Protein 9B3E (pdb70)

Foldseek 3Di:
DDDLQWAWAWDFAADPCVVPDVDARTDDIHIGTHRDDAAWDFDDPPDTQWIKHRPARFKIWIWGWDDDPSDIATDTDMGGDPVQWDPDDCQQPFFKDKDWKWKDWPVGRHDIAIWIWMWGQHGLWIWIFTAHHPDRDTQWIWGDDPSDPFKIKIFGPDQADPPGPHGFDGDDPTPQIWMGKIQGAHPVGRGSAKIKDWDDDNTMTIIIIGIDD/DPDDLQFQWAWDFDADPDDVPAGTDDTDIGTHRDDAAWDFDDPPQTQWIKHRPARFKIWTWGWDDDPSDIATDTDMGGHPVQWDPDDCQQPWFKDKWWKWKDFLVGRSDTAIWIWIWTAHNLFIWIFTAHHPDGDTFWTWGDDPSHSQKIDIFGPAQADPPGPHGWDGDDPTQFWMGKTFGAHPVGRGSAKIKDWIGDNGMTIIIIGTD

Sequence (422 aa):
SYNKDAVFTYELIANPDADYSDQKLILKKEISYIKLNLGINQDNKNAPSYIFNLLDDNVYYGFYRDTQDNRIENKYTYAFKKEAENFDNLQKFNATYEGQFWFSSIDTPNVPTVARAFLTYNNGRVDGEILAKHWNEKLFQITGFDNNPRKVEIFPTVEYLPNSGTRLTKGATSPHRFQDLHFINSTNGEKNKYLVGQGSTEQYWGVLGAAAQDSYNKDAVFTYELIANPDADQKLILKKEISYIKLNLGINQDNKNAPSYIFNLLDDNVYYGFYRDTQDNRIENKYTYAFKKEAENFDNLQKFNATYEGQFWFSSIDTPNVPTVARAFLTYNNGRVDGEILAKHWNEKLFQITGFDNNPRKVEIFPTVEYLPNSGTRLTKGATSPHFQDLHFINSTNGEKNKYLVGQGSTEQYWGVLGAAA

Structure (mmCIF, N/CA/C/O backbone):
data_9B3E
#
_entry.id   9B3E
#
_cell.length_a   58.910
_cell.length_b   81.500
_cell.length_c   109.880
_cell.angle_alpha   90.000
_cell.angle_beta   90.000
_cell.angle_gamma   90.000
#
_symmetry.space_group_name_H-M   'P 21 21 21'
#
loop_
_entity.id
_entity.type
_entity.pdbx_description
1 polymer 'surface lipoprotein, PmSLP-1'
2 non-polymer 'SELENIUM ATOM'
3 water water
#
loop_
_atom_site.group_PDB
_atom_site.id
_atom_site.type_symbol
_atom_site.label_atom_id
_atom_site.label_alt_id
_atom_site.label_comp_id
_atom_site.label_asym_id
_atom_site.label_entity_id
_atom_site.label_seq_id
_atom_site.pdbx_PDB_ins_code
_atom_site.Cartn_x
_atom_site.Cartn_y
_atom_site.Cartn_z
_atom_site.occupancy
_atom_site.B_iso_or_equiv
_atom_site.auth_seq_id
_atom_site.auth_comp_id
_atom_site.auth_asym_id
_atom_site.auth_atom_id
_atom_site.pdbx_PDB_model_num
ATOM 1 N N . SER A 1 10 ? 17.66040 69.30442 77.05936 1.000 56.39974 103 SER A N 1
ATOM 2 C CA . SER A 1 10 ? 17.61452 68.26399 78.08587 1.000 60.79792 103 SER A CA 1
ATOM 3 C C . SER A 1 10 ? 18.27732 66.94957 77.62582 1.000 56.94254 103 SER A C 1
ATOM 4 O O . SER A 1 10 ? 18.14628 65.91679 78.28537 1.000 52.36135 103 SER A O 1
ATOM 7 N N . TYR A 1 11 ? 18.97295 66.99629 76.49187 1.000 53.22893 104 TYR A N 1
ATOM 8 C CA . TYR A 1 11 ? 19.86562 65.91801 76.09766 1.000 44.87585 104 TYR A CA 1
ATOM 9 C C . TYR A 1 11 ? 21.15732 65.99253 76.89733 1.000 44.86289 104 TYR A C 1
ATOM 10 O O . TYR A 1 11 ? 21.74524 67.06481 77.05867 1.000 45.82455 104 TYR A O 1
ATOM 19 N N . ASN A 1 12 ? 21.61942 64.84430 77.37860 1.000 45.03693 105 ASN A N 1
ATOM 20 C CA . ASN A 1 12 ? 22.86188 64.81149 78.14881 1.000 41.16328 105 ASN A CA 1
ATOM 21 C C . ASN A 1 12 ? 23.40565 63.38421 78.12366 1.000 46.02839 105 ASN A C 1
ATOM 22 O O . ASN A 1 12 ? 22.96843 62.54336 78.91607 1.000 46.17862 105 ASN A O 1
ATOM 27 N N . LYS A 1 13 ? 24.35972 63.12371 77.23002 1.000 44.22106 106 LYS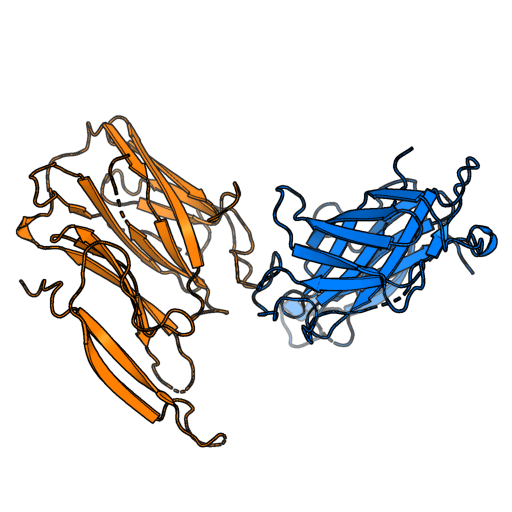 A N 1
ATOM 28 C CA . LYS A 1 13 ? 24.98876 61.80680 77.25086 1.000 45.38676 106 LYS A CA 1
ATOM 29 C C . LYS A 1 13 ? 25.97624 61.66021 78.40516 1.000 46.99893 106 LYS A C 1
ATOM 30 O O . LYS A 1 13 ? 26.60802 60.60393 78.54762 1.000 46.38899 106 LYS A O 1
ATOM 36 N N . ASP A 1 14 ? 26.13384 62.69903 79.21252 1.000 48.19569 107 ASP A N 1
ATOM 37 C CA . ASP A 1 14 ? 26.95008 62.63555 80.40964 1.000 49.43706 107 ASP A CA 1
ATOM 38 C C . ASP A 1 14 ? 26.14643 62.25784 81.64671 1.000 48.25223 107 ASP A C 1
ATOM 39 O O . ASP A 1 14 ? 26.73045 62.06561 82.71224 1.000 45.31672 107 ASP A O 1
ATOM 44 N N . ALA A 1 15 ? 24.82966 62.14590 81.53043 1.000 44.35616 108 ALA A N 1
ATOM 45 C CA . ALA A 1 15 ? 23.99511 61.79843 82.66874 1.000 46.79583 108 ALA A CA 1
ATOM 46 C C . ALA A 1 15 ? 22.73585 61.12695 82.15234 1.000 42.57891 108 ALA A C 1
ATOM 47 O O . ALA A 1 15 ? 21.66797 61.74552 82.13751 1.000 43.83106 108 ALA A O 1
ATOM 49 N N . VAL A 1 16 ? 22.86773 59.87252 81.70065 1.000 38.56165 109 VAL A N 1
ATOM 50 C CA . VAL A 1 16 ? 21.77962 59.13183 81.06501 1.000 39.58894 109 VAL A CA 1
ATOM 51 C C . VAL A 1 16 ? 20.97349 58.41839 82.14126 1.000 38.95660 109 VAL A C 1
ATOM 52 O O . VAL A 1 16 ? 21.54231 57.74431 83.00757 1.000 38.89176 109 VAL A O 1
ATOM 56 N N . PHE A 1 17 ? 19.65268 58.56609 82.09639 1.000 37.10981 110 PHE A N 1
ATOM 57 C CA . PHE A 1 17 ? 18.82436 57.98070 83.14452 1.000 40.46046 110 PHE A CA 1
ATOM 58 C C . PHE A 1 17 ? 18.81550 56.45363 83.07824 1.000 40.07752 110 PHE A C 1
ATOM 59 O O . PHE A 1 17 ? 18.63200 55.86345 82.00408 1.000 41.22716 110 PHE A O 1
ATOM 67 N N . THR A 1 18 ? 18.99133 55.80629 84.23489 1.000 35.14105 111 THR A N 1
ATOM 68 C CA . THR A 1 18 ? 18.72747 54.37439 84.36536 1.000 38.50729 111 THR A CA 1
ATOM 69 C C . THR A 1 18 ? 18.22670 54.10635 85.77260 1.000 42.08303 111 THR A C 1
ATOM 70 O O . THR A 1 18 ? 18.18849 54.99618 86.62791 1.000 36.70401 111 THR A O 1
ATOM 74 N N . TYR A 1 19 ? 17.83718 52.85682 85.98895 1.000 39.94921 112 TYR A N 1
ATOM 75 C CA . TYR A 1 19 ? 17.41129 52.34813 87.27898 1.000 36.41335 112 TYR A CA 1
ATOM 76 C C . TYR A 1 19 ? 18.43548 51.32438 87.73992 1.000 42.10745 112 TYR A C 1
ATOM 77 O O . TYR A 1 19 ? 18.85080 50.46252 86.96127 1.000 42.25587 112 TYR A O 1
ATOM 86 N N . GLU A 1 20 ? 18.83611 51.40130 88.99091 1.000 41.97945 113 GLU A N 1
ATOM 87 C CA . GLU A 1 20 ? 19.46055 50.26034 89.63571 1.000 39.35775 113 GLU A CA 1
ATOM 88 C C . GLU A 1 20 ? 18.33796 49.45326 90.28150 1.000 40.82163 113 GLU A C 1
ATOM 89 O O . GLU A 1 20 ? 17.54855 50.00514 91.04891 1.000 38.32168 113 GLU A O 1
ATOM 95 N N . LEU A 1 21 ? 18.22979 48.16919 89.94714 1.000 39.98998 114 LEU A N 1
ATOM 96 C CA . LEU A 1 21 ? 17.20143 47.30501 90.52760 1.000 41.12436 114 LEU A CA 1
ATOM 97 C C . LEU A 1 21 ? 17.86206 46.38537 91.54820 1.000 43.71080 114 LEU A C 1
ATOM 98 O O . LEU A 1 21 ? 18.60605 45.46983 91.17946 1.000 45.73439 114 LEU A O 1
ATOM 103 N N . ILE A 1 22 ? 17.58677 46.61985 92.82683 1.000 39.04116 115 ILE A N 1
ATOM 104 C CA . ILE A 1 22 ? 18.26872 45.91425 93.90608 1.000 42.47460 115 ILE A CA 1
ATOM 105 C C . ILE A 1 22 ? 17.42953 44.72147 94.32680 1.000 40.75436 115 ILE A C 1
ATOM 106 O O . ILE A 1 22 ? 16.30681 44.88341 94.83132 1.000 39.37051 115 ILE A O 1
ATOM 111 N N . ALA A 1 23 ? 17.98917 43.52635 94.13615 1.000 41.15703 116 ALA A N 1
ATOM 112 C CA . ALA A 1 23 ? 17.3218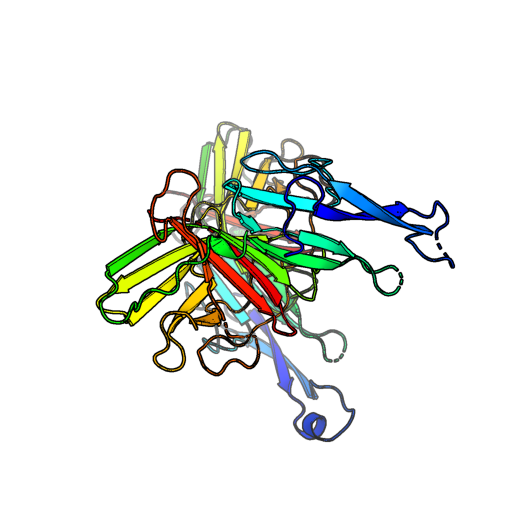5 42.29957 94.53574 1.000 39.59951 116 ALA A CA 1
ATOM 113 C C . ALA A 1 23 ? 17.06894 42.29516 96.03800 1.000 41.94121 116 ALA A C 1
ATOM 114 O O . ALA A 1 23 ? 17.90390 42.74753 96.83234 1.000 41.10944 116 ALA A O 1
ATOM 116 N N . ASN A 1 24 ? 15.89606 41.79093 96.42294 1.000 39.49641 117 ASN A N 1
ATOM 117 C CA . ASN A 1 24 ? 15.54824 41.66254 97.83109 1.000 43.31552 117 ASN A CA 1
ATOM 118 C C . ASN A 1 24 ? 16.08383 40.32507 98.32916 1.000 44.07713 117 ASN A C 1
ATOM 119 O O . ASN A 1 24 ? 15.50050 39.27764 98.00211 1.000 41.69108 117 ASN A O 1
ATOM 124 N N . PRO A 1 25 ? 17.15915 40.30365 99.12896 1.000 45.55978 118 PRO A N 1
ATOM 125 C CA . PRO A 1 25 ? 17.65039 39.01186 99.65854 1.000 48.95075 118 PRO A CA 1
ATOM 126 C C . PRO A 1 25 ? 16.58717 38.22661 100.40579 1.000 52.33137 118 PRO A C 1
ATOM 127 O O . PRO A 1 25 ? 16.43772 37.01789 100.18519 1.000 55.57792 118 PRO A O 1
ATOM 131 N N . ASP A 1 26 ? 15.83039 38.88551 101.28497 1.000 51.25934 119 ASP A N 1
ATOM 132 C CA . ASP A 1 26 ? 14.82898 38.19861 102.09760 1.000 50.87511 119 ASP A CA 1
ATOM 133 C C . ASP A 1 26 ? 13.68384 37.62327 101.27078 1.000 51.75439 119 ASP A C 1
ATOM 134 O O . ASP A 1 26 ? 12.81942 36.94907 101.83761 1.000 50.50537 119 ASP A O 1
ATOM 139 N N . ALA A 1 27 ? 13.63227 37.89674 99.96262 1.000 49.48443 120 ALA A N 1
ATOM 140 C CA . ALA A 1 27 ? 12.67127 37.21632 99.10150 1.000 52.56045 120 ALA A CA 1
ATOM 141 C C . ALA A 1 27 ? 13.05304 35.76686 98.84863 1.000 57.99370 120 ALA A C 1
ATOM 142 O O . ALA A 1 27 ? 12.21138 34.99411 98.37444 1.000 61.46963 120 ALA 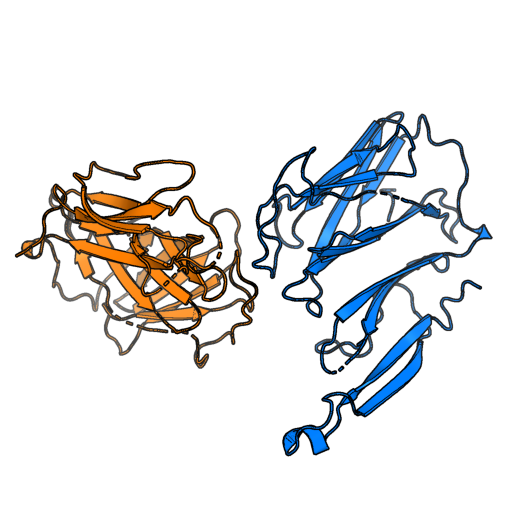A O 1
ATOM 144 N N . ASP A 1 28 ? 14.30523 35.39543 99.14186 1.000 61.80285 121 ASP A N 1
ATOM 145 C CA . ASP A 1 28 ? 14.75214 34.00549 99.08024 1.000 61.58732 121 ASP A CA 1
ATOM 146 C C . ASP A 1 28 ? 13.98257 33.09614 100.03237 1.000 60.89679 121 ASP A C 1
ATOM 147 O O . ASP A 1 28 ? 13.91996 31.88519 99.79544 1.000 65.80973 121 ASP A O 1
ATOM 152 N N . TYR A 1 29 ? 13.41696 33.63946 101.11301 1.000 55.69124 122 TYR A N 1
ATOM 153 C CA . TYR A 1 29 ? 12.77427 32.81944 102.13386 1.000 53.27250 122 TYR A CA 1
ATOM 154 C C . TYR A 1 29 ? 11.41086 33.36489 102.56729 1.000 54.97855 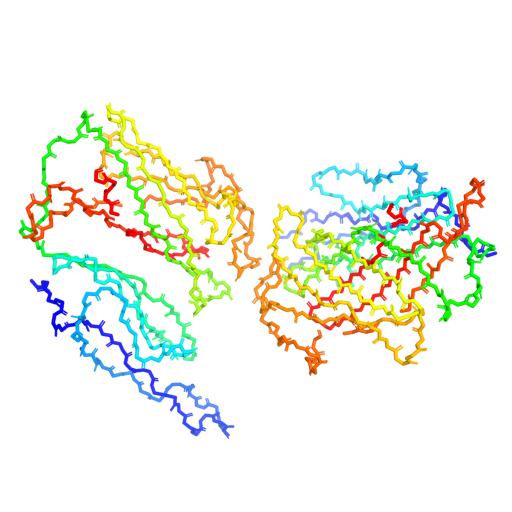122 TYR A C 1
ATOM 155 O O . TYR A 1 29 ? 10.88809 32.94502 103.60456 1.000 53.76057 122 TYR A O 1
ATOM 164 N N . SER A 1 30 ? 10.81192 34.28168 101.80344 1.000 62.93778 123 SER A N 1
ATOM 165 C CA . SER A 1 30 ? 9.49371 34.80963 102.13742 1.000 60.63862 123 SER A CA 1
ATOM 166 C C . SER A 1 30 ? 8.80528 35.28914 100.85960 1.000 62.17735 123 SER A C 1
ATOM 167 O O . SER A 1 30 ? 9.38402 35.26618 99.76630 1.000 61.62908 123 SER A O 1
ATOM 170 N N . ASP A 1 31 ? 7.55108 35.73241 101.01089 1.000 55.59880 124 ASP A N 1
ATOM 171 C CA . ASP A 1 31 ? 6.70855 36.13822 99.89025 1.000 60.16630 124 ASP A CA 1
ATOM 172 C C . ASP A 1 31 ? 6.84462 37.62438 99.54202 1.000 54.32424 124 ASP A C 1
ATOM 173 O O . ASP A 1 31 ? 5.92666 38.20445 98.94913 1.000 53.11169 124 ASP A O 1
ATOM 178 N N . GLN A 1 32 ? 7.96475 38.25173 99.88264 1.000 48.28238 125 GLN A N 1
ATOM 179 C CA . GLN A 1 32 ? 8.19115 39.64590 99.55299 1.000 42.52368 125 GLN A CA 1
ATOM 180 C C . GLN A 1 32 ? 8.58350 39.79692 98.08340 1.000 46.48470 125 GLN A C 1
ATOM 181 O O . GLN A 1 32 ? 9.03900 38.84517 97.43907 1.000 44.34934 125 GLN A O 1
ATOM 187 N N . LYS A 1 33 ? 8.40778 41.02130 97.55938 1.000 37.54394 126 LYS A N 1
ATOM 188 C CA . LYS A 1 33 ? 8.82241 41.33153 96.19551 1.000 39.43275 126 LYS A CA 1
ATOM 189 C C . LYS A 1 33 ? 10.26822 40.90077 95.95943 1.000 41.16863 126 LYS A C 1
ATOM 190 O O . LYS A 1 33 ? 11.11314 40.95949 96.85921 1.000 38.19153 126 LYS A O 1
ATOM 196 N N . LEU A 1 34 ? 10.54663 40.46094 94.72490 1.000 37.84490 127 LEU A N 1
ATOM 197 C CA . LEU A 1 34 ? 11.90311 40.08026 94.33719 1.000 37.01873 127 LEU A CA 1
ATOM 198 C C . LEU A 1 34 ? 12.85902 41.26861 94.33099 1.000 38.39532 127 LEU A C 1
ATOM 199 O O . LEU A 1 34 ? 14.06970 41.09809 94.53621 1.000 34.75337 127 LEU A O 1
ATOM 204 N N . ILE A 1 35 ? 12.34816 42.47551 94.10859 1.000 30.82145 128 ILE A N 1
ATOM 205 C CA . ILE A 1 35 ? 13.18411 43.66281 94.01942 1.000 39.15421 128 ILE A CA 1
ATOM 206 C C . ILE A 1 35 ? 12.90706 44.53140 95.22870 1.000 36.69407 128 ILE A C 1
ATOM 207 O O . ILE A 1 35 ? 11.75701 44.90741 95.49114 1.000 37.55418 128 ILE A O 1
ATOM 212 N N . LEU A 1 36 ? 13.96826 44.82329 95.97128 1.000 38.09637 129 LEU A N 1
ATOM 213 C CA . LEU A 1 36 ? 13.85857 45.56647 97.21637 1.000 39.16851 129 LEU A CA 1
ATOM 214 C C . LEU A 1 36 ? 13.68301 47.05642 96.96094 1.000 36.20074 129 LEU A C 1
ATOM 215 O O . LEU A 1 36 ? 12.86249 47.70960 97.61357 1.000 33.81491 129 LEU A O 1
ATOM 220 N N . LYS A 1 37 ? 14.45652 47.62103 96.03962 1.000 34.71542 130 LYS A N 1
ATOM 221 C CA . LYS A 1 37 ? 14.32342 49.03789 95.76783 1.000 38.52135 130 LYS A CA 1
ATOM 222 C C . LYS A 1 37 ? 14.64267 49.34506 94.31229 1.000 40.10889 130 LYS A C 1
ATOM 223 O O . LYS A 1 37 ? 15.34318 48.59501 93.63007 1.000 40.62768 130 LYS A O 1
ATOM 229 N N . LYS A 1 38 ? 14.08870 50.45791 93.85052 1.000 39.97820 131 LYS A N 1
ATOM 230 C CA . LYS A 1 38 ? 14.32954 51.00793 92.52545 1.000 40.61282 131 LYS A CA 1
ATOM 231 C C . LYS A 1 38 ? 15.00528 52.34722 92.74985 1.000 39.18413 131 LYS A C 1
ATOM 232 O O . LYS A 1 38 ? 14.41807 53.23390 93.37808 1.000 43.18231 131 LYS A O 1
ATOM 238 N N . GLU A 1 39 ? 16.24945 52.48005 92.29482 1.000 37.50926 132 GLU A N 1
ATOM 239 C CA . GLU A 1 39 ? 17.05301 53.67625 92.53508 1.000 40.58112 132 GLU A CA 1
ATOM 240 C C . GLU A 1 39 ? 17.53855 54.25747 91.21579 1.000 39.59767 132 GLU A C 1
ATOM 241 O O . GLU A 1 39 ? 18.02324 53.51378 90.35413 1.000 42.13270 132 GLU A O 1
ATOM 247 N N . ILE A 1 40 ? 17.39926 55.57934 91.05152 1.000 40.12536 133 ILE A N 1
ATOM 248 C CA . ILE A 1 40 ? 17.84108 56.21846 89.81443 1.000 43.87082 133 ILE A CA 1
ATOM 249 C C . ILE A 1 40 ? 19.36559 56.27015 89.79236 1.000 41.99120 133 ILE A C 1
ATOM 250 O O . ILE A 1 40 ? 20.02268 56.41263 90.82404 1.000 38.47624 133 ILE A O 1
ATOM 255 N N . SER A 1 41 ? 19.94431 56.16310 88.60345 1.000 40.49975 134 SER A N 1
ATOM 256 C CA . SER A 1 41 ? 21.40106 56.08213 88.49637 1.000 38.15315 134 SER A CA 1
ATOM 257 C C . SER A 1 41 ? 21.78402 56.66391 87.14592 1.000 41.79092 134 SER A C 1
ATOM 258 O O . SER A 1 41 ? 21.41302 56.10874 86.11232 1.000 42.87773 134 SER A O 1
ATOM 261 N N . TYR A 1 42 ? 22.48652 57.79019 87.14027 1.000 42.16082 135 TYR A N 1
ATOM 262 C CA . TYR A 1 42 ? 22.84370 58.43980 85.88465 1.000 43.96468 135 TYR A CA 1
ATOM 263 C C . TYR A 1 42 ? 24.19743 57.93610 85.39093 1.000 43.63415 135 TYR A C 1
ATOM 264 O O . TYR A 1 42 ? 25.17591 57.90565 86.14532 1.000 48.15523 135 TYR A O 1
ATOM 273 N N . ILE A 1 43 ? 24.23717 57.52292 84.13563 1.000 42.55892 136 ILE A N 1
ATOM 274 C CA . ILE A 1 43 ? 25.42962 56.96151 83.51407 1.000 41.65082 136 ILE A CA 1
ATOM 275 C C . ILE A 1 43 ? 26.05547 58.02403 82.62323 1.000 45.29713 136 ILE A C 1
ATOM 276 O O . ILE A 1 43 ? 25.34753 58.77323 81.92880 1.000 45.73214 136 ILE A O 1
ATOM 281 N N . LYS A 1 44 ? 27.37965 58.08356 82.62558 1.000 41.80633 137 LYS A N 1
ATOM 282 C CA . LYS A 1 44 ? 28.12532 58.90769 81.68339 1.000 47.10493 137 LYS A CA 1
ATOM 283 C C . LYS A 1 44 ? 28.61597 57.99107 80.56905 1.000 46.10554 137 LYS A C 1
ATOM 284 O O . LYS A 1 44 ? 29.30413 57.00146 80.84266 1.000 49.72998 137 LYS A O 1
ATOM 290 N N . LEU A 1 45 ? 28.23413 58.28716 79.32408 1.000 41.58393 138 LEU A N 1
ATOM 291 C CA . LEU A 1 45 ? 28.48994 57.37303 78.21452 1.000 41.56109 138 LEU A CA 1
ATOM 292 C C . LEU A 1 45 ? 29.82025 57.66896 77.53745 1.000 44.91595 138 LEU A C 1
ATOM 293 O O . LEU A 1 45 ? 30.18952 58.82959 77.34570 1.000 43.97829 138 LEU A O 1
ATOM 298 N N . ASN A 1 46 ? 30.52560 56.60931 77.15882 1.000 42.30892 139 ASN A N 1
ATOM 299 C CA . ASN A 1 46 ? 31.64733 56.71488 76.23590 1.000 47.26293 139 ASN A CA 1
ATOM 300 C C . ASN A 1 46 ? 31.17291 56.35994 74.82965 1.000 42.05918 139 ASN A C 1
ATOM 301 O O . ASN A 1 46 ? 30.06609 55.85625 74.62917 1.000 40.51834 139 ASN A O 1
ATOM 306 N N . LEU A 1 47 ? 32.01888 56.62413 73.84438 1.000 40.24773 140 LEU A N 1
ATOM 307 C CA . LEU A 1 47 ? 31.65505 56.26372 72.48106 1.000 43.91507 140 LEU A CA 1
ATOM 308 C C . LEU A 1 47 ? 31.56357 54.74452 72.36554 1.000 39.37872 140 LEU A C 1
ATOM 309 O O . LEU A 1 47 ? 32.34328 54.01052 72.98027 1.000 43.90431 140 LEU A O 1
ATOM 314 N N . GLY A 1 48 ? 30.57373 54.27215 71.61811 1.000 37.26820 141 GLY A N 1
ATOM 315 C CA . GLY A 1 48 ? 30.40052 52.84630 71.44929 1.000 36.77224 141 GLY A CA 1
ATOM 316 C C . GLY A 1 48 ? 29.51552 52.22170 72.50311 1.000 34.76570 141 GLY A C 1
ATOM 317 O O . GLY A 1 48 ? 28.59034 52.86543 73.00232 1.000 33.22080 141 GLY A O 1
ATOM 318 N N . ILE A 1 49 ? 29.79453 50.97122 72.85438 1.000 37.19649 142 ILE A N 1
ATOM 319 C CA . ILE A 1 49 ? 28.90531 50.19054 73.71109 1.000 37.27210 142 ILE A CA 1
ATOM 320 C C . ILE A 1 49 ? 29.21070 50.49395 75.17510 1.000 39.57050 142 ILE A C 1
ATOM 321 O O . ILE A 1 49 ? 30.36837 50.44824 75.60244 1.000 38.85425 142 ILE A O 1
ATOM 326 N N . ASN A 1 50 ? 28.17334 50.79625 75.95236 1.000 35.80856 143 ASN A N 1
ATOM 327 C CA . ASN A 1 50 ? 28.31178 51.05348 77.38173 1.000 39.37060 143 ASN A CA 1
ATOM 328 C C . ASN A 1 50 ? 27.42198 50.08547 78.14477 1.000 41.42573 143 ASN A C 1
ATOM 329 O O . ASN A 1 50 ? 26.21313 50.01213 77.88901 1.000 38.56497 143 ASN A O 1
ATOM 334 N N . GLN A 1 51 ? 28.01273 49.35002 79.08036 1.000 40.31076 144 GLN A N 1
ATOM 335 C CA . GLN A 1 51 ? 27.22886 48.51853 79.98710 1.000 45.62911 144 GLN A CA 1
ATOM 336 C C . GLN A 1 51 ? 28.03354 48.31205 81.26216 1.000 44.37477 144 GLN A C 1
ATOM 337 O O . GLN A 1 51 ? 29.26007 48.45244 81.27215 1.000 45.00481 144 GLN A O 1
ATOM 343 N N . ASP A 1 52 ? 27.33368 47.97956 82.33960 1.000 42.77300 145 ASP A N 1
ATOM 344 C CA . ASP A 1 52 ? 28.02687 47.85917 83.61916 1.000 49.21466 145 ASP A CA 1
ATOM 345 C C . ASP A 1 52 ? 28.55581 46.45409 83.87778 1.000 50.48810 145 ASP A C 1
ATOM 346 O O . ASP A 1 52 ? 29.60009 46.29855 84.52837 1.000 52.90887 145 ASP A O 1
ATOM 351 N N . ASN A 1 53 ? 27.87446 45.43911 83.35673 1.000 50.98843 146 ASN A N 1
ATOM 352 C CA . ASN A 1 53 ? 28.25940 44.04359 83.49777 1.000 58.25608 146 ASN A CA 1
ATOM 353 C C . ASN A 1 53 ? 28.07839 43.39740 82.13144 1.000 59.44252 146 ASN A C 1
ATOM 354 O O . ASN A 1 53 ? 27.11224 43.69628 81.42102 1.000 53.80622 146 ASN A O 1
ATOM 359 N N . LYS A 1 54 ? 29.01103 42.51849 81.75894 1.000 61.55836 147 LYS A N 1
ATOM 360 C CA . LYS A 1 54 ? 28.92099 41.88600 80.44687 1.000 64.89874 147 LYS A CA 1
ATOM 361 C C . LYS A 1 54 ? 27.85947 40.78965 80.39799 1.000 65.56008 147 LYS A C 1
ATOM 362 O O . LYS A 1 54 ? 27.27836 40.55411 79.33295 1.000 63.15559 147 LYS A O 1
ATOM 368 N N . ASN A 1 55 ? 27.56685 40.13508 81.52936 1.000 65.04306 148 ASN A N 1
ATOM 369 C CA . ASN A 1 55 ? 26.67274 38.98387 81.54345 1.000 64.24201 148 ASN A CA 1
ATOM 370 C C . ASN A 1 55 ? 25.31935 39.24915 82.18478 1.000 65.82008 148 ASN A C 1
ATOM 371 O O . ASN A 1 55 ? 24.36020 38.53927 81.86627 1.000 67.27056 148 ASN A O 1
ATOM 376 N N . ALA A 1 56 ? 25.21473 40.23348 83.07927 1.000 60.99110 149 ALA A N 1
ATOM 377 C CA . ALA A 1 56 ? 23.93824 40.61142 83.69045 1.000 60.63874 149 ALA A CA 1
ATOM 378 C C . ALA A 1 56 ? 23.81383 42.13144 83.72042 1.000 58.34585 149 ALA A C 1
ATOM 379 O O . ALA A 1 56 ? 23.70685 42.74388 84.78720 1.000 51.44395 149 ALA A O 1
ATOM 381 N N . PRO A 1 57 ? 23.80202 42.77382 82.55400 1.000 53.69184 150 PRO A N 1
ATOM 382 C CA . PRO A 1 57 ? 23.87134 44.23632 82.53509 1.000 49.49993 150 PRO A CA 1
ATOM 383 C C . PRO A 1 57 ? 22.58295 44.85541 83.03397 1.000 43.95145 150 PRO A C 1
ATOM 384 O O . PRO A 1 57 ? 21.49102 44.35603 82.75984 1.000 47.56415 150 PRO A O 1
ATOM 388 N N . SER A 1 58 ? 22.71852 45.95309 83.78278 1.000 41.39832 151 SER A N 1
ATOM 389 C CA . SER A 1 58 ? 21.53976 46.74607 84.12412 1.000 42.36050 151 SER A CA 1
ATOM 390 C C . SER A 1 58 ? 21.05289 47.57211 82.93920 1.000 40.42445 151 SER A C 1
ATOM 391 O O . SER A 1 58 ? 19.86521 47.93185 82.87646 1.000 36.58708 151 SER A O 1
ATOM 394 N N . TYR A 1 59 ? 21.95829 47.89418 82.01238 1.000 39.14541 152 TYR A N 1
ATOM 395 C CA . TYR A 1 59 ? 21.68119 48.72429 80.84403 1.000 35.64432 152 TYR A CA 1
ATOM 396 C C . TYR A 1 59 ? 22.71556 48.38729 79.77897 1.000 33.55311 152 TYR A C 1
ATOM 397 O O . TYR A 1 59 ? 23.83041 47.94947 80.08194 1.000 33.20904 152 TYR A O 1
ATOM 406 N N . ILE A 1 60 ? 22.34045 48.61028 78.52944 1.000 35.23974 153 ILE A N 1
ATOM 407 C CA . ILE A 1 60 ? 23.30392 48.71598 77.43815 1.000 35.54645 153 ILE A CA 1
ATOM 408 C C . ILE A 1 60 ? 22.94636 49.95051 76.62090 1.000 36.00480 153 ILE A C 1
ATOM 409 O O . ILE A 1 60 ? 21.78962 50.10557 76.21278 1.000 32.93708 153 ILE A O 1
ATOM 414 N N . PHE A 1 61 ? 23.93257 50.83064 76.38110 1.000 33.46620 154 PHE A N 1
ATOM 415 C CA . PHE A 1 61 ? 23.73628 51.98435 75.50184 1.000 33.83146 154 PHE A CA 1
ATOM 416 C C . PHE A 1 61 ? 24.84277 52.05213 74.46163 1.000 35.91876 154 PHE A C 1
ATOM 417 O O . PHE A 1 61 ? 26.01537 51.80855 74.76820 1.000 39.55938 154 PHE A O 1
ATOM 425 N N . ASN A 1 62 ? 24.45611 52.38501 73.23774 1.000 33.05715 155 ASN A N 1
ATOM 426 C CA . ASN A 1 62 ? 25.36517 52.56934 72.10737 1.000 36.58183 155 ASN A CA 1
ATOM 427 C C . ASN A 1 62 ? 25.40810 54.06660 71.80007 1.000 35.46657 155 ASN A C 1
ATOM 428 O O . ASN A 1 62 ? 24.45196 54.62839 71.25031 1.000 34.58928 155 ASN A O 1
ATOM 433 N N . LEU A 1 63 ? 26.49685 54.72832 72.19198 1.000 32.69840 156 LEU A N 1
ATOM 434 C CA . LEU A 1 63 ? 26.72663 56.12072 71.79868 1.000 34.41171 156 LEU A CA 1
ATOM 435 C C . LEU A 1 63 ? 27.39337 56.09920 70.42449 1.000 36.15630 156 LEU A C 1
ATOM 436 O O . LEU A 1 63 ? 28.59274 55.84123 70.30187 1.000 35.00581 156 LEU A O 1
ATOM 441 N N . LEU A 1 64 ? 26.59866 56.33302 69.38221 1.000 36.71755 157 LEU A N 1
ATOM 442 C CA . LEU A 1 64 ? 27.12183 56.35333 68.02261 1.000 37.67956 157 LEU A CA 1
ATOM 443 C C . LEU A 1 64 ? 27.99173 57.56966 67.77894 1.000 41.65371 157 LEU A C 1
ATOM 444 O O . LEU A 1 64 ? 28.88441 57.53764 66.91947 1.000 43.35046 157 LEU A O 1
ATOM 449 N N . ASP A 1 65 ? 27.74308 58.63282 68.52869 1.000 37.70022 158 ASP A N 1
ATOM 450 C CA . ASP A 1 65 ? 28.29948 59.95083 68.30700 1.000 39.29326 158 ASP A CA 1
ATOM 451 C C . ASP A 1 65 ? 27.93863 60.74783 69.54526 1.000 44.37832 158 ASP A C 1
ATOM 452 O O . ASP A 1 65 ? 27.00912 60.38104 70.26869 1.000 45.02990 158 ASP A O 1
ATOM 457 N N . ASP A 1 66 ? 28.69190 61.81534 69.81046 1.000 42.49203 159 ASP A N 1
ATOM 458 C CA . ASP A 1 66 ? 28.37523 62.63298 70.97873 1.000 47.70064 159 ASP A CA 1
ATOM 459 C C . ASP A 1 66 ? 26.94225 63.15159 70.91775 1.000 47.47753 159 ASP A C 1
ATOM 460 O O . ASP A 1 66 ? 26.33664 63.41825 71.96297 1.000 42.46476 159 ASP A O 1
ATOM 465 N N . ASN A 1 67 ? 26.36916 63.25028 69.71209 1.000 42.71617 160 ASN A N 1
ATOM 466 C CA . ASN A 1 67 ? 25.03638 63.80847 69.51970 1.000 42.51652 160 ASN A CA 1
ATOM 467 C C . ASN A 1 67 ? 23.89244 62.79655 69.63210 1.000 39.66884 160 ASN A C 1
ATOM 468 O O . ASN A 1 67 ? 22.73443 63.23038 69.58114 1.000 42.06886 160 ASN A O 1
ATOM 473 N N . VAL A 1 68 ? 24.14336 61.48498 69.74832 1.000 39.09202 161 VAL A N 1
ATOM 474 C CA . VAL A 1 68 ? 23.02840 60.52418 69.72935 1.000 37.05729 161 VAL A CA 1
ATOM 475 C C . VAL A 1 68 ? 23.44676 59.15776 70.29088 1.000 37.49621 161 VAL A C 1
ATOM 476 O O . VAL A 1 68 ? 24.48937 58.59685 69.92861 1.000 34.76798 161 VAL A O 1
ATOM 480 N N . TYR A 1 69 ? 22.58379 58.59876 71.13957 1.000 32.38814 162 TYR A N 1
ATOM 481 C CA . TYR A 1 69 ? 22.74102 57.23725 71.63114 1.000 31.88903 162 TYR A CA 1
ATOM 482 C C . TYR A 1 69 ? 21.41428 56.49354 71.54129 1.000 32.91448 162 TYR A C 1
ATOM 483 O O . TYR A 1 69 ? 20.34559 57.09090 71.38464 1.000 31.27247 162 TYR A O 1
ATOM 492 N N . TYR A 1 70 ? 21.48729 55.16809 71.62141 1.000 30.05974 163 TYR A N 1
ATOM 493 C CA . TYR A 1 70 ? 20.28490 54.36750 71.80443 1.000 32.41800 163 TYR A CA 1
ATOM 494 C C . TYR A 1 70 ? 20.63372 53.19672 72.71147 1.000 33.62678 163 TYR A C 1
ATOM 495 O O . TYR A 1 70 ? 21.80827 52.87091 72.91345 1.000 34.29603 163 TYR A O 1
ATOM 504 N N . GLY A 1 71 ? 19.61102 52.57284 73.27355 1.000 30.60013 164 GLY A N 1
ATOM 505 C CA . GLY A 1 71 ? 19.91436 51.43190 74.12689 1.000 31.05498 164 GLY A CA 1
ATOM 506 C C . GLY A 1 71 ? 18.71213 51.04734 74.96744 1.000 32.39569 164 GLY A C 1
ATOM 507 O O . GLY A 1 71 ? 17.56741 51.25207 74.56328 1.000 29.90476 164 GLY A O 1
ATOM 508 N N . PHE A 1 72 ? 18.99625 50.46670 76.13035 1.000 27.63288 165 PHE A N 1
ATOM 509 C CA . PHE A 1 72 ? 17.90714 50.11912 77.03379 1.000 30.88483 165 PHE A CA 1
ATOM 510 C C . PHE A 1 72 ? 18.42061 50.15026 78.46123 1.000 30.66892 165 PHE A C 1
ATOM 511 O O . PHE A 1 72 ? 19.62523 50.04446 78.70976 1.000 32.01699 165 PHE A O 1
ATOM 519 N N . TYR A 1 73 ? 17.48795 50.32584 79.39416 1.000 33.19635 166 TYR A N 1
ATOM 520 C CA . TYR A 1 73 ? 17.71837 50.06292 80.80879 1.000 34.10104 166 TYR A CA 1
ATOM 521 C C . TYR A 1 73 ? 16.59162 49.15324 81.30544 1.000 37.08631 166 TYR A C 1
ATOM 522 O O . TYR A 1 73 ? 15.53426 49.03269 80.67703 1.000 32.49148 166 TYR A O 1
ATOM 531 N N . ARG A 1 74 ? 16.82519 48.49873 82.43845 1.000 34.29879 167 ARG A N 1
ATOM 532 C CA . ARG A 1 74 ? 15.85095 47.57235 82.99410 1.000 34.69117 167 ARG A CA 1
ATOM 533 C C . ARG A 1 74 ? 14.88868 48.27920 83.93991 1.000 35.24216 167 ARG A C 1
ATOM 534 O O . ARG A 1 74 ? 15.28504 49.14676 84.72685 1.000 35.10215 167 ARG A O 1
ATOM 542 N N . ASP A 1 75 ? 13.61271 47.90877 83.85380 1.000 35.23187 168 ASP A N 1
ATOM 543 C CA . ASP A 1 75 ? 12.58969 48.49943 84.69858 1.000 35.98693 168 ASP A CA 1
ATOM 544 C C . ASP A 1 75 ? 11.66990 47.39993 85.20862 1.000 40.27618 168 ASP A C 1
ATOM 545 O O . ASP A 1 75 ? 11.71802 46.25097 84.76033 1.000 38.41247 168 ASP A O 1
ATOM 550 N N . THR A 1 76 ? 10.84231 47.75860 86.18528 1.000 36.58252 169 THR A N 1
ATOM 551 C CA . THR A 1 76 ? 9.83393 46.85232 86.70779 1.000 38.29121 169 THR A CA 1
ATOM 552 C C . THR A 1 76 ? 8.66348 47.69697 87.19790 1.000 41.78210 169 THR A C 1
ATOM 553 O O . THR A 1 76 ? 8.85830 48.72443 87.85626 1.000 38.49600 169 THR A O 1
ATOM 557 N N . GLN A 1 77 ? 7.45446 47.27736 86.86065 1.000 38.58023 170 GLN A N 1
ATOM 558 C CA . GLN A 1 77 ? 6.29332 47.97786 87.38281 1.000 43.80315 170 GLN A CA 1
ATOM 559 C C . GLN A 1 77 ? 5.79947 47.38712 88.69847 1.000 42.61689 170 GLN A C 1
ATOM 560 O O . GLN A 1 77 ? 5.30056 48.13098 89.54456 1.000 45.95055 170 GLN A O 1
ATOM 566 N N . ASP A 1 78 ? 5.97778 46.08477 88.92589 1.000 37.29545 171 ASP A N 1
ATOM 567 C CA . ASP A 1 78 ? 5.42103 45.41705 90.09677 1.000 39.33146 171 ASP A CA 1
ATOM 568 C C . ASP A 1 78 ? 6.49224 44.93093 91.07988 1.000 35.14765 171 ASP A C 1
ATOM 569 O O . ASP A 1 78 ? 6.15463 44.23239 92.04198 1.000 37.30635 171 ASP A O 1
ATOM 582 N N . ASN A 1 80 ? 8.59446 42.68626 90.70455 1.000 36.60573 173 ASN A N 1
ATOM 583 C CA . ASN A 1 80 ? 8.78146 41.25059 90.54175 1.000 38.06943 173 ASN A CA 1
ATOM 584 C C . ASN A 1 80 ? 9.25443 40.95411 89.12282 1.000 39.89749 173 ASN A C 1
ATOM 585 O O . ASN A 1 80 ? 10.27854 40.29202 88.94108 1.000 41.36955 173 ASN A O 1
ATOM 590 N N . ARG A 1 81 ? 8.50720 41.43896 88.12489 1.000 38.66465 174 ARG A N 1
ATOM 591 C CA . ARG A 1 81 ? 8.75991 41.17607 86.71017 1.000 40.45164 174 ARG A CA 1
ATOM 592 C C . ARG A 1 81 ? 9.60597 42.29843 86.10918 1.000 41.50780 174 ARG A C 1
ATOM 593 O O . ARG A 1 81 ? 9.27095 43.48125 86.24141 1.000 39.61263 174 ARG A O 1
ATOM 601 N N . ILE A 1 82 ? 10.69106 41.93198 85.43351 1.000 40.31104 175 ILE A N 1
ATOM 602 C CA . ILE A 1 82 ? 11.62565 42.90052 84.87225 1.000 38.08842 175 ILE A CA 1
ATOM 603 C C . ILE A 1 82 ? 11.46168 42.93206 83.36047 1.000 39.02713 175 ILE A C 1
ATOM 604 O O . ILE A 1 82 ? 11.31776 41.88633 82.72027 1.000 42.02059 175 ILE A O 1
ATOM 609 N N . GLU A 1 83 ? 11.46508 44.13554 82.78746 1.000 43.61397 176 GLU A N 1
ATOM 610 C CA . GLU A 1 83 ? 11.39123 44.26504 81.33964 1.000 42.23594 176 GLU A CA 1
ATOM 611 C C . GLU A 1 83 ? 12.38454 45.31482 80.86977 1.000 41.08832 176 GLU A C 1
ATOM 612 O O . GLU A 1 83 ? 12.67900 46.28495 81.57614 1.000 41.86507 176 GLU A O 1
ATOM 618 N N . ASN A 1 84 ? 12.91463 45.09299 79.67174 1.000 35.75412 177 ASN A N 1
ATOM 619 C CA . ASN A 1 84 ? 13.80558 46.05703 79.03814 1.000 32.50609 177 ASN A CA 1
ATOM 620 C C . ASN A 1 84 ? 13.00956 47.25362 78.52868 1.000 31.48750 177 ASN A C 1
ATOM 621 O O . ASN A 1 84 ? 11.96433 47.08704 77.88697 1.000 31.41662 177 ASN A O 1
ATOM 626 N N . LYS A 1 85 ? 13.50319 48.46066 78.79960 1.000 30.21967 178 LYS A N 1
ATOM 627 C CA . LYS A 1 85 ? 12.88973 49.70694 78.32484 1.000 33.99912 178 LYS A CA 1
ATOM 628 C C . LYS A 1 85 ? 13.83024 50.31249 77.28865 1.000 35.25441 178 LYS A C 1
ATOM 629 O O . LYS A 1 85 ? 14.86075 50.88686 77.64932 1.000 33.68122 178 LYS A O 1
ATOM 635 N N . TYR A 1 86 ? 13.48548 50.18509 76.00898 1.000 30.87241 179 TYR A N 1
ATOM 636 C CA . TYR A 1 86 ? 14.34833 50.72149 74.96280 1.000 31.13460 179 TYR A CA 1
ATOM 637 C C . TYR A 1 86 ? 14.10378 52.21190 74.78817 1.000 35.20094 179 TYR A C 1
ATOM 638 O O . TYR A 1 86 ? 12.98759 52.72427 74.97163 1.000 34.36192 179 TYR A O 1
ATOM 647 N N . THR A 1 87 ? 15.16975 52.91844 74.45148 1.000 30.24542 180 THR A N 1
ATOM 648 C CA . THR A 1 87 ? 15.06201 54.35259 74.28729 1.000 33.24482 180 THR A CA 1
ATOM 649 C C . THR A 1 87 ? 16.22428 54.82843 73.42343 1.000 32.17975 180 THR A C 1
ATOM 650 O O . THR A 1 87 ? 17.09376 54.04683 73.02960 1.000 31.20301 180 THR A O 1
ATOM 654 N N . TYR A 1 88 ? 16.20299 56.11890 73.10531 1.000 30.73943 181 TYR A N 1
ATOM 655 C CA . TYR A 1 88 ? 17.25933 56.80239 72.37611 1.000 31.74782 181 TYR A CA 1
ATOM 656 C C . TYR A 1 88 ? 17.13456 58.27132 72.72263 1.000 33.70721 181 TYR A C 1
ATOM 657 O O . TYR A 1 88 ? 16.08313 58.72960 73.16847 1.000 35.92215 181 TYR A O 1
ATOM 666 N N . ALA A 1 89 ? 18.20703 59.01085 72.48510 1.000 31.74717 182 ALA A N 1
ATOM 667 C CA . ALA A 1 89 ? 18.18024 60.43770 72.71404 1.000 31.50815 182 ALA A CA 1
ATOM 668 C C . ALA A 1 89 ? 19.20856 61.08746 71.80474 1.000 34.34160 182 ALA A C 1
ATOM 669 O O . ALA A 1 89 ? 20.20148 60.46327 71.40976 1.000 35.27036 182 ALA A O 1
ATOM 671 N N . PHE A 1 90 ? 18.95707 62.34668 71.46516 1.000 36.06344 183 PHE A N 1
ATOM 672 C CA . PHE A 1 90 ? 19.85810 63.05830 70.57528 1.000 39.94823 183 PHE A CA 1
ATOM 673 C C . PHE A 1 90 ? 19.85020 64.54253 70.92186 1.000 42.99799 183 PHE A C 1
ATOM 674 O O . PHE A 1 90 ? 18.84484 65.09078 71.39451 1.000 42.01900 183 PHE A O 1
ATOM 682 N N . LYS A 1 91 ? 21.00236 65.17444 70.72237 1.000 41.53143 184 LYS A N 1
ATOM 683 C CA . LYS A 1 91 ? 21.09034 66.61629 70.85242 1.000 43.57386 184 LYS A CA 1
ATOM 684 C C . LYS A 1 91 ? 20.11460 67.26735 69.88457 1.000 46.51706 184 LYS A C 1
ATOM 685 O O . LYS A 1 91 ? 20.14901 67.00437 68.67196 1.000 44.68721 184 LYS A O 1
ATOM 691 N N . LYS A 1 92 ? 19.23967 68.11514 70.43473 1.000 46.84202 185 LYS A N 1
ATOM 692 C CA . LYS A 1 92 ? 18.17723 68.72762 69.64336 1.000 51.52449 185 LYS A CA 1
ATOM 693 C C . LYS A 1 92 ? 18.74164 69.49536 68.45611 1.000 49.25425 185 LYS A C 1
ATOM 694 O O . LYS A 1 92 ? 18.24948 69.36016 67.33011 1.000 51.69892 185 LYS A O 1
ATOM 700 N N . GLU A 1 93 ? 19.79570 70.27672 68.68027 1.000 48.67797 186 GLU A N 1
ATOM 701 C CA . GLU A 1 93 ? 20.33513 71.11711 67.61883 1.000 53.73362 186 GLU A CA 1
ATOM 702 C C . GLU A 1 93 ? 20.96235 70.29427 66.50672 1.000 49.99752 186 GLU A C 1
ATOM 703 O O . GLU A 1 93 ? 21.11466 70.79846 65.38749 1.000 48.49158 186 GLU A O 1
ATOM 709 N N . ALA A 1 94 ? 21.34286 69.05017 66.79874 1.000 46.22288 187 ALA A N 1
ATOM 710 C CA . ALA A 1 94 ? 21.98312 68.18738 65.81979 1.000 44.98546 187 ALA A CA 1
ATOM 711 C C . ALA A 1 94 ? 20.99239 67.51122 64.88318 1.000 43.09946 187 ALA A C 1
ATOM 712 O O . ALA A 1 94 ? 21.42512 66.86585 63.92189 1.000 37.41307 187 ALA A O 1
ATOM 714 N N . GLU A 1 95 ? 19.69121 67.63395 65.13470 1.000 42.21973 188 GLU A N 1
ATOM 715 C CA . GLU A 1 95 ? 18.72335 67.00435 64.25422 1.000 44.33826 188 GLU A CA 1
ATOM 716 C C . GLU A 1 95 ? 18.65790 67.74899 62.92737 1.000 43.94738 188 GLU A C 1
ATOM 717 O O . GLU A 1 95 ? 18.73142 68.97925 62.86844 1.000 46.31875 188 GLU A O 1
ATOM 723 N N . ASN A 1 96 ? 18.55338 66.99076 61.85253 1.000 41.44621 189 ASN A N 1
ATOM 724 C CA . ASN A 1 96 ? 18.51483 67.54038 60.50705 1.000 43.68320 189 ASN A CA 1
ATOM 725 C C . ASN A 1 96 ? 17.06874 67.59355 60.03125 1.000 45.03723 189 ASN A C 1
ATOM 726 O O . ASN A 1 96 ? 16.36679 66.57883 60.05644 1.000 45.62960 189 ASN A O 1
ATOM 731 N N . PHE A 1 97 ? 16.62332 68.77592 59.60840 1.000 46.79603 190 PHE A N 1
ATOM 732 C CA . PHE A 1 97 ? 15.24610 68.97736 59.17881 1.000 48.07937 190 PHE A CA 1
ATOM 733 C C . PHE A 1 97 ? 15.14368 69.23640 57.68455 1.000 47.73203 190 PHE A C 1
ATOM 734 O O . PHE A 1 97 ? 14.11728 69.73571 57.21675 1.000 50.64712 190 PHE A O 1
ATOM 742 N N . ASP A 1 98 ? 16.18830 68.90358 56.93014 1.000 46.78618 191 ASP A N 1
ATOM 743 C CA . ASP A 1 98 ? 16.18146 69.10832 55.49160 1.000 53.00393 191 ASP A CA 1
ATOM 744 C C . ASP A 1 98 ? 15.01524 68.37176 54.84393 1.000 51.83045 191 ASP A C 1
ATOM 745 O O . ASP A 1 98 ? 14.40734 67.46344 55.42076 1.000 48.92809 191 ASP A O 1
ATOM 750 N N . ASN A 1 99 ? 14.69580 68.80063 53.63142 1.000 52.89868 192 ASN A N 1
ATOM 751 C CA . ASN A 1 99 ? 13.76248 68.08090 52.78078 1.000 54.73641 192 ASN A CA 1
ATOM 752 C C . ASN A 1 99 ? 14.46044 66.84526 52.23746 1.000 55.24665 192 ASN A C 1
ATOM 753 O O . ASN A 1 99 ? 15.42271 66.95191 51.46992 1.000 55.32370 192 ASN A O 1
ATOM 758 N N . LEU A 1 100 ? 13.98163 65.67462 52.62717 1.000 56.45691 193 LEU A N 1
ATOM 759 C CA . LEU A 1 100 ? 14.57622 64.42240 52.19567 1.000 57.17278 193 LEU A CA 1
ATOM 760 C C . LEU A 1 100 ? 13.65273 63.67110 51.24843 1.000 58.86097 193 LEU A C 1
ATOM 761 O O . LEU A 1 100 ? 13.63359 62.44121 51.25647 1.000 61.05804 193 LEU A O 1
ATOM 766 N N . GLN A 1 101 ? 12.87829 64.39905 50.43076 1.000 59.13694 194 GLN A N 1
ATOM 767 C CA . GLN A 1 101 ? 11.92855 63.73539 49.54092 1.000 61.95946 194 GLN A CA 1
ATOM 768 C C . GLN A 1 101 ? 12.61882 63.10204 48.33934 1.000 65.21939 194 GLN A C 1
ATOM 769 O O . GLN A 1 101 ? 12.07073 62.17193 47.74205 1.000 71.28964 194 GLN A O 1
ATOM 775 N N . LYS A 1 102 ? 13.79208 63.59755 47.93936 1.000 63.50412 195 LYS A N 1
ATOM 776 C CA . LYS A 1 102 ? 14.58146 62.94710 46.89518 1.000 60.57669 195 LYS A CA 1
ATOM 777 C C . LYS A 1 102 ? 15.91133 62.42895 47.44912 1.000 58.89448 195 LYS A C 1
ATOM 778 O O . LYS A 1 102 ? 16.91150 62.37820 46.73199 1.000 59.02261 195 LYS A O 1
ATOM 784 N N . PHE A 1 103 ? 15.92969 62.04932 48.72767 1.000 58.51823 196 PHE A N 1
ATOM 785 C CA . PHE A 1 103 ? 17.14814 61.61360 49.40758 1.000 53.06975 196 PHE A CA 1
ATOM 786 C C . PHE A 1 103 ? 17.68441 60.31663 48.80531 1.000 52.36572 196 PHE A C 1
ATOM 787 O O . PHE A 1 103 ? 16.92148 59.40288 48.47343 1.000 52.57606 196 PHE A O 1
ATOM 795 N N . ASN A 1 104 ? 19.00862 60.24267 48.65724 1.000 49.59907 197 ASN A N 1
ATOM 796 C CA . ASN A 1 104 ? 19.70052 59.03823 48.19948 1.000 49.18071 197 ASN A CA 1
ATOM 797 C C . ASN A 1 104 ? 20.76482 58.67949 49.22894 1.000 46.68083 197 ASN A C 1
ATOM 798 O O . ASN A 1 104 ? 21.74444 59.41312 49.39903 1.000 48.99962 197 ASN A O 1
ATOM 803 N N . ALA A 1 105 ? 20.58601 57.54827 49.89810 1.000 44.87780 198 ALA A N 1
ATOM 804 C CA . ALA A 1 105 ? 21.49800 57.16712 50.96631 1.000 42.14068 198 ALA A CA 1
ATOM 805 C C . ALA A 1 105 ? 21.17890 55.74477 51.37541 1.000 41.38863 198 ALA A C 1
ATOM 806 O O . ALA A 1 105 ? 20.08095 55.24212 51.11772 1.000 41.34286 198 ALA A O 1
ATOM 808 N N . THR A 1 106 ? 22.14818 55.09498 52.02042 1.000 38.73592 199 THR A N 1
ATOM 809 C CA . THR A 1 106 ? 21.91476 53.77770 52.58919 1.000 39.21628 199 THR A CA 1
ATOM 810 C C . THR A 1 106 ? 22.43040 53.76104 54.01903 1.000 40.05793 199 THR A C 1
ATOM 811 O O . THR A 1 106 ? 23.48599 54.33313 54.31682 1.000 38.18491 199 THR A O 1
ATOM 815 N N . TYR A 1 107 ? 21.67956 53.10283 54.89902 1.000 36.30072 200 TYR A N 1
ATOM 816 C CA . TYR A 1 107 ? 22.01128 53.04159 56.30911 1.000 33.77803 200 TYR A CA 1
ATOM 817 C C . TYR A 1 107 ? 22.20932 51.59572 56.72906 1.000 35.89065 200 TYR A C 1
ATOM 818 O O . TYR A 1 107 ? 21.60004 50.66892 56.17703 1.000 31.94161 200 TYR A O 1
ATOM 827 N N . GLU A 1 108 ? 23.07762 51.41483 57.71577 1.000 33.60266 201 GLU A N 1
ATOM 828 C CA . GLU A 1 108 ? 23.35092 50.10291 58.25806 1.000 33.62893 201 GLU A CA 1
ATOM 829 C C . GLU A 1 108 ? 23.52837 50.24551 59.76111 1.000 35.30584 201 GLU A C 1
ATOM 830 O O . GLU A 1 108 ? 24.22169 51.15703 60.22754 1.000 31.98938 201 GLU A O 1
ATOM 836 N N . GLY A 1 109 ? 22.90373 49.34716 60.51276 1.000 32.34583 202 GLY A N 1
ATOM 837 C CA . GLY A 1 109 ? 22.95999 49.42510 61.95651 1.000 33.01709 202 GLY A CA 1
ATOM 838 C C . GLY A 1 109 ? 22.28641 48.24626 62.62131 1.000 32.68014 202 GLY A C 1
ATOM 839 O O . GLY A 1 109 ? 22.43269 47.10621 62.16060 1.000 30.59442 202 GLY A O 1
ATOM 840 N N . GLN A 1 110 ? 21.56430 48.49049 63.71505 1.000 28.90964 203 GLN A N 1
ATOM 841 C CA . GLN A 1 110 ? 21.04541 47.39620 64.52069 1.000 27.94883 203 GLN A CA 1
ATOM 842 C C . GLN A 1 110 ? 19.63577 47.70094 65.00325 1.000 26.70029 203 GLN A C 1
ATOM 843 O O . GLN A 1 110 ? 19.26338 48.85522 65.17913 1.000 24.21779 203 GLN A O 1
ATOM 849 N N . PHE A 1 111 ? 18.85011 46.64553 65.19793 1.000 27.89548 204 PHE A N 1
ATOM 850 C CA . PHE A 1 111 ? 17.53976 46.73646 65.84023 1.000 29.03216 204 PHE A CA 1
ATOM 851 C C . PHE A 1 111 ? 17.61048 45.93592 67.12974 1.000 29.92454 204 PHE A C 1
ATOM 852 O O . PHE A 1 111 ? 17.92477 44.74217 67.09452 1.000 29.03347 204 PHE A O 1
ATOM 860 N N . TRP A 1 112 ? 17.33081 46.58168 68.26324 1.000 27.86796 205 TRP A N 1
ATOM 861 C CA . TRP A 1 112 ? 17.35038 45.91765 69.55896 1.000 28.93533 205 TRP A CA 1
ATOM 862 C C . TRP A 1 112 ? 15.91739 45.76154 70.05055 1.000 30.86709 205 TRP A C 1
ATOM 863 O O . TRP A 1 112 ? 15.17772 46.74570 70.09630 1.000 29.71272 205 TRP A O 1
ATOM 874 N N . PHE A 1 113 ? 15.53316 44.55133 70.46031 1.000 29.53206 206 PHE A N 1
ATOM 875 C CA . PHE A 1 113 ? 14.13861 44.35815 70.83002 1.000 31.36679 206 PHE A CA 1
ATOM 876 C C . PHE A 1 113 ? 13.97392 43.22083 71.82730 1.000 32.42406 206 PHE A C 1
ATOM 877 O O . PHE A 1 113 ? 14.85865 42.37975 72.00943 1.000 31.21479 206 PHE A O 1
ATOM 885 N N . SER A 1 114 ? 12.81517 43.22525 72.48728 1.000 30.82453 207 SER A N 1
ATOM 886 C CA . SER A 1 114 ? 12.39213 42.13747 73.33527 1.000 31.50973 207 SER A CA 1
ATOM 887 C C . SER A 1 114 ? 10.95351 41.80447 72.98316 1.000 34.46906 207 SER A C 1
ATOM 888 O O . SER A 1 114 ? 10.22262 42.64321 72.44220 1.000 33.98455 207 SER A O 1
ATOM 891 N N . SER A 1 115 ? 10.55709 40.57148 73.31135 1.000 31.35021 208 SER A N 1
ATOM 892 C CA . SER A 1 115 ? 9.22010 40.05284 73.05648 1.000 35.09072 208 SER A CA 1
ATOM 893 C C . SER A 1 115 ? 8.45654 39.88399 74.36833 1.000 35.12022 208 SER A C 1
ATOM 894 O O . SER A 1 115 ? 9.04143 39.78593 75.44971 1.000 35.89822 208 SER A O 1
ATOM 897 N N . ILE A 1 116 ? 7.12813 39.79830 74.25654 1.000 30.78548 209 ILE A N 1
ATOM 898 C CA . ILE A 1 116 ? 6.28200 39.87401 75.44506 1.000 35.35754 209 ILE A CA 1
ATOM 899 C C . ILE A 1 116 ? 6.48943 38.67741 76.36790 1.000 36.98872 209 ILE A C 1
ATOM 900 O O . ILE A 1 116 ? 6.43550 38.82704 77.59431 1.000 39.50221 209 ILE A O 1
ATOM 905 N N . ASP A 1 117 ? 6.76862 37.48536 75.81257 1.000 36.46417 210 ASP A N 1
ATOM 906 C CA . ASP A 1 117 ? 7.00423 36.30046 76.63602 1.000 36.10248 210 ASP A CA 1
ATOM 907 C C . ASP A 1 117 ? 8.43177 36.21079 77.16703 1.000 36.14828 210 ASP A C 1
ATOM 908 O O . ASP A 1 117 ? 8.67897 35.42694 78.09103 1.000 35.63820 210 ASP A O 1
ATOM 913 N N . THR A 1 118 ? 9.36167 37.01028 76.64806 1.000 34.38247 211 THR A N 1
ATOM 914 C CA . THR A 1 118 ? 10.71289 37.11937 77.20510 1.000 35.16277 211 THR A CA 1
ATOM 915 C C . THR A 1 118 ? 11.09655 38.59478 77.35556 1.000 36.04799 211 THR A C 1
ATOM 916 O O . THR A 1 118 ? 12.05906 39.07719 76.74127 1.000 34.10661 211 THR A O 1
ATOM 920 N N . PRO A 1 119 ? 10.36446 39.33957 78.20480 1.000 35.22826 212 PRO A N 1
ATOM 921 C CA . PRO A 1 119 ? 10.48704 40.80684 78.19942 1.000 32.52764 212 PRO A CA 1
ATOM 922 C C . PRO A 1 119 ? 11.82428 41.32458 78.67454 1.000 35.79576 212 PRO A C 1
ATOM 923 O O . PRO A 1 119 ? 12.13810 42.48918 78.40062 1.000 32.40067 212 PRO A O 1
ATOM 927 N N . ASN A 1 120 ? 12.61154 40.52460 79.38516 1.000 34.57660 213 ASN A N 1
ATOM 928 C CA . ASN A 1 120 ? 13.92093 40.96289 79.85442 1.000 38.54535 213 ASN A CA 1
ATOM 929 C C . ASN A 1 120 ? 15.06085 40.43949 78.98905 1.000 38.56953 213 ASN A C 1
ATOM 930 O O . ASN A 1 120 ? 16.22425 40.70247 79.30546 1.000 38.20704 213 ASN A O 1
ATOM 935 N N . VAL A 1 121 ? 14.76302 39.71818 77.91378 1.000 37.51452 214 VAL A N 1
ATOM 936 C CA . VAL A 1 121 ? 15.79288 39.08190 77.08681 1.000 35.26320 214 VAL A CA 1
ATOM 937 C C . VAL A 1 121 ? 16.08649 40.00059 75.91510 1.000 33.81964 214 VAL A C 1
ATOM 938 O O . VAL A 1 121 ? 15.23465 40.15304 75.02398 1.000 29.78863 214 VAL A O 1
ATOM 942 N N . PRO A 1 122 ? 17.27185 40.62889 75.85055 1.000 33.71791 215 PRO A N 1
ATOM 943 C CA . PRO A 1 122 ? 17.57843 41.55777 74.75467 1.000 34.78879 215 PRO A CA 1
ATOM 944 C C . PRO A 1 122 ? 17.96486 40.79504 73.49914 1.000 33.79810 215 PRO A C 1
ATOM 945 O O . PRO A 1 122 ? 18.91467 40.01003 73.51266 1.000 41.48975 215 PRO A O 1
ATOM 949 N N . THR A 1 123 ? 17.23386 41.02584 72.41367 1.000 32.01882 216 THR A N 1
ATOM 950 C CA . THR A 1 123 ? 17.55955 40.44359 71.11568 1.000 31.31210 216 THR A CA 1
ATOM 951 C C . THR A 1 123 ? 18.12614 41.54864 70.22765 1.000 31.61502 216 THR A C 1
ATOM 952 O O . THR A 1 123 ? 17.62930 42.67846 70.23688 1.000 32.24572 216 THR A O 1
ATOM 956 N N . VAL A 1 124 ? 19.20538 41.23751 69.51293 1.000 31.14628 217 VAL A N 1
ATOM 957 C CA . VAL A 1 124 ? 19.89918 42.17971 68.64154 1.000 29.94887 217 VAL A CA 1
ATOM 958 C C . VAL A 1 124 ? 19.77709 41.64226 67.21363 1.000 29.19980 217 VAL A C 1
ATOM 959 O O . VAL A 1 124 ? 20.00938 40.45642 66.97395 1.000 27.76275 217 VAL A O 1
ATOM 963 N N . ALA A 1 125 ? 19.39622 42.49770 66.27698 1.000 30.54206 218 ALA A N 1
ATOM 964 C CA . ALA A 1 125 ? 19.33707 42.11687 64.86534 1.000 30.52146 218 ALA A CA 1
ATOM 965 C C . ALA A 1 125 ? 20.05669 43.17480 64.03776 1.000 28.94456 218 ALA A C 1
ATOM 966 O O . ALA A 1 125 ? 20.27834 44.29045 64.50347 1.000 29.86876 218 ALA A O 1
ATOM 968 N N . ARG A 1 126 ? 20.45132 42.82427 62.81517 1.000 31.05128 219 ARG A N 1
ATOM 969 C CA . ARG A 1 126 ? 21.08065 43.79571 61.92316 1.000 29.58153 219 ARG A CA 1
ATOM 970 C C . ARG A 1 126 ? 20.00147 44.50361 61.10648 1.000 30.35098 219 ARG A C 1
ATOM 971 O O . ARG A 1 126 ? 19.01737 43.88043 60.69566 1.000 32.43268 219 ARG A O 1
ATOM 979 N N . ALA A 1 127 ? 20.19363 45.80140 60.85113 1.000 29.80653 220 ALA A N 1
ATOM 980 C CA . ALA A 1 127 ? 19.20308 46.60349 60.12933 1.000 33.53107 220 ALA A CA 1
ATOM 981 C C . ALA A 1 127 ? 19.83639 47.36722 58.97199 1.000 35.40699 220 ALA A C 1
ATOM 982 O O . ALA A 1 127 ? 20.96521 47.86722 59.07535 1.000 30.34099 220 ALA A O 1
ATOM 984 N N . PHE A 1 128 ? 19.07941 47.47295 57.87821 1.000 29.84579 221 PHE A N 1
ATOM 985 C CA . PHE A 1 128 ? 19.53222 48.07637 56.62847 1.000 32.67019 221 PHE A CA 1
ATOM 986 C C . PHE A 1 128 ? 18.38877 48.88938 56.04648 1.000 32.58167 221 PHE A C 1
ATOM 987 O O . PHE A 1 128 ? 17.25187 48.41063 55.98844 1.000 32.16201 221 PHE A O 1
ATOM 995 N N . LEU A 1 129 ? 18.67887 50.09893 55.59897 1.000 30.08386 222 LEU A N 1
ATOM 996 C CA . LEU A 1 129 ? 17.61799 50.96148 55.08854 1.000 37.39722 222 LEU A CA 1
ATOM 997 C C . LEU A 1 129 ? 18.17544 51.77302 53.93401 1.000 37.07375 222 LEU A C 1
ATOM 998 O O . LEU A 1 129 ? 19.22688 52.40951 54.07419 1.000 35.08541 222 LEU A O 1
ATOM 1003 N N . THR A 1 130 ? 17.47445 51.75366 52.80476 1.000 39.21552 223 THR A N 1
ATOM 1004 C CA . THR A 1 130 ? 17.88753 52.48264 51.61591 1.000 38.42896 223 THR A CA 1
ATOM 1005 C C . THR A 1 130 ? 16.87766 53.56433 51.27720 1.000 36.43491 223 THR A C 1
ATOM 1006 O O . THR A 1 130 ? 15.67253 53.30155 51.20528 1.000 38.78041 223 THR A O 1
ATOM 1010 N N . TYR A 1 131 ? 17.38673 54.76041 51.03401 1.000 39.18664 224 TYR A N 1
ATOM 1011 C CA . TYR A 1 131 ? 16.62889 55.89274 50.52037 1.000 44.05073 224 TYR A CA 1
ATOM 1012 C C . TYR A 1 131 ? 17.05428 56.08201 49.07379 1.000 45.28039 224 TYR A C 1
ATOM 1013 O O . TYR A 1 131 ? 18.20016 56.45134 48.81335 1.000 47.48763 224 TYR A O 1
ATOM 1022 N N . ASN A 1 132 ? 16.15644 55.81465 48.13649 1.000 45.46113 225 ASN A N 1
ATOM 1023 C CA . ASN A 1 132 ? 16.46193 55.97900 46.71692 1.000 50.73573 225 ASN A CA 1
ATOM 1024 C C . ASN A 1 132 ? 15.41949 56.91431 46.10998 1.000 54.44224 225 ASN A C 1
ATOM 1025 O O . ASN A 1 132 ? 14.32388 56.47694 45.73945 1.000 53.36439 225 ASN A O 1
ATOM 1030 N N . ASN A 1 133 ? 15.76858 58.19833 46.00423 1.000 53.97314 226 ASN A N 1
ATOM 1031 C CA . ASN A 1 133 ? 14.92414 59.18005 45.32896 1.000 60.31785 226 ASN A CA 1
ATOM 1032 C C . ASN A 1 133 ? 13.55021 59.21752 46.00702 1.000 61.20280 226 ASN A C 1
ATOM 1033 O O . ASN A 1 133 ? 12.49943 59.29081 45.37493 1.000 60.23394 226 ASN A O 1
ATOM 1038 N N . GLY A 1 134 ? 13.56665 59.13349 47.33423 1.000 66.41407 227 GLY A N 1
ATOM 1039 C CA . GLY A 1 134 ? 12.33653 59.11822 48.09893 1.000 65.32448 227 GLY A CA 1
ATOM 1040 C C . GLY A 1 134 ? 11.79091 57.74674 48.45066 1.000 63.88923 227 GLY A C 1
ATOM 1041 O O . GLY A 1 134 ? 11.20617 57.58329 49.52457 1.000 67.97586 227 GLY A O 1
ATOM 1042 N N . ARG A 1 135 ? 11.93564 56.76448 47.55846 1.000 55.60859 228 ARG A N 1
ATOM 1043 C CA . ARG A 1 135 ? 11.56745 55.39411 47.90583 1.000 58.74434 228 ARG A CA 1
ATOM 1044 C C . ARG A 1 135 ? 12.39794 54.91173 49.08992 1.000 50.13252 228 ARG A C 1
ATOM 1045 O O . ARG A 1 135 ? 13.62964 54.97665 49.06655 1.000 48.61444 228 ARG A O 1
ATOM 1053 N N . VAL A 1 136 ? 11.71803 54.42015 50.12315 1.000 51.76128 229 VAL A N 1
ATOM 1054 C CA . VAL A 1 136 ? 12.34178 53.97422 51.36736 1.000 46.02329 229 VAL A CA 1
ATOM 1055 C C . VAL A 1 136 ? 12.04817 52.48509 51.53872 1.000 44.83999 229 VAL A C 1
ATOM 1056 O O . VAL A 1 136 ? 10.88345 52.08910 51.69472 1.000 43.03844 229 VAL A O 1
ATOM 1060 N N . ASP A 1 137 ? 13.09878 51.65873 51.51478 1.000 42.59714 230 ASP A N 1
ATOM 1061 C CA . ASP A 1 137 ? 12.95332 50.21447 51.68409 1.000 40.34750 230 ASP A CA 1
ATOM 1062 C C . ASP A 1 137 ? 14.13911 49.64325 52.45906 1.000 37.82219 230 ASP A C 1
ATOM 1063 O O . ASP A 1 137 ? 15.28160 50.07483 52.27878 1.000 36.21916 230 ASP A O 1
ATOM 1068 N N . GLY A 1 138 ? 13.87131 48.67018 53.31747 1.000 37.14847 231 GLY A N 1
ATOM 1069 C CA . GLY A 1 138 ? 14.97105 48.04454 54.02628 1.000 34.47297 231 GLY A CA 1
ATOM 1070 C C . GLY A 1 138 ? 14.55226 46.73811 54.65215 1.000 37.41639 231 GLY A C 1
ATOM 1071 O O . GLY A 1 138 ? 13.47242 46.20754 54.37477 1.000 32.83792 231 GLY A O 1
ATOM 1072 N N . GLU A 1 139 ? 15.41728 46.23215 55.52606 1.000 33.31146 232 GLU A N 1
ATOM 1073 C CA . GLU A 1 139 ? 15.20168 44.91466 56.09620 1.000 31.40608 232 GLU A CA 1
ATOM 1074 C C . GLU A 1 139 ? 15.96702 44.79639 57.40327 1.000 30.97933 232 GLU A C 1
ATOM 1075 O O . GLU A 1 139 ? 16.94892 45.50622 57.63719 1.000 30.78202 232 GLU A O 1
ATOM 1081 N N . ILE A 1 140 ? 15.46215 43.92740 58.26710 1.000 30.38207 233 ILE A N 1
ATOM 1082 C CA . ILE A 1 140 ? 16.08336 43.59024 59.53892 1.000 28.50824 233 ILE A CA 1
ATOM 1083 C C . ILE A 1 140 ? 16.42077 42.10288 59.50470 1.000 32.47046 233 ILE A C 1
ATOM 1084 O O . ILE A 1 140 ? 15.53499 41.25210 59.31523 1.000 29.13139 233 ILE A O 1
ATOM 1089 N N . LEU A 1 141 ? 17.70754 41.80109 59.59762 1.000 25.85891 234 LEU A N 1
ATOM 1090 C CA . LEU A 1 141 ? 18.22608 40.45257 59.53123 1.000 26.15173 234 LEU A CA 1
ATOM 1091 C C . LEU A 1 141 ? 18.72499 40.00020 60.89334 1.000 28.79973 234 LEU A C 1
ATOM 1092 O O . LEU A 1 141 ? 19.11578 40.80636 61.74427 1.000 28.78651 234 LEU A O 1
ATOM 1097 N N . ALA A 1 142 ? 18.73945 38.68287 61.05974 1.000 29.44166 235 ALA A N 1
ATOM 1098 C CA . ALA A 1 142 ? 19.29815 38.07655 62.24844 1.000 33.74829 235 ALA A CA 1
ATOM 1099 C C . ALA A 1 142 ? 20.76753 38.46037 62.37370 1.000 32.10931 235 ALA A C 1
ATOM 1100 O O . ALA A 1 142 ? 21.46475 38.70681 61.37941 1.000 28.97764 235 ALA A O 1
ATOM 1102 N N . LYS A 1 143 ? 21.23548 38.51045 63.61703 1.000 28.58702 236 LYS A N 1
ATOM 1103 C CA . LYS A 1 143 ? 22.56944 39.03466 63.86387 1.000 29.73324 236 LYS A CA 1
ATOM 1104 C C . LYS A 1 143 ? 23.63536 38.22634 63.14659 1.000 30.50930 236 LYS A C 1
ATOM 1105 O O . LYS A 1 143 ? 24.54761 38.80366 62.54782 1.000 32.23804 236 LYS A O 1
ATOM 1111 N N . HIS A 1 144 ? 23.55677 36.88926 63.20126 1.000 33.03044 237 HIS A N 1
ATOM 1112 C CA . HIS A 1 144 ? 24.66153 36.05086 62.75735 1.000 33.20576 237 HIS A CA 1
ATOM 1113 C C . HIS A 1 144 ? 24.41361 35.33183 61.43651 1.000 33.22833 237 HIS A C 1
ATOM 1114 O O . HIS A 1 144 ? 25.32141 34.68292 60.94611 1.000 30.98566 237 HIS A O 1
ATOM 1121 N N . TRP A 1 145 ? 23.23670 35.45084 60.82476 1.000 30.07713 238 TRP A N 1
ATOM 1122 C CA . TRP A 1 145 ? 23.01866 34.84184 59.51024 1.000 36.25910 238 TRP A CA 1
ATOM 1123 C C . TRP A 1 145 ? 21.93523 35.64358 58.79240 1.000 33.87212 238 TRP A C 1
ATOM 1124 O O . TRP A 1 145 ? 21.19952 36.40775 59.41421 1.000 28.59862 238 TRP A O 1
ATOM 1135 N N . ASN A 1 146 ? 21.83452 35.44808 57.47439 1.000 32.26936 239 ASN A N 1
ATOM 1136 C CA . ASN A 1 146 ? 20.96259 36.26831 56.64299 1.000 37.27457 239 ASN A CA 1
ATOM 1137 C C . ASN A 1 146 ? 19.51603 35.78137 56.59736 1.000 39.59225 239 ASN A C 1
ATOM 1138 O O . ASN A 1 146 ? 18.94987 35.56995 55.51887 1.000 41.67455 239 ASN A O 1
ATOM 1143 N N . GLU A 1 147 ? 18.90925 35.61305 57.76030 1.000 38.24867 240 GLU A N 1
ATOM 1144 C CA . GLU A 1 147 ? 17.47846 35.37242 57.86803 1.000 40.91788 240 GLU A CA 1
ATOM 1145 C C . GLU A 1 147 ? 16.77165 36.71920 58.01201 1.000 38.90737 240 GLU A C 1
ATOM 1146 O O . GLU A 1 147 ? 17.12043 37.52432 58.88728 1.000 30.89864 240 GLU A O 1
ATOM 1152 N N . LYS A 1 148 ? 15.79037 36.97334 57.14688 1.000 33.07280 241 LYS A N 1
ATOM 1153 C CA . LYS A 1 148 ? 15.02303 38.20753 57.24526 1.000 34.38664 241 LYS A CA 1
ATOM 1154 C C . LYS A 1 148 ? 13.94518 38.07319 58.32055 1.000 35.98249 241 LYS A C 1
ATOM 1155 O O . LYS A 1 148 ? 13.05639 37.21223 58.21592 1.000 36.01175 241 LYS A O 1
ATOM 1161 N N . LEU A 1 149 ? 14.02039 38.93706 59.34175 1.000 31.56049 242 LEU A N 1
ATOM 1162 C CA . LEU A 1 149 ? 13.04292 39.00875 60.42078 1.000 29.96426 242 LEU A CA 1
ATOM 1163 C C . LEU A 1 149 ? 11.94050 40.01324 60.14170 1.000 31.00668 242 LEU A C 1
ATOM 1164 O O . LEU A 1 149 ? 10.77675 39.77039 60.48564 1.000 33.18118 242 LEU A O 1
ATOM 1169 N N . PHE A 1 150 ? 12.28553 41.15752 59.56512 1.000 29.26437 243 PHE A N 1
ATOM 1170 C CA . PHE A 1 150 ? 11.31776 42.21373 59.30203 1.000 30.42905 243 PHE A CA 1
ATOM 1171 C C . PHE A 1 150 ? 11.63206 42.84695 57.96626 1.000 29.36054 243 PHE A C 1
ATOM 1172 O O . PHE A 1 150 ? 12.79179 42.91750 57.54905 1.000 30.38682 243 PHE A O 1
ATOM 1180 N N . GLN A 1 151 ? 10.59350 43.34669 57.33423 1.000 29.61979 244 GLN A N 1
ATOM 1181 C CA . GLN A 1 151 ? 10.70345 44.22636 56.18802 1.000 32.12096 244 GLN A CA 1
ATOM 1182 C C . GLN A 1 151 ? 10.46403 45.65870 56.64602 1.000 32.03060 244 GLN A C 1
ATOM 1183 O O . GLN A 1 151 ? 9.58097 45.91285 57.47075 1.000 32.62335 244 GLN A O 1
ATOM 1189 N N . ILE A 1 152 ? 11.24229 46.59794 56.10989 1.000 31.38421 245 ILE A N 1
ATOM 1190 C CA . ILE A 1 152 ? 11.03061 48.02516 56.35648 1.000 33.53050 245 ILE A CA 1
ATOM 1191 C C . ILE A 1 152 ? 10.53814 48.69716 55.09111 1.000 34.34778 245 ILE A C 1
ATOM 1192 O O . ILE A 1 152 ? 11.10225 48.50492 54.00596 1.000 34.26715 245 ILE A O 1
ATOM 1197 N N . THR A 1 153 ? 9.55039 49.56735 55.24923 1.000 36.38657 246 THR A N 1
ATOM 1198 C CA . THR A 1 153 ? 9.04490 50.30067 54.10593 1.000 41.20038 246 THR A CA 1
ATOM 1199 C C . THR A 1 153 ? 8.59108 51.68735 54.53337 1.000 38.83564 246 THR A C 1
ATOM 1200 O O . THR A 1 153 ? 8.24118 51.92463 55.69494 1.000 37.09764 246 THR A O 1
ATOM 1204 N N . GLY A 1 154 ? 8.62358 52.61219 53.57435 1.000 42.72285 247 GLY A N 1
ATOM 1205 C CA . GLY A 1 154 ? 8.20625 53.96928 53.85275 1.000 41.76835 247 GLY A CA 1
ATOM 1206 C C . GLY A 1 154 ? 6.74018 54.03436 54.23369 1.000 45.28344 247 GLY A C 1
ATOM 1207 O O . GLY A 1 154 ? 5.91312 53.26593 53.74924 1.000 44.80980 247 GLY A O 1
ATOM 1208 N N . PHE A 1 155 ? 6.41478 54.96750 55.12764 1.000 48.38596 248 PHE A N 1
ATOM 1209 C CA . PHE A 1 155 ? 5.04606 55.13303 55.61637 1.000 51.19831 248 PHE A CA 1
ATOM 1210 C C . PHE A 1 155 ? 4.57452 56.54940 55.31898 1.000 48.61996 248 PHE A C 1
ATOM 1211 O O . PHE A 1 155 ? 5.23277 57.51478 55.71655 1.000 48.28632 248 PHE A O 1
ATOM 1219 N N . ASP A 1 156 ? 3.43864 56.67397 54.63086 1.000 48.07364 249 ASP A N 1
ATOM 1220 C CA . ASP A 1 156 ? 2.78740 57.97472 54.43035 1.000 55.37497 249 ASP A CA 1
ATOM 1221 C C . ASP A 1 156 ? 3.65960 58.95237 53.62911 1.000 53.68450 249 ASP A C 1
ATOM 1222 O O . ASP A 1 156 ? 3.54965 60.16459 53.79810 1.000 55.54714 249 ASP A O 1
ATOM 1227 N N . ASN A 1 157 ? 4.52585 58.44684 52.74220 1.000 55.13772 250 ASN A N 1
ATOM 1228 C CA . ASN A 1 157 ? 5.40754 59.29062 51.91197 1.000 55.87641 250 ASN A CA 1
ATOM 1229 C C . ASN A 1 157 ? 6.19383 60.30513 52.74826 1.000 56.03533 250 ASN A C 1
ATOM 1230 O O . ASN A 1 157 ? 6.46601 61.43285 52.32314 1.000 56.76543 250 ASN A O 1
ATOM 1235 N N . ASN A 1 158 ? 6.56467 59.89780 53.95169 1.000 49.28501 251 ASN A N 1
ATOM 1236 C CA . ASN A 1 158 ? 7.33810 60.73257 54.86887 1.000 50.31761 251 ASN A CA 1
ATOM 1237 C C . ASN A 1 158 ? 8.68868 60.05361 55.05824 1.000 43.02663 251 ASN A C 1
ATOM 1238 O O . ASN A 1 158 ? 8.72967 58.91282 55.55088 1.000 43.75932 251 ASN A O 1
ATOM 1243 N N . PRO A 1 159 ? 9.80692 60.66214 54.64576 1.000 46.18563 252 PRO A N 1
ATOM 1244 C CA . PRO A 1 159 ? 11.11336 59.99539 54.83088 1.000 39.73710 252 PRO A CA 1
ATOM 1245 C C . PRO A 1 159 ? 11.45222 59.75502 56.28564 1.000 40.65321 252 PRO A C 1
ATOM 1246 O O . PRO A 1 159 ? 12.36729 58.97397 56.57606 1.000 39.03477 252 PRO A O 1
ATOM 1250 N N . ARG A 1 160 ? 10.76566 60.42233 57.21313 1.000 37.54003 253 ARG A N 1
ATOM 1251 C CA . ARG A 1 160 ? 10.99603 60.23012 58.63356 1.000 40.70403 253 ARG A CA 1
ATOM 1252 C C . ARG A 1 160 ? 9.97214 59.30927 59.29068 1.000 39.96171 253 ARG A C 1
ATOM 1253 O O . ARG A 1 160 ? 9.91497 59.24491 60.52341 1.000 37.30591 253 ARG A O 1
ATOM 1261 N N . LYS A 1 161 ? 9.17131 58.58857 58.51081 1.000 37.50669 254 LYS A N 1
ATOM 1262 C CA . LYS A 1 161 ? 8.27117 57.58617 59.06563 1.000 40.42134 254 LYS A CA 1
ATOM 1263 C C . LYS A 1 161 ? 8.44022 56.28347 58.30012 1.000 39.66371 254 LYS A C 1
ATOM 1264 O O . LYS A 1 161 ? 8.33575 56.26482 57.06750 1.000 37.17017 254 LYS A O 1
ATOM 1270 N N . VAL A 1 162 ? 8.69791 55.19318 59.02543 1.000 37.99789 255 VAL A N 1
ATOM 1271 C CA . VAL A 1 162 ? 8.70563 53.87290 58.41145 1.000 37.42330 255 VAL A CA 1
ATOM 1272 C C . VAL A 1 162 ? 7.65398 52.97990 59.06763 1.000 39.51734 255 VAL A C 1
ATOM 1273 O O . VAL A 1 162 ? 7.20987 53.19921 60.20359 1.000 37.69674 255 VAL A O 1
ATOM 1277 N N . GLU A 1 163 ? 7.28176 51.94370 58.32027 1.000 37.28842 256 GLU A N 1
ATOM 1278 C CA . GLU A 1 163 ? 6.48912 50.81871 58.78841 1.000 38.73508 256 GLU A CA 1
ATOM 1279 C C . GLU A 1 163 ? 7.35550 49.57383 58.74266 1.000 38.29962 256 GLU A C 1
ATOM 1280 O O . GLU A 1 163 ? 8.03024 49.31273 57.73853 1.000 38.73844 256 GLU A O 1
ATOM 1286 N N . ILE A 1 164 ? 7.33983 48.80853 59.82181 1.000 39.73289 257 ILE A N 1
ATOM 1287 C CA . ILE A 1 164 ? 8.14468 47.60475 59.93906 1.000 34.37294 257 ILE A CA 1
ATOM 1288 C C . ILE A 1 164 ? 7.19470 46.43169 60.14063 1.000 37.23353 257 ILE A C 1
ATOM 1289 O O . ILE A 1 164 ? 6.34335 46.46871 61.03615 1.000 35.39020 257 ILE A O 1
ATOM 1294 N N . PHE A 1 165 ? 7.30541 45.40912 59.29210 1.000 34.97435 258 PHE A N 1
ATOM 1295 C CA . PHE A 1 165 ? 6.41861 44.27060 59.48104 1.000 34.00770 258 PHE A CA 1
ATOM 1296 C C . PHE A 1 165 ? 7.19535 42.96150 59.50721 1.000 33.21719 258 PHE A C 1
ATOM 1297 O O . PHE A 1 165 ? 8.23300 42.82806 58.84508 1.000 35.05684 258 PHE A O 1
ATOM 1305 N N . PRO A 1 166 ? 6.74031 41.99455 60.30612 1.000 31.76862 259 PRO A N 1
ATOM 1306 C CA . PRO A 1 166 ? 7.47803 40.73065 60.42727 1.000 35.46593 259 PRO A CA 1
ATOM 1307 C C . PRO A 1 166 ? 7.40276 39.91500 59.15313 1.000 37.57570 259 PRO A C 1
ATOM 1308 O O . PRO A 1 166 ? 6.40195 39.93528 58.42512 1.000 38.76680 259 PRO A O 1
ATOM 1312 N N . THR A 1 167 ? 8.50175 39.20676 58.87915 1.000 32.33280 260 THR A N 1
ATOM 1313 C CA . THR A 1 167 ? 8.56965 38.21585 57.81028 1.000 35.00162 260 THR A CA 1
ATOM 1314 C C . THR A 1 167 ? 8.86298 36.82866 58.36339 1.000 34.41046 260 THR A C 1
ATOM 1315 O O . THR A 1 167 ? 9.26110 35.94150 57.61196 1.000 37.73315 260 THR A O 1
ATOM 1319 N N . VAL A 1 168 ? 8.71314 36.63459 59.67958 1.000 35.57749 261 VAL A N 1
ATOM 1320 C CA . VAL A 1 168 ? 8.79430 35.32619 60.31714 1.000 36.23422 261 VAL A CA 1
ATOM 1321 C C . VAL A 1 168 ? 7.65196 35.24554 61.31491 1.000 38.88289 261 VAL A C 1
ATOM 1322 O O . VAL A 1 168 ? 7.12983 36.26438 61.78008 1.000 36.64296 261 VAL A O 1
ATOM 1326 N N . GLU A 1 169 ? 7.27687 34.01349 61.65222 1.000 38.41787 262 GLU A N 1
ATOM 1327 C CA . GLU A 1 169 ? 6.20738 33.81648 62.61584 1.000 39.84698 262 GLU A CA 1
ATOM 1328 C C . GLU A 1 169 ? 6.70850 33.86487 64.05582 1.000 40.82680 262 GLU A C 1
ATOM 1329 O O . GLU A 1 169 ? 5.92474 34.14697 64.96843 1.000 42.58758 262 GLU A O 1
ATOM 1335 N N . TYR A 1 170 ? 7.99373 33.59328 64.28904 1.000 37.93173 263 TYR A N 1
ATOM 1336 C CA . TYR A 1 170 ? 8.54274 33.61345 65.64163 1.000 36.90060 263 TYR A CA 1
ATOM 1337 C C . TYR A 1 170 ? 9.88130 34.32932 65.58967 1.000 38.52920 263 TYR A C 1
ATOM 1338 O O . TYR A 1 170 ? 10.76014 33.95163 64.80689 1.000 38.77249 263 TYR A O 1
ATOM 1347 N N . LEU A 1 171 ? 10.02559 35.35676 66.41033 1.000 33.98243 264 LEU A N 1
ATOM 1348 C CA . LEU A 1 171 ? 11.26394 36.10277 66.49588 1.000 34.75877 264 LEU A CA 1
ATOM 1349 C C . LEU A 1 171 ? 12.26600 35.29758 67.30096 1.000 33.31459 264 LEU A C 1
ATOM 1350 O O . LEU A 1 171 ? 11.88683 34.37378 68.02156 1.000 30.74935 264 LEU A O 1
ATOM 1355 N N . PRO A 1 172 ? 13.55667 35.60011 67.17777 1.000 33.92032 265 PRO A N 1
ATOM 1356 C CA . PRO A 1 172 ? 14.53947 34.93874 68.04145 1.000 33.78559 265 PRO A CA 1
ATOM 1357 C C . PRO A 1 172 ? 14.16089 35.12653 69.50500 1.000 36.15604 265 PRO A C 1
ATOM 1358 O O . PRO A 1 172 ? 13.68750 36.19521 69.90467 1.000 36.74542 265 PRO A O 1
ATOM 1362 N N . ASN A 1 173 ? 14.33533 34.05613 70.29163 1.000 32.53002 266 ASN A N 1
ATOM 1363 C CA . ASN A 1 173 ? 14.08476 34.04512 71.73787 1.000 36.71640 266 ASN A CA 1
ATOM 1364 C C . ASN A 1 173 ? 12.61094 34.20770 72.08205 1.000 36.63106 266 ASN A C 1
ATOM 1365 O O . ASN A 1 173 ? 12.28737 34.70489 73.15825 1.000 36.38762 266 ASN A O 1
ATOM 1370 N N . SER A 1 174 ? 11.69315 33.81849 71.19718 1.000 35.44446 267 SER A N 1
ATOM 1371 C CA . SER A 1 174 ? 10.27977 34.03335 71.48035 1.000 38.15570 267 SER A CA 1
ATOM 1372 C C . SER A 1 174 ? 9.44108 32.88202 70.95778 1.000 37.87565 267 SER A C 1
ATOM 1373 O O . SER A 1 174 ? 9.74766 32.28738 69.91980 1.000 36.60892 267 SER A O 1
ATOM 1376 N N . GLY A 1 175 ? 8.36307 32.59213 71.68238 1.000 39.12820 268 GLY A N 1
ATOM 1377 C CA . GLY A 1 175 ? 7.37780 31.63553 71.22638 1.000 39.72072 268 GLY A CA 1
ATOM 1378 C C . GLY A 1 175 ? 6.02702 32.28768 70.99085 1.000 42.23023 268 GLY A C 1
ATOM 1379 O O . GLY A 1 175 ? 5.00032 31.59670 70.95489 1.000 40.65597 268 GLY A O 1
ATOM 1380 N N . THR A 1 176 ? 6.01828 33.61925 70.84867 1.000 39.98893 269 THR A N 1
ATOM 1381 C CA . THR A 1 176 ? 4.80657 34.37947 70.53988 1.000 39.87081 269 THR A CA 1
ATOM 1382 C C . THR A 1 176 ? 4.61503 34.38511 69.03111 1.000 37.53243 269 THR A C 1
ATOM 1383 O O . THR A 1 176 ? 5.48053 34.87285 68.29747 1.000 36.09297 269 THR A O 1
ATOM 1387 N N . ARG A 1 177 ? 3.49085 33.85577 68.57205 1.000 38.73731 270 ARG A N 1
ATOM 1388 C CA . ARG A 1 177 ? 3.26471 33.69400 67.14238 1.000 41.23931 270 ARG A CA 1
ATOM 1389 C C . ARG A 1 177 ? 2.79469 35.01438 66.54576 1.000 40.85944 270 ARG A C 1
ATOM 1390 O O . ARG A 1 177 ? 1.75106 35.54312 66.94562 1.000 43.46595 270 ARG A O 1
ATOM 1398 N N . LEU A 1 178 ? 3.56709 35.54072 65.59883 1.000 38.11829 271 LEU A N 1
ATOM 1399 C CA . LEU A 1 178 ? 3.22068 36.72114 64.82035 1.000 38.51515 271 LEU A CA 1
ATOM 1400 C C . LEU A 1 178 ? 2.60787 36.34136 63.47811 1.000 38.37713 271 LEU A C 1
ATOM 1401 O O . LEU A 1 178 ? 2.91501 35.29186 62.90873 1.000 41.11770 271 LEU A O 1
ATOM 1406 N N . THR A 1 179 ? 1.75582 37.22561 62.96111 1.000 37.03749 272 THR A N 1
ATOM 1407 C CA . THR A 1 179 ? 1.28788 37.14724 61.58271 1.000 37.03600 272 THR A CA 1
ATOM 1408 C C . THR A 1 179 ? 2.25062 37.89749 60.67272 1.000 38.99689 272 THR A C 1
ATOM 1409 O O . THR A 1 179 ? 2.69780 38.99476 61.00784 1.000 37.83159 272 THR A O 1
ATOM 1413 N N . LYS A 1 180 ? 2.59256 37.29665 59.53746 1.000 38.25352 273 LYS A N 1
ATOM 1414 C CA . LYS A 1 180 ? 3.55498 37.89718 58.61627 1.000 40.06307 273 LYS A CA 1
ATOM 1415 C C . LYS A 1 180 ? 2.86761 38.80583 57.59727 1.000 40.81405 273 LYS A C 1
ATOM 1416 O O . LYS A 1 180 ? 1.66612 38.69683 57.33258 1.000 44.19685 273 LYS A O 1
ATOM 1422 N N . GLY A 1 181 ? 3.65559 39.69835 57.00458 1.000 38.81732 274 GLY A N 1
ATOM 1423 C CA . GLY A 1 181 ? 3.21997 40.42058 55.82685 1.000 41.32000 274 GLY A CA 1
ATOM 1424 C C . GLY A 1 181 ? 2.83825 41.86685 56.11224 1.000 44.22134 274 GLY A C 1
ATOM 1425 O O . GLY A 1 181 ? 2.78548 42.33065 57.25732 1.000 40.38617 274 GLY A O 1
ATOM 1426 N N . ALA A 1 182 ? 2.53696 42.57870 55.01964 1.000 44.03560 275 ALA A N 1
ATOM 1427 C CA . ALA A 1 182 ? 2.38907 44.03017 55.05913 1.000 39.05561 275 ALA A CA 1
ATOM 1428 C C . ALA A 1 182 ? 1.08078 44.48451 55.69210 1.000 43.35061 275 ALA A C 1
ATOM 1429 O O . ALA A 1 182 ? 0.98460 45.64819 56.09662 1.000 42.24291 275 ALA A O 1
ATOM 1431 N N . THR A 1 183 ? 0.06084 43.62436 55.74940 1.000 42.04188 276 THR A N 1
ATOM 1432 C CA . THR A 1 183 ? -1.17448 43.94628 56.45207 1.000 45.88931 276 THR A CA 1
ATOM 1433 C C . THR A 1 183 ? -1.23539 43.27983 57.82216 1.000 44.91961 276 THR A C 1
ATOM 1434 O O . THR A 1 183 ? -2.32567 43.12843 58.38962 1.000 47.22084 276 THR A O 1
ATOM 1438 N N . SER A 1 184 ? -0.09410 42.90418 58.36474 1.000 43.61170 277 SER A N 1
ATOM 1439 C CA . SER A 1 184 ? -0.07659 42.20614 59.63190 1.000 42.73510 277 SER A CA 1
ATOM 1440 C C . SER A 1 184 ? -0.50655 43.14812 60.74632 1.000 43.26517 277 SER A C 1
ATOM 1441 O O . SER A 1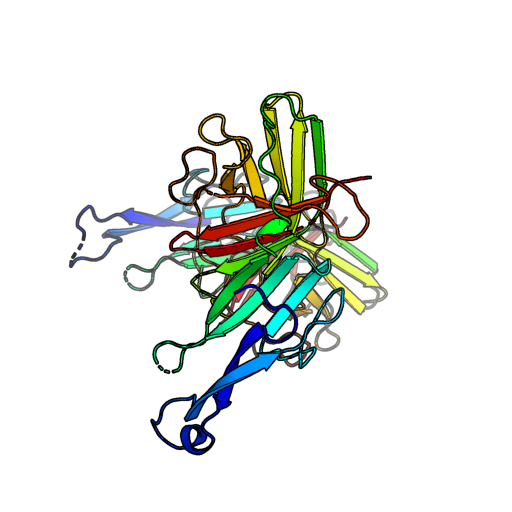 184 ? -0.00135 44.27823 60.83287 1.000 42.51652 277 SER A O 1
ATOM 1444 N N . PRO A 1 185 ? -1.42731 42.72906 61.61573 1.000 41.83913 278 PRO A N 1
ATOM 1445 C CA . PRO A 1 185 ? -1.73242 43.54021 62.80148 1.000 42.60694 278 PRO A CA 1
ATOM 1446 C C . PRO A 1 185 ? -0.56821 43.61642 63.77592 1.000 42.39417 278 PRO A C 1
ATOM 1447 O O . PRO A 1 185 ? -0.61251 44.42927 64.70932 1.000 43.82958 278 PRO A O 1
ATOM 1451 N N . HIS A 1 186 ? 0.48961 42.83638 63.55775 1.000 41.07275 279 HIS A N 1
ATOM 1452 C CA . HIS A 1 186 ? 1.68302 42.86232 64.38765 1.000 38.99908 279 HIS A CA 1
ATOM 1453 C C . HIS A 1 186 ? 2.79822 43.69807 63.78324 1.000 39.72676 279 HIS A C 1
ATOM 1454 O O . HIS A 1 186 ? 3.94414 43.58717 64.22719 1.000 32.72252 279 HIS A O 1
ATOM 1461 N N . ARG A 1 187 ? 2.49849 44.50324 62.76421 1.000 35.62660 280 ARG A N 1
ATOM 1462 C CA . ARG A 1 187 ? 3.44880 45.49334 62.29687 1.000 36.86482 280 ARG A CA 1
ATOM 1463 C C . ARG A 1 187 ? 3.35821 46.73645 63.17450 1.000 38.93376 280 ARG A C 1
ATOM 1464 O O . ARG A 1 187 ? 2.48127 46.86048 64.03187 1.000 34.08534 280 ARG A O 1
ATOM 1472 N N . PHE A 1 188 ? 4.27400 47.67324 62.96017 1.000 37.31278 281 PHE A N 1
ATOM 1473 C CA . PHE A 1 188 ? 4.16843 48.94749 63.65675 1.000 41.43477 281 PHE A CA 1
ATOM 1474 C C . PHE A 1 188 ? 4.83727 50.02995 62.83618 1.000 40.59456 281 PHE A C 1
ATOM 1475 O O . PHE A 1 188 ? 5.60090 49.75858 61.90542 1.000 37.29572 281 PHE A O 1
ATOM 1483 N N . GLN A 1 189 ? 4.53660 51.26820 63.20696 1.000 41.51933 282 GLN A N 1
ATOM 1484 C CA . GLN A 1 189 ? 5.07474 52.44103 62.54560 1.000 40.76956 282 GLN A CA 1
ATOM 1485 C C . GLN A 1 189 ? 6.08020 53.11141 63.46848 1.000 39.95554 282 GLN A C 1
ATOM 1486 O O . GLN A 1 189 ? 5.95633 53.05672 64.69801 1.000 39.79192 282 GLN A O 1
ATOM 1500 N N . ASP A 1 191 ? 8.59443 56.71411 64.00594 1.000 36.12457 284 ASP A N 1
ATOM 1501 C CA . ASP A 1 191 ? 9.13132 58.03274 63.68217 1.000 39.36453 284 ASP A CA 1
ATOM 1502 C C . ASP A 1 191 ? 10.65044 57.97227 63.72397 1.000 37.96783 284 ASP A C 1
ATOM 1503 O O . ASP A 1 191 ? 11.22037 57.52009 64.71395 1.000 37.97768 284 ASP A O 1
ATOM 1508 N N . LEU A 1 192 ? 11.30109 58.42985 62.65807 1.000 38.37216 285 LEU A N 1
ATOM 1509 C CA . LEU A 1 192 ? 12.75331 58.44780 62.54698 1.000 37.10890 285 LEU A CA 1
ATOM 1510 C C . LEU A 1 192 ? 13.29048 59.87195 62.63557 1.000 37.38473 285 LEU A C 1
ATOM 1511 O O . LEU A 1 192 ? 12.62742 60.82859 62.21969 1.000 38.02607 285 LEU A O 1
ATOM 1516 N N . HIS A 1 193 ? 14.51546 59.99833 63.16310 1.000 34.60969 286 HIS A N 1
ATOM 1517 C CA . HIS A 1 193 ? 15.19563 61.27763 63.33056 1.000 33.27067 286 HIS A CA 1
ATOM 1518 C C . HIS A 1 193 ? 16.57947 61.18760 62.71182 1.000 33.93591 286 HIS A C 1
ATOM 1519 O O . HIS A 1 193 ? 17.37373 60.33155 63.11171 1.000 33.60728 286 HIS A O 1
ATOM 1526 N N . PHE A 1 194 ? 16.87258 62.08998 61.76845 1.000 34.23209 287 PHE A N 1
ATOM 1527 C CA . PHE A 1 194 ? 18.17854 62.18356 61.11892 1.000 36.35051 287 PHE A CA 1
ATOM 1528 C C . PHE A 1 194 ? 19.08698 63.11292 61.91821 1.000 34.52310 287 PHE A C 1
ATOM 1529 O O . PHE A 1 194 ? 18.74009 64.27118 62.13990 1.000 37.28357 287 PHE A O 1
ATOM 1537 N N . ILE A 1 195 ? 20.24209 62.60440 62.35100 1.000 37.12778 288 ILE A N 1
ATOM 1538 C CA . ILE A 1 195 ? 21.13954 63.31924 63.25509 1.000 35.96120 288 ILE A CA 1
ATOM 1539 C C . ILE A 1 195 ? 22.45688 63.57968 62.54008 1.000 36.06003 288 ILE A C 1
ATOM 1540 O O . ILE A 1 195 ? 23.04695 62.65776 61.97118 1.000 38.65584 288 ILE A O 1
ATOM 1545 N N . ASN A 1 196 ? 22.93311 64.81883 62.59686 1.000 35.59538 289 ASN A N 1
ATOM 1546 C CA . ASN A 1 196 ? 24.24428 65.14584 62.04881 1.000 39.16876 289 ASN A CA 1
ATOM 1547 C C . ASN A 1 196 ? 25.34779 64.78204 63.04101 1.000 42.76651 289 ASN A C 1
ATOM 1548 O O . ASN A 1 196 ? 25.15704 64.82748 64.25745 1.000 38.96563 289 ASN A O 1
ATOM 1553 N N . SER A 1 197 ? 26.51016 64.41089 62.51068 1.000 43.54794 290 SER A N 1
ATOM 1554 C CA . SER A 1 197 ? 27.61262 64.00083 63.36739 1.000 46.92108 290 SER A CA 1
ATOM 1555 C C . SER A 1 197 ? 28.37911 65.21421 63.87322 1.000 51.17301 290 SER A C 1
ATOM 1556 O O . SER A 1 197 ? 28.29092 66.31713 63.32227 1.000 54.91792 290 SER A O 1
ATOM 1559 N N . THR A 1 198 ? 29.15346 64.99894 64.93769 1.000 50.71061 291 THR A N 1
ATOM 1560 C CA . THR A 1 198 ? 30.00865 66.07356 65.42294 1.000 52.73259 291 THR A CA 1
ATOM 1561 C C . THR A 1 198 ? 31.18350 66.31970 64.48900 1.000 58.67101 291 THR A C 1
ATOM 1562 O O . THR A 1 198 ? 31.81049 67.37948 64.56511 1.000 56.94259 291 THR A O 1
ATOM 1566 N N . ASN A 1 199 ? 31.49361 65.36726 63.60782 1.000 61.09171 292 ASN A N 1
ATOM 1567 C CA . ASN A 1 199 ? 32.53266 65.54546 62.60502 1.000 57.05884 292 ASN A CA 1
ATOM 1568 C C . ASN A 1 199 ? 31.98214 66.06073 61.27762 1.000 62.14773 292 ASN A C 1
ATOM 1569 O O . ASN A 1 199 ? 32.62320 65.87499 60.23620 1.000 64.36667 292 ASN A O 1
ATOM 1574 N N . GLY A 1 200 ? 30.80804 66.68710 61.28716 1.000 60.14045 293 GLY A N 1
ATOM 1575 C CA . GLY A 1 200 ? 30.32249 67.39425 60.11899 1.000 59.53900 293 GLY A CA 1
ATOM 1576 C C . GLY A 1 200 ? 29.67679 66.55699 59.03756 1.000 59.86252 293 GLY A C 1
ATOM 1577 O O . GLY A 1 200 ? 29.42861 67.08256 57.94557 1.000 66.27444 293 GLY A O 1
ATOM 1578 N N . GLU A 1 201 ? 29.39570 65.27854 59.28255 1.000 55.47627 294 GLU A N 1
ATOM 1579 C CA . GLU A 1 201 ? 28.65757 64.48758 58.30440 1.000 52.20206 294 GLU A CA 1
ATOM 1580 C C . GLU A 1 201 ? 27.16229 64.73263 58.50743 1.000 51.80050 294 GLU A C 1
ATOM 1581 O O . GLU A 1 201 ? 26.64099 64.53024 59.61068 1.000 44.36698 294 GLU A O 1
ATOM 1587 N N . LYS A 1 202 ? 26.47072 65.17348 57.45691 1.000 48.64214 295 LYS A N 1
ATOM 1588 C CA . LYS A 1 202 ? 25.04024 65.43373 57.56252 1.000 45.61661 295 LYS A CA 1
ATOM 1589 C C . LYS A 1 202 ? 24.25215 64.13828 57.42729 1.000 43.25717 295 LYS A C 1
ATOM 1590 O O . LYS A 1 202 ? 24.57610 63.27431 56.60599 1.000 41.99770 295 LYS A O 1
ATOM 1596 N N . ASN A 1 203 ? 23.20220 64.00884 58.23562 1.000 41.96064 296 ASN A N 1
ATOM 1597 C CA . ASN A 1 203 ? 22.33560 62.83827 58.19394 1.000 38.22822 296 ASN A CA 1
ATOM 1598 C C . ASN A 1 203 ? 23.11799 61.54759 58.41987 1.000 37.30924 296 ASN A C 1
ATOM 1599 O O . ASN A 1 203 ? 22.77612 60.49748 57.87668 1.000 33.44107 296 ASN A O 1
ATOM 1604 N N . LYS A 1 204 ? 24.18107 61.61638 59.22280 1.000 36.39631 297 LYS A N 1
ATOM 1605 C CA . LYS A 1 204 ? 25.03941 60.45239 59.42611 1.000 36.34192 297 LYS A CA 1
ATOM 1606 C C . LYS A 1 204 ? 24.32999 59.35471 60.20881 1.000 35.11337 297 LYS A C 1
ATOM 1607 O O . LYS A 1 204 ? 24.57687 58.16811 59.96665 1.000 31.86205 297 LYS A O 1
ATOM 1613 N N . TYR A 1 205 ? 23.43585 59.71567 61.13104 1.000 34.46057 298 TYR A N 1
ATOM 1614 C CA . TYR A 1 205 ? 22.84571 58.74054 62.03750 1.000 32.64606 298 TYR A CA 1
ATOM 1615 C C . TYR A 1 205 ? 21.32272 58.81116 61.97134 1.000 34.05242 298 TYR A C 1
ATOM 1616 O O . TYR A 1 205 ? 20.74740 59.87351 61.72188 1.000 32.98844 298 TYR A O 1
ATOM 1625 N N . LEU A 1 206 ? 20.68018 57.66526 62.20434 1.000 32.66892 299 LEU A N 1
ATOM 1626 C CA . LEU A 1 206 ? 19.23103 57.53281 62.09328 1.000 33.41837 299 LEU A CA 1
ATOM 1627 C C . LEU A 1 206 ? 18.73432 56.65862 63.23093 1.000 33.33846 299 LEU A C 1
ATOM 1628 O O . LEU A 1 206 ? 19.13424 55.49664 63.33753 1.000 35.35420 299 LEU A O 1
ATOM 1633 N N . VAL A 1 207 ? 17.85821 57.21056 64.07195 1.000 27.35847 300 VAL A N 1
ATOM 1634 C CA . VAL A 1 207 ? 17.33234 56.50924 65.23191 1.000 30.68598 300 VAL A CA 1
ATOM 1635 C C . VAL A 1 207 ? 15.81956 56.66034 65.26119 1.000 27.44638 300 VAL A C 1
ATOM 1636 O O . VAL A 1 207 ? 15.27016 57.66119 64.79531 1.000 29.19355 300 VAL A O 1
ATOM 1640 N N . GLY A 1 208 ? 15.15092 55.63967 65.79442 1.000 32.25288 301 GLY A N 1
ATOM 1641 C CA . GLY A 1 208 ? 13.72811 55.69202 66.09887 1.000 33.06523 301 GLY A CA 1
ATOM 1642 C C . GLY A 1 208 ? 13.36883 54.47465 66.91814 1.000 31.82284 301 GLY A C 1
ATOM 1643 O O . GLY A 1 208 ? 14.19657 53.58079 67.12081 1.000 31.81127 301 GLY A O 1
ATOM 1644 N N . GLN A 1 209 ? 12.12767 54.44899 67.41460 1.000 31.80348 302 GLN A N 1
ATOM 1645 C CA . GLN A 1 209 ? 11.69468 53.29751 68.20456 1.000 32.81806 302 GLN A CA 1
ATOM 1646 C C . GLN A 1 209 ? 10.20409 53.05386 68.02162 1.000 34.53811 302 GLN A C 1
ATOM 1647 O O . GLN A 1 209 ? 9.45590 53.93294 67.59033 1.000 35.48493 302 GLN A O 1
ATOM 1653 N N . GLY A 1 210 ? 9.77449 51.84306 68.37403 1.000 34.38752 303 GLY A N 1
ATOM 1654 C CA . GLY A 1 210 ? 8.36772 51.51527 68.25427 1.000 39.38477 303 GLY A CA 1
ATOM 1655 C C . GLY A 1 210 ? 8.01361 50.26098 69.02528 1.000 41.49244 303 GLY A C 1
ATOM 1656 O O . GLY A 1 210 ? 8.86775 49.61501 69.64155 1.000 37.52087 303 GLY A O 1
ATOM 1657 N N . SER A 1 211 ? 6.72848 49.90952 68.97002 1.000 36.62019 304 SER A N 1
ATOM 1658 C CA . SER A 1 211 ? 6.25950 48.75771 69.72791 1.000 37.87372 304 SER A CA 1
ATOM 1659 C C . SER A 1 211 ? 4.93766 48.25023 69.17697 1.000 41.29155 304 SER A C 1
ATOM 1660 O O . SER A 1 211 ? 4.19141 48.97881 68.52146 1.000 40.90828 304 SER A O 1
ATOM 1663 N N . THR A 1 212 ? 4.68056 46.97840 69.44454 1.000 39.39209 305 THR A N 1
ATOM 1664 C CA . THR A 1 212 ? 3.36304 46.35904 69.43162 1.000 40.41652 305 THR A CA 1
ATOM 1665 C C . THR A 1 212 ? 3.14425 45.72505 70.79399 1.000 42.41988 305 THR A C 1
ATOM 1666 O O . THR A 1 212 ? 3.99747 45.81459 71.67967 1.000 40.49367 305 THR A O 1
ATOM 1670 N N . GLU A 1 213 ? 2.01135 45.03682 70.95152 1.000 41.32489 306 GLU A N 1
ATOM 1671 C CA . GLU A 1 213 ? 1.80636 44.28775 72.18317 1.000 44.80150 306 GLU A CA 1
ATOM 1672 C C . GLU A 1 213 ? 2.79621 43.13310 72.30789 1.000 43.48347 306 GLU A C 1
ATOM 1673 O O . GLU A 1 213 ? 3.16278 42.75759 73.42691 1.000 43.73909 306 GLU A O 1
ATOM 1679 N N . GLN A 1 214 ? 3.25874 42.57220 71.18066 1.000 37.19933 307 GLN A N 1
ATOM 1680 C CA . GLN A 1 214 ? 4.04741 41.34043 71.20131 1.000 37.38499 307 GLN A CA 1
ATOM 1681 C C . GLN A 1 214 ? 5.56034 41.58572 71.28318 1.000 37.58202 307 GLN A C 1
ATOM 1682 O O . GLN A 1 214 ? 6.31055 40.71538 71.75083 1.000 33.33827 307 GLN A O 1
ATOM 1688 N N . TYR A 1 215 ? 6.03264 42.73418 70.82928 1.000 33.11744 308 TYR A N 1
ATOM 1689 C CA . TYR A 1 215 ? 7.46110 43.00958 70.86424 1.000 34.76110 308 TYR A CA 1
ATOM 1690 C C . TYR A 1 215 ? 7.65812 44.51572 70.77442 1.000 34.80599 308 TYR A C 1
ATOM 1691 O O . TYR A 1 215 ? 6.77565 45.24843 70.31663 1.000 34.41370 308 TYR A O 1
ATOM 1700 N N . TRP A 1 216 ? 8.82809 44.97368 71.21066 1.000 33.45021 309 TRP A N 1
ATOM 1701 C CA . TRP A 1 216 ? 9.12052 46.40131 71.24042 1.000 34.14314 309 TRP A CA 1
ATOM 1702 C C . TRP A 1 216 ? 10.62995 46.58632 71.12564 1.000 33.85725 309 TRP A C 1
ATOM 1703 O O . TRP A 1 216 ? 11.39611 45.71448 71.54775 1.000 34.94622 309 TRP A O 1
ATOM 1714 N N . GLY A 1 217 ? 11.05787 47.69616 70.52862 1.000 31.17234 310 GLY A N 1
ATOM 1715 C CA . GLY A 1 217 ? 12.48659 47.88018 70.34587 1.000 26.77500 310 GLY A CA 1
ATOM 1716 C C . GLY A 1 217 ? 12.87780 49.25271 69.83133 1.000 30.94289 310 GLY A C 1
ATOM 1717 O O . GLY A 1 217 ? 12.05711 50.16378 69.70936 1.000 30.93147 310 GLY A O 1
ATOM 1718 N N . VAL A 1 218 ? 14.16998 49.37882 69.51916 1.000 28.70359 311 VAL A N 1
ATOM 1719 C CA . VAL A 1 218 ? 14.78431 50.63842 69.12018 1.000 27.27506 311 VAL A CA 1
ATOM 1720 C C . VAL A 1 218 ? 15.73285 50.37098 67.95286 1.000 30.23922 311 VAL A C 1
ATOM 1721 O O . VAL A 1 218 ? 16.42769 49.34977 67.91715 1.000 26.85007 311 VAL A O 1
ATOM 1725 N N . LEU A 1 219 ? 15.76176 51.29217 66.99796 1.000 28.64694 312 LEU A N 1
ATOM 1726 C CA . LEU A 1 219 ? 16.55009 51.16407 65.78316 1.000 24.26182 312 LEU A CA 1
ATOM 1727 C C . LEU A 1 219 ? 17.59956 52.26759 65.74778 1.000 27.81426 312 LEU A C 1
ATOM 1728 O O . LEU A 1 219 ? 17.26264 53.44542 65.89228 1.000 30.49736 312 LEU A O 1
ATOM 1733 N N . GLY A 1 220 ? 18.85670 51.90298 65.50909 1.000 30.21559 313 GLY A N 1
ATOM 1734 C CA . GLY A 1 220 ? 19.91382 52.89684 65.41316 1.000 24.55127 313 GLY A CA 1
ATOM 1735 C C . GLY A 1 220 ? 20.85006 52.57064 64.27032 1.000 30.53585 313 GLY A C 1
ATOM 1736 O O . GLY A 1 220 ? 21.34216 51.44114 64.16583 1.000 28.77177 313 GLY A O 1
ATOM 1745 N N . ALA A 1 222 ? 23.74263 54.01660 60.94416 1.000 31.39119 315 ALA A N 1
ATOM 1746 C CA . ALA A 1 222 ? 24.75297 54.96001 60.49258 1.000 30.78323 315 ALA A CA 1
ATOM 1747 C C . ALA A 1 222 ? 24.81052 54.90112 58.97503 1.000 32.67592 315 ALA A C 1
A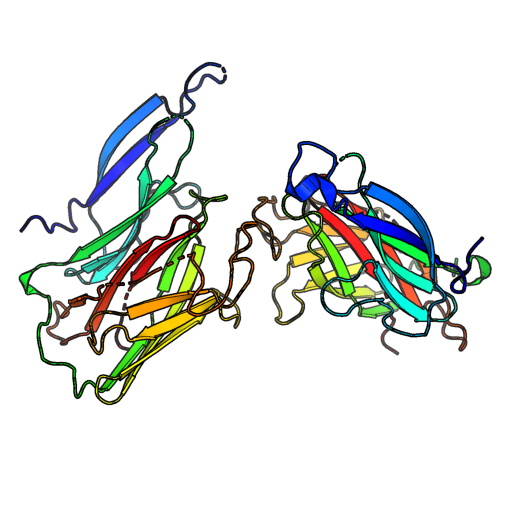TOM 1748 O O . ALA A 1 222 ? 24.60260 53.83983 58.38671 1.000 34.30491 315 ALA A O 1
ATOM 1750 N N . ALA A 1 223 ? 25.06070 56.03661 58.34358 1.000 35.30173 316 ALA A N 1
ATOM 1751 C CA . ALA A 1 223 ? 25.10080 56.06757 56.88950 1.000 39.38374 316 ALA A CA 1
ATOM 1752 C C . ALA A 1 223 ? 26.34886 55.35812 56.38528 1.000 39.26515 316 ALA A C 1
ATOM 1753 O O . ALA A 1 223 ? 27.42490 55.46117 56.98059 1.000 39.45806 316 ALA A O 1
ATOM 1755 N N . ALA A 1 224 ? 26.19690 54.60557 55.30350 1.000 41.75252 317 ALA A N 1
ATOM 1756 C CA . ALA A 1 224 ? 27.36259 54.16530 54.54792 1.000 46.81740 317 ALA A CA 1
ATOM 1757 C C . ALA A 1 224 ? 28.06545 55.39059 53.96213 1.000 51.86671 317 ALA A C 1
ATOM 1758 O O . ALA A 1 224 ? 27.44701 56.19342 53.25589 1.000 54.91362 317 ALA A O 1
ATOM 1760 N N . GLN A 1 225 ? 29.34639 55.55042 54.27469 1.000 54.52253 318 GLN A N 1
ATOM 1761 C CA . GLN A 1 225 ? 30.11296 56.70324 53.82485 1.000 53.84260 318 GLN A CA 1
ATOM 1762 C C . GLN A 1 225 ? 30.31978 56.70595 52.30539 1.000 54.03328 318 GLN A C 1
ATOM 1763 O O . GLN A 1 225 ? 30.74061 55.70178 51.73014 1.000 56.61934 318 GLN A O 1
ATOM 1769 N N . ASP B 1 9 ? 4.04900 -8.75528 63.77276 1.000 76.29024 102 ASP B N 1
ATOM 1770 C CA . ASP B 1 9 ? 4.11346 -7.45393 64.43975 1.000 76.34403 102 ASP B CA 1
ATOM 1771 C C . ASP B 1 9 ? 3.08224 -6.46591 63.87353 1.000 71.61151 102 ASP B C 1
ATOM 1772 O O . ASP B 1 9 ? 2.60239 -6.62077 62.74740 1.000 73.23148 102 ASP B O 1
ATOM 1777 N N . SER B 1 10 ? 2.75581 -5.44031 64.65435 1.000 66.63756 103 SER B N 1
ATOM 1778 C CA . SER B 1 10 ? 1.69838 -4.51335 64.28240 1.000 61.52295 103 SER B CA 1
ATOM 1779 C C . SER B 1 10 ? 2.13747 -3.43754 63.27730 1.000 55.05524 103 SER B C 1
ATOM 1780 O O . SER B 1 10 ? 1.36526 -2.49696 63.06154 1.000 48.15786 103 SER B O 1
ATOM 1783 N N . TYR B 1 11 ? 3.32141 -3.54097 62.65941 1.000 49.14087 104 TYR B N 1
ATOM 1784 C CA . TYR B 1 11 ? 3.74694 -2.52510 61.69292 1.000 48.96563 104 TYR B CA 1
ATOM 1785 C C . TYR B 1 11 ? 2.84815 -2.52692 60.46061 1.000 44.73031 104 TYR B C 1
ATOM 1786 O O . TYR B 1 11 ? 2.64167 -3.56935 59.83360 1.000 47.85375 104 TYR B O 1
ATOM 1795 N N . ASN B 1 12 ? 2.34143 -1.35039 60.08758 1.000 40.77670 105 ASN B N 1
ATOM 1796 C CA . ASN B 1 12 ? 1.43327 -1.26143 58.93593 1.000 38.28911 105 ASN B CA 1
ATOM 1797 C C . ASN B 1 12 ? 1.40549 0.19345 58.45037 1.000 34.64642 105 ASN B C 1
ATOM 1798 O O . ASN B 1 12 ? 0.58491 0.99070 58.90611 1.000 32.04823 105 ASN B O 1
ATOM 1803 N N . LYS B 1 13 ? 2.31790 0.52956 57.52702 1.000 35.31494 106 LYS B N 1
ATOM 1804 C CA . LYS B 1 13 ? 2.33103 1.89377 56.99410 1.000 31.05059 106 LYS B CA 1
ATOM 1805 C C . LYS B 1 13 ? 1.11109 2.20299 56.12712 1.000 33.00779 106 LYS B C 1
ATOM 1806 O O . LYS B 1 13 ? 0.94466 3.35982 55.73704 1.000 37.59938 106 LYS B O 1
ATOM 1812 N N . ASP B 1 14 ? 0.26777 1.21700 55.81598 1.000 31.57138 107 ASP B N 1
ATOM 1813 C CA . ASP B 1 14 ? -0.99177 1.45036 55.11303 1.000 34.53408 107 ASP B CA 1
ATOM 1814 C C . ASP B 1 14 ? -2.15011 1.78538 56.05969 1.000 36.26647 107 ASP B C 1
ATOM 1815 O O . ASP B 1 14 ? -3.27088 2.02297 55.59210 1.000 29.96306 107 ASP B O 1
ATOM 1820 N N . ALA B 1 15 ? -1.92857 1.77314 57.37880 1.000 35.27524 108 ALA B N 1
ATOM 1821 C CA . ALA B 1 15 ? -2.99942 2.09521 58.33366 1.000 30.32154 108 ALA B CA 1
ATOM 1822 C C . ALA B 1 15 ? -2.34136 2.65136 59.59718 1.000 30.78689 108 ALA B C 1
ATOM 1823 O O . ALA B 1 15 ? -2.27440 2.01518 60.63775 1.000 31.91573 108 ALA B O 1
ATOM 1825 N N . VAL B 1 16 ? -1.83590 3.87412 59.49403 1.000 31.88914 109 VAL B N 1
ATOM 1826 C CA . VAL B 1 16 ? -1.07757 4.50759 60.56072 1.000 31.29244 109 VAL B CA 1
ATOM 1827 C C . VAL B 1 16 ? -2.04500 5.25794 61.47246 1.000 32.34429 109 VAL B C 1
ATOM 1828 O O . VAL B 1 16 ? -2.91375 5.99727 60.99659 1.000 31.48951 109 VAL B O 1
ATOM 1832 N N . PHE B 1 17 ? -1.92361 5.04703 62.78256 1.000 31.13505 110 PHE B N 1
ATOM 1833 C CA . PHE B 1 17 ? -2.87268 5.66706 63.71189 1.000 33.78163 110 PHE B CA 1
ATOM 1834 C C . PHE B 1 17 ? -2.71277 7.18806 63.76988 1.000 32.97145 110 PHE B C 1
ATOM 1835 O O . PHE B 1 17 ? -1.59266 7.71047 63.88403 1.000 31.65443 110 PHE B O 1
ATOM 1843 N N . THR B 1 18 ? -3.84031 7.90770 63.69494 1.000 31.22489 111 THR B N 1
ATOM 1844 C CA . THR B 1 18 ? -3.90365 9.33788 63.99058 1.000 32.34382 111 THR B CA 1
ATOM 1845 C C . THR B 1 18 ? -5.25504 9.65122 64.62416 1.000 34.77187 111 THR B C 1
ATOM 1846 O O . THR B 1 18 ? -6.16166 8.81220 64.65090 1.000 34.27188 111 THR B O 1
ATOM 1850 N N . TYR B 1 19 ? -5.39686 10.89015 65.10294 1.000 35.92155 112 TYR B N 1
ATOM 1851 C CA . TYR B 1 19 ? -6.65999 11.42363 65.59630 1.000 35.04700 112 TYR B CA 1
ATOM 1852 C C . TYR B 1 19 ? -7.15913 12.49391 64.63610 1.000 39.19940 112 TYR B C 1
ATOM 1853 O O . TYR B 1 19 ? -6.37073 13.30122 64.13476 1.000 40.31328 112 TYR B O 1
ATOM 1862 N N . GLU B 1 20 ? -8.46926 12.49990 64.37970 1.000 38.86922 113 GLU B N 1
ATOM 1863 C CA . GLU B 1 20 ? -9.17344 13.69053 63.91481 1.000 35.37623 113 GLU B CA 1
ATOM 1864 C C . GLU B 1 20 ? -9.71974 14.43147 65.13065 1.000 42.41659 113 GLU B C 1
ATOM 1865 O O . GLU B 1 20 ? -10.51205 13.86601 65.89509 1.000 37.76493 113 GLU B O 1
ATOM 1871 N N . LEU B 1 21 ? -9.34212 15.70213 65.28939 1.000 37.18759 114 LEU B N 1
ATOM 1872 C CA . LEU B 1 21 ? -9.78712 16.50881 66.41769 1.000 42.70002 114 LEU B CA 1
ATOM 1873 C C . LEU B 1 21 ? -10.79861 17.52849 65.90307 1.000 42.34416 114 LEU B C 1
ATOM 1874 O O . LEU B 1 21 ? -10.42468 18.48413 65.22058 1.000 42.59447 114 LEU B O 1
ATOM 1879 N N . ILE B 1 22 ? -12.07286 17.32552 66.23390 1.000 41.47106 115 ILE B N 1
ATOM 1880 C CA . ILE B 1 22 ? -13.16981 18.12992 65.69355 1.000 41.72513 115 ILE B CA 1
ATOM 1881 C C . ILE B 1 22 ? -13.44232 19.30423 66.62389 1.000 46.13421 115 ILE B C 1
ATOM 1882 O O . ILE B 1 22 ? -13.65002 19.11638 67.83294 1.000 43.00523 115 ILE B O 1
ATOM 1887 N N . ALA B 1 23 ? -13.49464 20.50933 66.05365 1.000 45.62255 116 ALA B N 1
ATOM 1888 C CA . ALA B 1 23 ? -13.64775 21.73110 66.83878 1.000 47.89782 116 ALA B CA 1
ATOM 1889 C C . ALA B 1 23 ? -15.07266 21.90198 67.34124 1.000 51.84845 116 ALA B C 1
ATOM 1890 O O . ALA B 1 23 ? -16.03802 21.56656 66.65177 1.000 54.55140 116 ALA B O 1
ATOM 1892 N N . ASN B 1 24 ? -15.20112 22.43523 68.55259 1.000 53.46869 117 ASN B N 1
ATOM 1893 C CA . ASN B 1 24 ? -16.50953 22.69281 69.13572 1.000 57.59350 117 ASN B CA 1
ATOM 1894 C C . ASN B 1 24 ? -16.94530 24.10622 68.77413 1.000 66.53198 117 ASN B C 1
ATOM 1895 O O . ASN B 1 24 ? -16.25952 25.06527 69.15533 1.000 66.81762 117 ASN B O 1
ATOM 1900 N N . PRO B 1 25 ? -18.06624 24.29258 68.04532 1.000 69.44519 118 PRO B N 1
ATOM 1901 C CA . PRO B 1 25 ? -18.44837 25.65056 67.61796 1.000 70.97705 118 PRO B CA 1
ATOM 1902 C C . PRO B 1 25 ? -18.97007 26.53485 68.74401 1.000 73.03122 118 PRO B C 1
ATOM 1903 O O . PRO B 1 25 ? -19.66305 27.52214 68.48374 1.000 77.03944 118 PRO B O 1
ATOM 1907 N N . ASP B 1 26 ? -18.65150 26.20415 69.99485 1.000 74.29420 119 ASP B N 1
ATOM 1908 C CA . ASP B 1 26 ? -19.06274 27.00092 71.14495 1.000 76.58349 119 ASP B CA 1
ATOM 1909 C C . ASP B 1 26 ? -17.83648 27.35353 71.97727 1.000 81.53743 119 ASP B C 1
ATOM 1910 O O . ASP B 1 26 ? -17.02700 26.47557 72.30264 1.000 73.87399 119 ASP B O 1
ATOM 1915 N N . ALA B 1 27 ? -17.69860 28.63898 72.30071 1.000 81.46670 120 ALA B N 1
ATOM 1916 C CA . ALA B 1 27 ? -16.59377 29.14728 73.11307 1.000 82.22654 120 ALA B CA 1
ATOM 1917 C C . ALA B 1 27 ? -16.83135 30.62089 73.47298 1.000 89.14808 120 ALA B C 1
ATOM 1918 O O . ALA B 1 27 ? -17.92072 31.17063 73.25743 1.000 84.70601 120 ALA B O 1
ATOM 1920 N N . ASP B 1 31 ? -16.67829 28.30978 79.75159 1.000 81.26284 124 ASP B N 1
ATOM 1921 C CA . ASP B 1 31 ? -17.44839 27.75502 78.64197 1.000 82.87530 124 ASP B CA 1
ATOM 1922 C C . ASP B 1 31 ? -16.97219 26.33477 78.27791 1.000 82.61219 124 ASP B C 1
ATOM 1923 O O . ASP B 1 31 ? -16.16518 25.73169 78.99744 1.000 78.05112 124 ASP B O 1
ATOM 1928 N N . GLN B 1 32 ? -17.46706 25.81123 77.15516 1.000 76.81595 125 GLN B N 1
ATOM 1929 C CA . GLN B 1 32 ? -17.29256 24.40459 76.82405 1.000 68.02409 125 GLN B CA 1
ATOM 1930 C C . GLN B 1 32 ? -15.87185 24.12857 76.32840 1.000 63.98855 125 GLN B C 1
ATOM 1931 O O . GLN B 1 32 ? -15.07129 25.03989 76.09669 1.000 64.31364 125 GLN B O 1
ATOM 1937 N N . LYS B 1 33 ? -15.56768 22.84242 76.15824 1.000 59.21169 126 LYS B N 1
ATOM 1938 C CA . LYS B 1 33 ? -14.27598 22.44324 75.61909 1.000 54.96623 126 LYS B CA 1
ATOM 1939 C C . LYS B 1 33 ? -14.10063 22.97644 74.20204 1.000 55.86975 126 LYS B C 1
ATOM 1940 O O . LYS B 1 33 ? -15.06611 23.14983 73.45480 1.000 59.03256 126 LYS B O 1
ATOM 1946 N N . LEU B 1 34 ? -12.84243 23.21738 73.82544 1.000 53.11340 127 LEU B N 1
ATOM 1947 C CA . LEU B 1 34 ? -12.55264 23.71502 72.48611 1.000 50.33259 127 LEU B CA 1
ATOM 1948 C C . LEU B 1 34 ? -12.59023 22.60286 71.44988 1.000 48.61302 127 LEU B C 1
ATOM 1949 O O . LEU B 1 34 ? -12.94388 22.84785 70.29217 1.000 50.98089 127 LEU B O 1
ATOM 1954 N N . ILE B 1 35 ? -12.23897 21.38307 71.83362 1.000 47.66667 128 ILE B N 1
ATOM 1955 C CA . ILE B 1 35 ? -12.35653 20.22799 70.95693 1.000 45.98492 128 ILE B CA 1
ATOM 1956 C C . ILE B 1 35 ? -13.61319 19.47739 71.35410 1.000 44.93130 128 ILE B C 1
ATOM 1957 O O . ILE B 1 35 ? -13.85211 19.23599 72.54001 1.000 48.11979 128 ILE B O 1
ATOM 1962 N N . LEU B 1 36 ? -14.41118 19.10029 70.37152 1.000 43.84981 129 LEU B N 1
ATOM 1963 C CA . LEU B 1 36 ? -15.66268 18.41409 70.64241 1.000 48.43694 129 LEU B CA 1
ATOM 1964 C C . LEU B 1 36 ? -15.55771 16.88870 70.56253 1.000 46.48312 129 LEU B C 1
ATOM 1965 O O . LEU B 1 36 ? -16.20671 16.19967 71.35779 1.000 43.04022 129 LEU B O 1
ATOM 1970 N N . LYS B 1 37 ? -14.75487 16.34649 69.63933 1.000 41.49002 130 LYS B N 1
ATOM 1971 C CA . LYS B 1 37 ? -14.58621 14.90757 69.46645 1.000 41.75447 130 LYS B CA 1
ATOM 1972 C C . LYS B 1 37 ? -13.14383 14.61053 69.07266 1.000 41.00419 130 LYS B C 1
ATOM 1973 O O . LYS B 1 37 ? -12.54410 15.36264 68.30262 1.000 39.01214 130 LYS B O 1
ATOM 1979 N N . LYS B 1 38 ? -12.60632 13.49874 69.57229 1.000 37.63544 131 LYS B N 1
ATOM 1980 C CA . LYS B 1 38 ? -11.42700 12.85305 68.99618 1.000 40.20911 131 LYS B CA 1
ATOM 1981 C C . LYS B 1 38 ? -11.89154 11.56457 68.34240 1.000 42.08353 131 LYS B C 1
ATOM 1982 O O . LYS B 1 38 ? -12.47533 10.70415 69.01702 1.000 41.27265 131 LYS B O 1
ATOM 1988 N N . GLU B 1 39 ? -11.61858 11.42685 67.04813 1.000 38.09152 132 GLU B N 1
ATOM 1989 C CA . GLU B 1 39 ? -11.95934 10.24066 66.28107 1.000 37.57321 132 GLU B CA 1
ATOM 1990 C C . GLU B 1 39 ? -10.67441 9.62581 65.77545 1.000 35.24817 132 GLU B C 1
ATOM 1991 O O . GLU B 1 39 ? -9.79822 10.34443 65.28500 1.000 36.89391 132 GLU B O 1
ATOM 1997 N N . ILE B 1 40 ? -10.56871 8.30271 65.88384 1.000 34.80750 133 ILE B N 1
ATOM 1998 C CA . ILE B 1 40 ? -9.41460 7.61353 65.33028 1.000 33.58136 133 ILE B CA 1
ATOM 1999 C C . ILE B 1 40 ? -9.51198 7.65750 63.81471 1.000 35.32362 133 ILE B C 1
ATOM 2000 O O . ILE B 1 40 ? -10.61337 7.62503 63.24386 1.000 30.65629 133 ILE B O 1
ATOM 2005 N N . SER B 1 41 ? -8.35938 7.77422 63.15477 1.000 33.89056 134 SER B N 1
ATOM 2006 C CA . SER B 1 41 ? -8.32050 7.78936 61.69645 1.000 36.10149 134 SER B CA 1
ATOM 2007 C C . SER B 1 41 ? -7.03418 7.11802 61.24791 1.000 35.70827 134 SER B C 1
ATOM 2008 O O . SER B 1 41 ? -5.94666 7.55234 61.63915 1.000 32.36060 134 SER B O 1
ATOM 2011 N N . TYR B 1 42 ? -7.15068 6.06906 60.44349 1.000 32.53127 135 TYR B N 1
ATOM 2012 C CA . TYR B 1 42 ? -5.98764 5.31655 59.98644 1.000 30.73125 135 TYR B CA 1
ATOM 2013 C C . TYR B 1 42 ? -5.61422 5.75199 58.57313 1.000 32.45645 135 TYR B C 1
ATOM 2014 O O . TYR B 1 42 ? -6.46484 5.75460 57.67485 1.000 33.72219 135 TYR B O 1
ATOM 2023 N N . ILE B 1 43 ? -4.34349 6.10250 58.37940 1.000 30.66046 136 ILE B N 1
ATOM 2024 C CA . ILE B 1 43 ? -3.85777 6.77809 57.17844 1.000 31.94133 136 ILE B CA 1
ATOM 2025 C C . ILE B 1 43 ? -2.97088 5.82226 56.39237 1.000 30.94251 136 ILE B C 1
ATOM 2026 O O . ILE B 1 43 ? -2.12488 5.13482 56.97863 1.000 30.97159 136 ILE B O 1
ATOM 2031 N N . LYS B 1 44 ? -3.12530 5.80999 55.06067 1.000 28.99603 137 LYS B N 1
ATOM 2032 C CA . LYS B 1 44 ? -2.26626 5.00532 54.18860 1.000 31.91340 137 LYS B CA 1
ATOM 2033 C C . LYS B 1 44 ? -1.11939 5.88963 53.70682 1.000 33.10973 137 LYS B C 1
ATOM 2034 O O . LYS B 1 44 ? -1.34309 6.86349 52.97884 1.000 26.72861 137 LYS B O 1
ATOM 2040 N N . LEU B 1 45 ? 0.10110 5.57062 54.12734 1.000 28.78479 138 LEU B N 1
ATOM 2041 C CA . LEU B 1 45 ? 1.24470 6.42093 53.80731 1.000 31.02171 138 LEU B CA 1
ATOM 2042 C C . LEU B 1 45 ? 1.79767 6.11384 52.42349 1.000 34.84981 138 LEU B C 1
ATOM 2043 O O . LEU B 1 45 ? 1.82992 4.95494 51.99432 1.000 31.95490 138 LEU B O 1
ATOM 2048 N N . ASN B 1 46 ? 2.26412 7.15988 51.73818 1.000 34.97385 139 ASN B N 1
ATOM 2049 C CA . ASN B 1 46 ? 3.07384 7.02666 50.53385 1.000 37.37478 139 ASN B CA 1
ATOM 2050 C C . ASN B 1 46 ? 4.49914 7.48506 50.82686 1.000 36.46997 139 ASN B C 1
ATOM 2051 O O . ASN B 1 46 ? 4.76695 8.11847 51.85073 1.000 33.59582 139 ASN B O 1
ATOM 2056 N N . LEU B 1 47 ? 5.42116 7.13875 49.92729 1.000 36.66468 140 LEU B N 1
ATOM 2057 C CA . LEU B 1 47 ? 6.81390 7.52429 50.11192 1.000 38.79471 140 LEU B CA 1
ATOM 2058 C C . LEU B 1 47 ? 6.93629 9.04389 50.21963 1.000 37.91828 140 LEU B C 1
ATOM 2059 O O . LEU B 1 47 ? 6.26473 9.79277 49.50351 1.000 35.67125 140 LEU B O 1
ATOM 2064 N N . GLY B 1 48 ? 7.77297 9.49778 51.15106 1.000 31.29418 141 GLY B N 1
ATOM 2065 C CA . GLY B 1 48 ? 7.93790 10.91606 51.38318 1.000 30.28992 141 GLY B CA 1
ATOM 2066 C C . GLY B 1 48 ? 6.98707 11.45839 52.42723 1.000 35.57200 141 GLY B C 1
ATOM 2067 O O . GLY B 1 48 ? 6.55080 10.72076 53.32690 1.000 30.79119 141 GLY B O 1
ATOM 2068 N N . ILE B 1 49 ? 6.65043 12.75020 52.29770 1.000 29.91326 142 ILE B N 1
ATOM 2069 C CA . ILE B 1 49 ? 5.91359 13.48525 53.32443 1.000 34.36571 142 ILE B CA 1
ATOM 2070 C C . ILE B 1 49 ? 4.42927 13.19193 53.16586 1.000 33.93094 142 ILE B C 1
ATOM 2071 O O . ILE B 1 49 ? 3.92073 13.09918 52.04739 1.000 34.29243 142 ILE B O 1
ATOM 2076 N N . ASN B 1 50 ? 3.73537 13.01788 54.28299 1.000 33.25902 143 ASN B N 1
ATOM 2077 C CA . ASN B 1 50 ? 2.30727 12.72181 54.29535 1.000 33.80493 143 ASN B CA 1
ATOM 2078 C C . ASN B 1 50 ? 1.63747 13.65613 55.29364 1.000 37.19225 143 ASN B C 1
ATOM 2079 O O . ASN B 1 50 ? 2.00505 13.66108 56.47535 1.000 34.20787 143 ASN B O 1
ATOM 2084 N N . GLN B 1 51 ? 0.66094 14.43681 54.82726 1.000 33.57405 144 GLN B N 1
ATOM 2085 C CA . GLN B 1 51 ? -0.17572 15.24380 55.71111 1.000 39.61845 144 GLN B CA 1
ATOM 2086 C C . GLN B 1 51 ? -1.54128 15.43816 55.07327 1.000 41.46041 144 GLN B C 1
ATOM 2087 O O . GLN B 1 51 ? -1.65228 15.50869 53.84659 1.000 38.38629 144 GLN B O 1
ATOM 2093 N N . ASP B 1 52 ? -2.58239 15.56418 55.90678 1.000 40.93755 145 ASP B N 1
ATOM 2094 C CA . ASP B 1 52 ? -3.91052 15.82287 55.34292 1.000 46.13751 145 ASP B CA 1
ATOM 2095 C C . ASP B 1 52 ? -4.01058 17.23623 54.78016 1.000 47.72583 145 ASP B C 1
ATOM 2096 O O . ASP B 1 52 ? -4.45375 17.43028 53.64444 1.000 49.60112 145 ASP B O 1
ATOM 2101 N N . ASN B 1 53 ? -3.59600 18.23911 55.54857 1.000 51.46257 146 ASN B N 1
ATOM 2102 C CA . ASN B 1 53 ? -3.79988 19.62427 55.14173 1.000 52.14019 146 ASN B CA 1
ATOM 2103 C C . ASN B 1 53 ? -2.52501 20.41393 55.37181 1.000 54.13206 146 ASN B C 1
ATOM 2104 O O . ASN B 1 53 ? -1.92213 20.32237 56.44579 1.000 56.12528 146 ASN B O 1
ATOM 2109 N N . LYS B 1 54 ? -2.13021 21.19976 54.37047 1.000 53.07176 147 LYS B N 1
ATOM 2110 C CA . LYS B 1 54 ? -0.92267 22.01108 54.50481 1.000 61.68344 147 LYS B CA 1
ATOM 2111 C C . LYS B 1 54 ? -1.06023 23.06212 55.60404 1.000 61.14571 147 LYS B C 1
ATOM 2112 O O . LYS B 1 54 ? -0.09309 23.34732 56.31914 1.000 62.96134 147 LYS B O 1
ATOM 2118 N N . ASN B 1 55 ? -2.25342 23.63119 55.77696 1.000 61.73787 148 ASN B N 1
ATOM 2119 C CA . ASN B 1 55 ? -2.37690 24.76531 56.68867 1.000 67.24292 148 ASN B CA 1
ATOM 2120 C C . ASN B 1 55 ? -2.47248 24.31737 58.14461 1.000 64.18330 148 ASN B C 1
ATOM 2121 O O . ASN B 1 55 ? -1.80588 24.88511 59.01889 1.000 69.01265 148 ASN B O 1
ATOM 2126 N N . ALA B 1 56 ? -3.29940 23.31960 58.43880 1.000 59.42159 149 ALA B N 1
ATOM 2127 C CA . ALA B 1 56 ? -3.49296 22.86169 59.81587 1.000 58.42870 149 ALA B CA 1
ATOM 2128 C C . ALA B 1 56 ? -3.51111 21.34464 59.83150 1.000 47.97015 149 ALA B C 1
ATOM 2129 O O . ALA B 1 56 ? -4.55826 20.71774 60.02299 1.000 44.67231 149 ALA B O 1
ATOM 2131 N N . PRO B 1 57 ? -2.35576 20.71624 59.63620 1.000 48.41087 150 PRO B N 1
ATOM 2132 C CA . PRO B 1 57 ? -2.32874 19.25149 59.51969 1.000 45.57661 150 PRO B CA 1
ATOM 2133 C C . PRO B 1 57 ? -2.68938 18.57226 60.82615 1.000 42.89600 150 PRO B C 1
ATOM 2134 O O . PRO B 1 57 ? -2.25742 18.98691 61.90394 1.000 43.95379 150 PRO B O 1
ATOM 2138 N N . SER B 1 58 ? -3.49495 17.51543 60.72302 1.000 38.01321 151 SER B N 1
ATOM 2139 C CA . SER B 1 58 ? -3.68220 16.63609 61.86914 1.000 40.83315 151 SER B CA 1
ATOM 2140 C C . SER B 1 58 ? -2.45082 15.79024 62.13635 1.000 36.96176 151 SER B C 1
ATOM 2141 O O . SER B 1 58 ? -2.26819 15.32602 63.26949 1.000 34.52402 151 SER B O 1
ATOM 2144 N N . TYR B 1 59 ? -1.61692 15.57482 61.11827 1.000 32.46646 152 TYR B N 1
ATOM 2145 C CA . TYR B 1 59 ? -0.44916 14.71485 61.22949 1.000 35.24924 152 TYR B CA 1
ATOM 2146 C C . TYR B 1 59 ? 0.50904 15.07394 60.10119 1.000 32.09382 152 TYR B C 1
ATOM 2147 O O . TYR B 1 59 ? 0.09172 15.54989 59.05008 1.000 30.94665 152 TYR B O 1
ATOM 2156 N N . ILE B 1 60 ? 1.79496 14.84832 60.33941 1.000 32.06576 153 ILE B N 1
ATOM 2157 C CA . ILE B 1 60 ? 2.79821 14.78622 59.28832 1.000 30.49472 153 ILE B CA 1
ATOM 2158 C C . ILE B 1 60 ? 3.65400 13.55139 59.55469 1.000 32.30873 153 ILE B C 1
ATOM 2159 O O . ILE B 1 60 ? 4.18557 13.38796 60.66174 1.000 29.36426 153 ILE B O 1
ATOM 2164 N N . PHE B 1 61 ? 3.78296 12.68516 58.54667 1.000 29.17670 154 PHE B N 1
ATOM 2165 C CA . PHE B 1 61 ? 4.62593 11.49910 58.60817 1.000 29.78867 154 PHE B CA 1
ATOM 2166 C C . PHE B 1 61 ? 5.54105 11.46286 57.40133 1.000 30.54091 154 PHE B C 1
ATOM 2167 O O . PHE B 1 61 ? 5.09279 11.64712 56.26745 1.000 33.77941 154 PHE B O 1
ATOM 2175 N N . ASN B 1 62 ? 6.80582 11.17794 57.65210 1.000 30.85806 155 ASN B N 1
ATOM 2176 C CA . ASN B 1 62 ? 7.81280 10.98882 56.60903 1.000 34.08513 155 ASN B CA 1
ATOM 2177 C C . ASN B 1 62 ? 8.02494 9.47932 56.45422 1.000 30.47337 155 ASN B C 1
ATOM 2178 O O . ASN B 1 62 ? 8.64476 8.83346 57.30373 1.000 30.08409 155 ASN B O 1
ATOM 2183 N N . LEU B 1 63 ? 7.48370 8.90166 55.38238 1.000 31.64410 156 LEU B N 1
ATOM 2184 C CA . LEU B 1 63 ? 7.76167 7.49890 55.06179 1.000 31.81905 156 LEU B CA 1
ATOM 2185 C C . LEU B 1 63 ? 9.08669 7.46251 54.31916 1.000 32.20182 156 LEU B C 1
ATOM 2186 O O . LEU B 1 63 ? 9.15505 7.79780 53.13490 1.000 30.82781 156 LEU B O 1
ATOM 2191 N N . LEU B 1 64 ? 10.15746 7.10453 55.02672 1.000 30.77115 157 LEU B N 1
ATOM 2192 C CA . LEU B 1 64 ? 11.48161 7.08992 54.40900 1.000 34.46940 157 LEU B CA 1
ATOM 2193 C C . LEU B 1 64 ? 11.64386 5.94152 53.41974 1.000 38.68643 157 LEU B C 1
ATOM 2194 O O . LEU B 1 64 ? 12.47660 6.02149 52.50346 1.000 37.80821 157 LEU B O 1
ATOM 2199 N N . ASP B 1 65 ? 10.84528 4.89214 53.57518 1.000 33.54580 158 ASP B N 1
ATOM 2200 C CA . ASP B 1 65 ? 10.99991 3.60214 52.93091 1.000 37.47447 158 ASP B CA 1
ATOM 2201 C C . ASP B 1 65 ? 9.77194 2.83032 53.36115 1.000 37.33234 158 ASP B C 1
ATOM 2202 O O . ASP B 1 65 ? 9.15009 3.17967 54.36809 1.000 38.56871 158 ASP B O 1
ATOM 2207 N N . ASP B 1 66 ? 9.40227 1.80512 52.59319 1.000 38.76746 159 ASP B N 1
ATOM 2208 C CA . ASP B 1 66 ? 8.25644 0.99656 53.00172 1.000 39.76007 159 ASP B CA 1
ATOM 2209 C C . ASP B 1 66 ? 8.47051 0.38186 54.38188 1.000 38.29227 159 ASP B C 1
ATOM 2210 O O . ASP B 1 66 ? 7.49653 0.03675 55.06057 1.000 38.68816 159 ASP B O 1
ATOM 2215 N N . ASN B 1 67 ? 9.71668 0.27633 54.82906 1.000 36.42965 160 ASN B N 1
ATOM 2216 C CA . ASN B 1 67 ? 10.02381 -0.34287 56.10974 1.000 39.30295 160 ASN B CA 1
ATOM 2217 C C . ASN B 1 67 ? 10.00101 0.62062 57.29377 1.000 39.08874 160 ASN B C 1
ATOM 2218 O O . ASN B 1 67 ? 10.03084 0.14455 58.43195 1.000 40.48551 160 ASN B O 1
ATOM 2223 N N . VAL B 1 68 ? 9.96489 1.94501 57.08628 1.000 34.31001 161 VAL B N 1
ATOM 2224 C CA . VAL B 1 68 ? 10.09392 2.83665 58.24051 1.000 37.66160 161 VAL B CA 1
ATOM 2225 C C . VAL B 1 68 ? 9.57039 4.25777 57.99442 1.000 33.06501 161 VAL B C 1
ATOM 2226 O O . VAL B 1 68 ? 9.85414 4.87484 56.96417 1.000 30.30953 161 VAL B O 1
ATOM 2230 N N . TYR B 1 69 ? 8.77662 4.78022 58.93433 1.000 30.88553 162 TYR B N 1
ATOM 2231 C CA . TYR B 1 69 ? 8.36850 6.18047 58.92531 1.000 32.04019 162 TYR B CA 1
ATOM 2232 C C . TYR B 1 69 ? 8.56861 6.78737 60.30286 1.000 32.55780 162 TYR B C 1
ATOM 2233 O O . TYR B 1 69 ? 8.70466 6.08181 61.29988 1.000 31.11587 162 TYR B O 1
ATOM 2242 N N . TYR B 1 70 ? 8.61793 8.12162 60.33991 1.000 33.67586 163 TYR B N 1
ATOM 2243 C CA . TYR B 1 70 ? 8.51571 8.87083 61.57826 1.000 30.48050 163 TYR B CA 1
ATOM 2244 C C . TYR B 1 70 ? 7.62533 10.07836 61.33566 1.000 34.44522 163 TYR B C 1
ATOM 2245 O O . TYR B 1 70 ? 7.35898 10.46372 60.19006 1.000 32.09801 163 TYR B O 1
ATOM 2254 N N . GLY B 1 71 ? 7.18919 10.69725 62.43499 1.000 34.20099 164 GLY B N 1
ATOM 2255 C CA . GLY B 1 71 ? 6.44464 11.94163 62.37021 1.000 30.81929 164 GLY B CA 1
ATOM 2256 C C . GLY B 1 71 ? 5.65827 12.22459 63.63459 1.000 31.22443 164 GLY B C 1
ATOM 2257 O O . GLY B 1 71 ? 6.14809 11.99103 64.74585 1.000 32.01766 164 GLY B O 1
ATOM 2258 N N . PHE B 1 72 ? 4.43440 12.72099 63.48432 1.000 30.73998 165 PHE B N 1
ATOM 2259 C CA . PHE B 1 72 ? 3.63182 13.07162 64.65105 1.000 33.78591 165 PHE B CA 1
ATOM 2260 C C . PHE B 1 72 ? 2.17722 13.13752 64.23251 1.000 29.57876 165 PHE B C 1
ATOM 2261 O O . PHE B 1 72 ? 1.86225 13.35096 63.06042 1.000 30.29186 165 PHE B O 1
ATOM 2269 N N . TYR B 1 73 ? 1.29730 12.92913 65.21255 1.000 31.53319 166 TYR B N 1
ATOM 2270 C CA . TYR B 1 73 ? -0.12548 13.21754 65.10360 1.000 33.86701 166 TYR B CA 1
ATOM 2271 C C . TYR B 1 73 ? -0.50502 14.15071 66.25401 1.000 35.09729 166 TYR B C 1
ATOM 2272 O O . TYR B 1 73 ? 0.22350 14.27161 67.24304 1.000 32.36962 166 TYR B O 1
ATOM 2281 N N . ARG B 1 74 ? -1.62470 14.85543 66.12210 1.000 34.55480 167 ARG B N 1
ATOM 2282 C CA . ARG B 1 74 ? -2.04103 15.71155 67.22860 1.000 37.70291 167 ARG B CA 1
ATOM 2283 C C . ARG B 1 74 ? -2.91026 14.93667 68.21240 1.000 39.98669 167 ARG B C 1
ATOM 2284 O O . ARG B 1 74 ? -3.68548 14.04999 67.82832 1.000 35.76086 167 ARG B O 1
ATOM 2292 N N . ASP B 1 75 ? -2.77473 15.28823 69.49563 1.000 39.75392 168 ASP B N 1
ATOM 2293 C CA . ASP B 1 75 ? -3.59769 14.72290 70.55408 1.000 37.82064 168 ASP B CA 1
ATOM 2294 C C . ASP B 1 75 ? -3.95730 15.83547 71.52693 1.000 40.52776 168 ASP B C 1
ATOM 2295 O O . ASP B 1 75 ? -3.36722 16.91730 71.50722 1.000 40.25067 168 ASP B O 1
ATOM 2300 N N . THR B 1 76 ? -4.94120 15.56222 72.38180 1.000 40.13834 169 THR B N 1
ATOM 2301 C CA . THR B 1 76 ? -5.30685 16.46816 73.46159 1.000 40.82553 169 THR B CA 1
ATOM 2302 C C . THR B 1 76 ? -5.83733 15.64786 74.63020 1.000 43.10877 169 THR B C 1
ATOM 2303 O O . THR B 1 76 ? -6.75070 14.83864 74.45473 1.000 43.53662 169 THR B O 1
ATOM 2307 N N . GLN B 1 77 ? -5.25354 15.84506 75.81359 1.000 47.17412 170 GLN B N 1
ATOM 2308 C CA . GLN B 1 77 ? -5.73193 15.15160 77.00732 1.000 50.14235 170 GLN B CA 1
ATOM 2309 C C . GLN B 1 77 ? -7.00119 15.79894 77.56513 1.000 50.72622 170 GLN B C 1
ATOM 2310 O O . GLN B 1 77 ? -7.94469 15.09218 77.93762 1.000 49.41591 170 GLN B O 1
ATOM 2316 N N . ASP B 1 78 ? -7.05254 17.13452 77.61768 1.000 47.61889 171 ASP B N 1
ATOM 2317 C CA . ASP B 1 78 ? -8.13011 17.84290 78.29935 1.000 45.02475 171 ASP B CA 1
ATOM 2318 C C . ASP B 1 78 ? -9.15420 18.45005 77.34435 1.000 45.57263 171 ASP B C 1
ATOM 2319 O O . ASP B 1 78 ? -10.02204 19.21146 77.79052 1.000 43.93650 171 ASP B O 1
ATOM 2332 N N . ASN B 1 80 ? -8.80947 20.80319 75.33976 1.000 44.58494 173 ASN B N 1
ATOM 2333 C CA . ASN B 1 80 ? -8.52834 22.22737 75.14819 1.000 46.85685 173 ASN B CA 1
ATOM 2334 C C . ASN B 1 80 ? -7.14977 22.44351 74.54836 1.000 48.99069 173 ASN B C 1
ATOM 2335 O O . ASN B 1 80 ? -7.02061 23.08284 73.50011 1.000 46.99512 173 ASN B O 1
ATOM 2340 N N . ARG B 1 81 ? -6.11856 21.93957 75.21330 1.000 46.72622 174 ARG B N 1
ATOM 2341 C CA . ARG B 1 81 ? -4.73452 22.11259 74.81578 1.000 47.01734 174 ARG B CA 1
ATOM 2342 C C . ARG B 1 81 ? -4.35544 21.00310 73.84237 1.000 46.03502 174 ARG B C 1
ATOM 2343 O O . ARG B 1 81 ? -4.56362 19.81798 74.13149 1.000 44.18491 174 ARG B O 1
ATOM 2351 N N . ILE B 1 82 ? -3.80504 21.38879 72.69033 1.000 45.29002 175 ILE B N 1
ATOM 2352 C CA . ILE B 1 82 ? -3.43433 20.45421 71.62745 1.000 43.10134 175 ILE B CA 1
ATOM 2353 C C . ILE B 1 82 ? -1.92564 20.25685 71.64858 1.000 42.44855 175 ILE B C 1
ATOM 2354 O O . ILE B 1 82 ? -1.16354 21.22759 71.71694 1.000 44.37392 175 ILE B O 1
ATOM 2359 N N . GLU B 1 83 ? -1.49289 19.00256 71.60560 1.000 42.55035 176 GLU B N 1
ATOM 2360 C CA . GLU B 1 83 ? -0.08242 18.65383 71.67391 1.000 42.78674 176 GLU B CA 1
ATOM 2361 C C . GLU B 1 83 ? 0.29239 17.75408 70.51108 1.000 42.87182 176 GLU B C 1
ATOM 2362 O O . GLU B 1 83 ? -0.47800 16.86581 70.11695 1.000 43.35266 176 GLU B O 1
ATOM 2368 N N . ASN B 1 84 ? 1.50367 17.95472 70.01211 1.000 39.63107 177 ASN B N 1
ATOM 2369 C CA . ASN B 1 84 ? 2.09207 17.05056 69.03565 1.000 40.56292 177 ASN B CA 1
ATOM 2370 C C . ASN B 1 84 ? 2.66542 15.81469 69.72768 1.000 39.97313 177 ASN B C 1
ATOM 2371 O O . ASN B 1 84 ? 3.38997 15.92795 70.72531 1.000 37.62458 177 ASN B O 1
ATOM 2376 N N . LYS B 1 85 ? 2.31906 14.62916 69.20613 1.000 36.12431 178 LYS B N 1
ATOM 2377 C CA . LYS B 1 85 ? 2.80181 13.33681 69.69743 1.000 35.96756 178 LYS B CA 1
ATOM 2378 C C . LYS B 1 85 ? 3.71898 12.73978 68.63169 1.000 38.28675 178 LYS B C 1
ATOM 2379 O O . LYS B 1 85 ? 3.24346 12.20557 67.62765 1.000 35.33618 178 LYS B O 1
ATOM 2385 N N . TYR B 1 86 ? 5.03008 12.82908 68.84868 1.000 37.30848 179 TYR B N 1
ATOM 2386 C CA . TYR B 1 86 ? 5.99770 12.33665 67.87943 1.000 34.58383 179 TYR B CA 1
ATOM 2387 C C . TYR B 1 86 ? 6.18838 10.83344 68.03547 1.000 38.99117 179 TYR B C 1
ATOM 2388 O O . TYR B 1 86 ? 6.07454 10.27692 69.13193 1.000 40.31366 179 TYR B O 1
ATOM 2397 N N . THR B 1 87 ? 6.45101 10.17141 66.91109 1.000 30.89698 180 THR B N 1
ATOM 2398 C CA . THR B 1 87 ? 6.54930 8.72746 66.90030 1.000 35.65675 180 THR B CA 1
ATOM 2399 C C . THR B 1 87 ? 7.29643 8.28027 65.64853 1.000 36.81851 180 THR B C 1
ATOM 2400 O O . THR B 1 87 ? 7.66368 9.08358 64.78359 1.000 35.48521 180 THR B O 1
ATOM 2404 N N . TYR B 1 88 ? 7.53935 6.98167 65.58836 1.000 31.67637 181 TYR B N 1
ATOM 2405 C CA . TYR B 1 88 ? 8.11842 6.31213 64.44053 1.000 37.83724 181 TYR B CA 1
ATOM 2406 C C . TYR B 1 88 ? 7.67264 4.86415 64.53775 1.000 39.24530 181 TYR B C 1
ATOM 2407 O O . TYR B 1 88 ? 7.19690 4.41223 65.58357 1.000 40.70535 181 TYR B O 1
ATOM 2416 N N . ALA B 1 89 ? 7.82476 4.14153 63.43399 1.000 37.60926 182 ALA B N 1
ATOM 2417 C CA . ALA B 1 89 ? 7.54642 2.71801 63.41547 1.000 35.66909 182 ALA B CA 1
ATOM 2418 C C . ALA B 1 89 ? 8.33983 2.10683 62.27967 1.000 37.19056 182 ALA B C 1
ATOM 2419 O O . ALA B 1 89 ? 8.61183 2.76466 61.27439 1.000 38.96823 182 ALA B O 1
ATOM 2421 N N . PHE B 1 90 ? 8.71242 0.84611 62.44583 1.000 39.39986 183 PHE B N 1
ATOM 2422 C CA . PHE B 1 90 ? 9.44309 0.17475 61.38816 1.000 41.63092 183 PHE B CA 1
ATOM 2423 C C . PHE B 1 90 ? 9.06417 -1.29661 61.36612 1.000 41.12889 183 PHE B C 1
ATOM 2424 O O . PHE B 1 90 ? 8.61109 -1.85501 62.37263 1.000 42.18882 183 PHE B O 1
ATOM 2432 N N . LYS B 1 91 ? 9.22296 -1.91189 60.19389 1.000 41.94893 184 LYS B N 1
ATOM 2433 C CA . LYS B 1 91 ? 9.03261 -3.35076 60.08520 1.000 44.14373 184 LYS B CA 1
ATOM 2434 C C . LYS B 1 91 ? 10.07025 -4.05097 60.95612 1.000 49.46928 184 LYS B C 1
ATOM 2435 O O . LYS B 1 91 ? 11.27284 -3.82046 60.80524 1.000 45.02876 184 LYS B O 1
ATOM 2441 N N . LYS B 1 92 ? 9.60282 -4.90458 61.87433 1.000 50.34551 185 LYS B N 1
ATOM 2442 C CA . LYS B 1 92 ? 10.50850 -5.49991 62.85676 1.000 56.14684 185 LYS B CA 1
ATOM 2443 C C . LYS B 1 92 ? 11.66480 -6.24168 62.19382 1.000 52.45493 185 LYS B C 1
ATOM 2444 O O . LYS B 1 92 ? 12.81870 -6.09691 62.61099 1.000 49.97965 185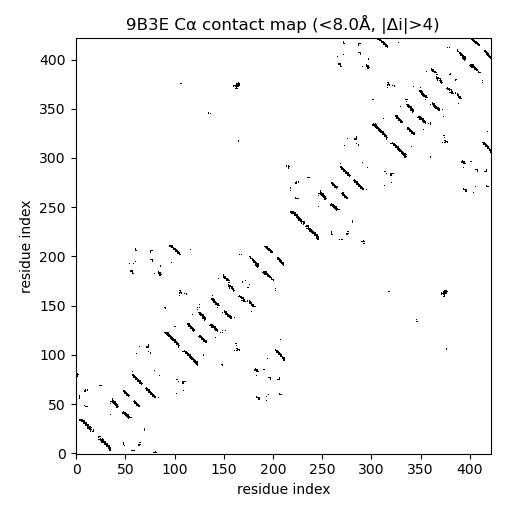 LYS B O 1
ATOM 2450 N N . GLU B 1 93 ? 11.38549 -7.01376 61.14439 1.000 48.88274 186 GLU B N 1
ATOM 2451 C CA . GLU B 1 93 ? 12.42913 -7.82992 60.53552 1.000 56.29858 186 GLU B CA 1
ATOM 2452 C C . GLU B 1 93 ? 13.44966 -7.01419 59.75388 1.000 52.01534 186 GLU B C 1
ATOM 2453 O O . GLU B 1 93 ? 14.48900 -7.56724 59.36056 1.000 54.61901 186 GLU B O 1
ATOM 2459 N N . ALA B 1 94 ? 13.17984 -5.73112 59.52019 1.000 50.75845 187 ALA B N 1
ATOM 2460 C CA . ALA B 1 94 ? 14.09220 -4.85539 58.79928 1.000 51.15494 187 ALA B CA 1
ATOM 2461 C C . ALA B 1 94 ? 15.13440 -4.20833 59.69671 1.000 50.18472 187 ALA B C 1
ATOM 2462 O O . ALA B 1 94 ? 16.04331 -3.54713 59.17987 1.000 47.97428 187 ALA B O 1
ATOM 2464 N N . GLU B 1 95 ? 15.03465 -4.37441 61.01444 1.000 50.30499 188 GLU B N 1
ATOM 2465 C CA . GLU B 1 95 ? 16.03191 -3.78565 61.89792 1.000 50.45418 188 GLU B CA 1
ATOM 2466 C C . GLU B 1 95 ? 17.35149 -4.53918 61.75699 1.000 47.66251 188 GLU B C 1
ATOM 2467 O O . GLU B 1 95 ? 17.37305 -5.76658 61.66853 1.000 52.55968 188 GLU B O 1
ATOM 2473 N N . ASN B 1 96 ? 18.44619 -3.79585 61.67841 1.000 52.15439 189 ASN B N 1
ATOM 2474 C CA . ASN B 1 96 ? 19.78249 -4.37224 61.59580 1.000 49.82574 189 ASN B CA 1
ATOM 2475 C C . ASN B 1 96 ? 20.35068 -4.46836 63.00583 1.000 52.85513 189 ASN B C 1
ATOM 2476 O O . ASN B 1 96 ? 20.34929 -3.48093 63.75166 1.000 56.68782 189 ASN B O 1
ATOM 2481 N N . PHE B 1 97 ? 20.80782 -5.65542 63.38703 1.000 53.42683 190 PHE B N 1
ATOM 2482 C CA . PHE B 1 97 ? 21.32043 -5.85758 64.73729 1.000 56.56409 190 PHE B CA 1
ATOM 2483 C C . PHE B 1 97 ? 22.82627 -6.07490 64.74316 1.000 58.62418 190 PHE B C 1
ATOM 2484 O O . PHE B 1 97 ? 23.38211 -6.49704 65.75946 1.000 60.10347 190 PHE B O 1
ATOM 2492 N N . ASP B 1 98 ? 23.49617 -5.76572 63.63474 1.000 59.77721 191 ASP B N 1
ATOM 2493 C CA . ASP B 1 98 ? 24.92337 -6.01736 63.51157 1.000 63.36404 191 ASP B CA 1
ATOM 2494 C C . ASP B 1 98 ? 25.70663 -5.24424 64.56396 1.000 64.28541 191 ASP B C 1
ATOM 2495 O O . ASP B 1 98 ? 25.26808 -4.21320 65.08669 1.000 62.81550 191 ASP B O 1
ATOM 2500 N N . ASN B 1 99 ? 26.88676 -5.76403 64.86551 1.000 66.89989 192 ASN B N 1
ATOM 2501 C CA . ASN B 1 99 ? 27.78618 -5.10849 65.79805 1.000 68.33384 192 ASN B CA 1
ATOM 2502 C C . ASN B 1 99 ? 28.41599 -3.88839 65.13546 1.000 68.95368 192 ASN B C 1
ATOM 2503 O O . ASN B 1 99 ? 29.00280 -3.98852 64.05239 1.000 67.13990 192 ASN B O 1
ATOM 2508 N N . LEU B 1 100 ? 28.28115 -2.72768 65.77824 1.000 69.05085 193 LEU B N 1
ATOM 2509 C CA . LEU B 1 100 ? 28.71509 -1.46390 65.19827 1.000 66.59934 193 LEU B CA 1
ATOM 2510 C C . LEU B 1 100 ? 29.88283 -0.83777 65.95872 1.000 75.82667 193 LEU B C 1
ATOM 2511 O O . LEU B 1 100 ? 30.06918 0.37940 65.92742 1.000 72.61566 193 LEU B O 1
ATOM 2516 N N . GLN B 1 101 ? 30.68547 -1.64761 66.64506 1.000 82.09911 194 GLN B N 1
ATOM 2517 C CA . GLN B 1 101 ? 31.82967 -1.08309 67.34609 1.000 82.78216 194 GLN B CA 1
ATOM 2518 C C . GLN B 1 101 ? 32.99742 -0.78590 66.41066 1.000 82.02538 194 GLN B C 1
ATOM 2519 O O . GLN B 1 101 ? 33.94569 -0.10943 66.82206 1.000 83.41607 194 GLN B O 1
ATOM 2525 N N . LYS B 1 102 ? 32.94612 -1.26512 65.16621 1.000 78.54505 195 LYS B N 1
ATOM 2526 C CA . LYS B 1 102 ? 33.83398 -0.81826 64.09893 1.000 78.22185 195 LYS B CA 1
ATOM 2527 C C . LYS B 1 102 ? 33.10065 0.04577 63.07222 1.000 74.85197 195 LYS B C 1
ATOM 2528 O O . LYS B 1 102 ? 33.59902 0.23419 61.95558 1.000 74.59624 195 LYS B O 1
ATOM 2534 N N . PHE B 1 103 ? 31.92869 0.57602 63.43210 1.000 74.12335 196 PHE B N 1
ATOM 2535 C CA . PHE B 1 103 ? 31.06781 1.25638 62.46955 1.000 63.80723 196 PHE B CA 1
ATOM 2536 C C . PHE B 1 103 ? 31.71323 2.52057 61.92595 1.000 62.11029 196 PHE B C 1
ATOM 2537 O O . PHE B 1 103 ? 32.18801 3.36910 62.68588 1.000 64.26518 196 PHE B O 1
ATOM 2545 N N . ASN B 1 104 ? 31.69255 2.65754 60.60222 1.000 60.06139 197 ASN B N 1
ATOM 2546 C CA . ASN B 1 104 ? 32.08871 3.88677 59.92052 1.000 58.07344 197 ASN B CA 1
ATOM 2547 C C . ASN B 1 104 ? 30.96013 4.28518 58.98326 1.000 61.57084 197 ASN B C 1
ATOM 2548 O O . ASN B 1 104 ? 30.72180 3.61781 57.97135 1.000 63.76783 197 ASN B O 1
ATOM 2553 N N . ALA B 1 105 ? 30.26191 5.36212 59.32486 1.000 58.08158 198 ALA B N 1
ATOM 2554 C CA . ALA B 1 105 ? 29.13123 5.81304 58.53317 1.000 53.33050 198 ALA B CA 1
ATOM 2555 C C . ALA B 1 105 ? 28.82281 7.24771 58.90477 1.000 56.42204 198 ALA B C 1
ATOM 2556 O O . ALA B 1 105 ? 29.19439 7.72778 59.97997 1.000 57.48817 198 ALA B O 1
ATOM 2558 N N . THR B 1 106 ? 28.14423 7.93131 57.99590 1.000 53.38466 199 THR B N 1
ATOM 2559 C CA . THR B 1 106 ? 27.63307 9.25860 58.27577 1.000 53.18376 199 THR B CA 1
ATOM 2560 C C . THR B 1 106 ? 26.16536 9.28078 57.88369 1.000 49.60115 199 THR B C 1
ATOM 2561 O O . THR B 1 106 ? 25.76139 8.64267 56.90546 1.000 43.96013 199 THR B O 1
ATOM 2565 N N . TYR B 1 107 ? 25.36958 9.99009 58.67470 1.000 48.05898 200 TYR B N 1
ATOM 2566 C CA . TYR B 1 107 ? 23.93400 10.06089 58.47909 1.000 45.66870 200 TYR B CA 1
ATOM 2567 C C . TYR B 1 107 ? 23.52605 11.52122 58.42170 1.000 46.75564 200 TYR B C 1
ATOM 2568 O O . TYR B 1 107 ? 24.10626 12.36081 59.11332 1.000 42.69432 200 TYR B O 1
ATOM 2577 N N . GLU B 1 108 ? 22.53207 11.81097 57.57204 1.000 43.44964 201 GLU B N 1
ATOM 2578 C CA . GLU B 1 108 ? 21.88074 13.10976 57.48054 1.000 41.82424 201 GLU B CA 1
ATOM 2579 C C . GLU B 1 108 ? 20.37537 12.91716 57.58877 1.000 42.09834 201 GLU B C 1
ATOM 2580 O O . GLU B 1 108 ? 19.82239 11.99458 56.98562 1.000 36.56674 201 GLU B O 1
ATOM 2586 N N . GLY B 1 109 ? 19.70709 13.80752 58.32108 1.000 40.11037 202 GLY B N 1
ATOM 2587 C CA . GLY B 1 109 ? 18.26447 13.69603 58.43819 1.000 39.51907 202 GLY B CA 1
ATOM 2588 C C . GLY B 1 109 ? 17.61150 14.89129 59.09347 1.000 37.75145 202 GLY B C 1
ATOM 2589 O O . GLY B 1 109 ? 18.06112 16.02949 58.91670 1.000 40.95995 202 GLY B O 1
ATOM 2590 N N . GLN B 1 110 ? 16.55537 14.66084 59.86308 1.000 35.40137 203 GLN B N 1
ATOM 2591 C CA . GLN B 1 110 ? 15.84983 15.76265 60.49790 1.000 33.33683 203 GLN B CA 1
ATOM 2592 C C . GLN B 1 110 ? 15.45058 15.39144 61.91186 1.000 35.20619 203 GLN B C 1
ATOM 2593 O O . GLN B 1 110 ? 15.17380 14.22387 62.21233 1.000 36.30708 203 GLN B O 1
ATOM 2599 N N . PHE B 1 111 ? 15.39133 16.41281 62.76906 1.000 34.18228 204 PHE B N 1
ATOM 2600 C CA . PHE B 1 111 ? 14.86686 16.29918 64.12645 1.000 34.61366 204 PHE B CA 1
ATOM 2601 C C . PHE B 1 111 ? 13.62073 17.16581 64.18770 1.000 34.07341 204 PHE B C 1
ATOM 2602 O O . PHE B 1 111 ? 13.69599 18.36656 63.92848 1.000 34.36182 204 PHE B O 1
ATOM 2610 N N . TRP B 1 112 ? 12.47304 16.55286 64.46161 1.000 31.97294 205 TRP B N 1
ATOM 2611 C CA . TRP B 1 112 ? 11.21251 17.26846 64.58214 1.000 33.50466 205 TRP B CA 1
ATOM 2612 C C . TRP B 1 112 ? 10.85433 17.34463 66.05649 1.000 33.69373 205 TRP B C 1
ATOM 2613 O O . TRP B 1 112 ? 10.90428 16.32601 66.74424 1.000 34.12219 205 TRP B O 1
ATOM 2624 N N . PHE B 1 113 ? 10.45910 18.52341 66.53802 1.000 33.70843 206 PHE B N 1
ATOM 2625 C CA . PHE B 1 113 ? 10.19205 18.63944 67.96707 1.000 37.21598 206 PHE B CA 1
ATOM 2626 C C . PHE B 1 113 ? 9.22607 19.78507 68.24605 1.000 39.65102 206 PHE B C 1
ATOM 2627 O O . PHE B 1 113 ? 8.95384 20.63302 67.39270 1.000 37.87280 206 PHE B O 1
ATOM 2635 N N . SER B 1 114 ? 8.72405 19.79597 69.47680 1.000 37.07903 207 SER B N 1
ATOM 2636 C CA . SER B 1 114 ? 7.91145 20.87748 70.00732 1.000 39.43079 207 SER B CA 1
ATOM 2637 C C . SER B 1 114 ? 8.41394 21.22668 71.40253 1.000 41.61018 207 SER B C 1
ATOM 2638 O O . SER B 1 114 ? 8.98611 20.38116 72.10329 1.000 42.18536 207 SER B O 1
ATOM 2641 N N . SER B 1 115 ? 8.21108 22.47966 71.79779 1.000 41.37391 208 SER B N 1
ATOM 2642 C CA . SER B 1 115 ? 8.58844 22.94518 73.12667 1.000 41.48506 208 SER B CA 1
ATOM 2643 C C . SER B 1 115 ? 7.35320 23.11639 73.99846 1.000 45.20079 208 SER B C 1
ATOM 2644 O O . SER B 1 115 ? 6.22575 23.24560 73.51041 1.000 41.19863 208 SER B O 1
ATOM 2647 N N . ILE B 1 116 ? 7.58456 23.15202 75.31116 1.000 46.01716 209 ILE B N 1
ATOM 2648 C CA . ILE B 1 116 ? 6.45966 23.09464 76.23589 1.000 45.72817 209 ILE B CA 1
ATOM 2649 C C . ILE B 1 116 ? 5.52095 24.27856 76.04870 1.000 44.24194 209 ILE B C 1
ATOM 2650 O O . ILE B 1 116 ? 4.30228 24.13150 76.19149 1.000 43.19018 209 ILE B O 1
ATOM 2655 N N . ASP B 1 117 ? 6.04208 25.44918 75.66564 1.000 45.35555 210 ASP B N 1
ATOM 2656 C CA . ASP B 1 117 ? 5.17662 26.61536 75.50529 1.000 42.18364 210 ASP B CA 1
ATOM 2657 C C . ASP B 1 117 ? 4.54188 26.69808 74.12123 1.000 41.19288 210 ASP B C 1
ATOM 2658 O O . ASP B 1 117 ? 3.61475 27.49196 73.92442 1.000 39.66032 210 ASP B O 1
ATOM 2663 N N . THR B 1 118 ? 5.01958 25.92057 73.15965 1.000 40.20754 211 THR B N 1
ATOM 2664 C CA . THR B 1 118 ? 4.42305 25.85357 71.82192 1.000 43.72229 211 THR B CA 1
ATOM 2665 C C . THR B 1 118 ? 4.23855 24.39228 71.42963 1.000 42.48674 211 THR B C 1
ATOM 2666 O O . THR B 1 118 ? 4.78790 23.92063 70.42447 1.000 41.26969 211 THR B O 1
ATOM 2670 N N . PRO B 1 119 ? 3.44869 23.64386 72.20997 1.000 43.93746 212 PRO B N 1
ATOM 2671 C CA . PRO B 1 119 ? 3.47440 22.17790 72.11125 1.000 42.40903 212 PRO B CA 1
ATOM 2672 C C . PRO B 1 119 ? 2.81584 21.63078 70.85892 1.000 43.22682 212 PRO B C 1
ATOM 2673 O O . PRO B 1 119 ? 3.01677 20.44569 70.54154 1.000 43.65326 212 PRO B O 1
ATOM 2677 N N . ASN B 1 120 ? 2.05149 22.45282 70.14137 1.000 42.88350 213 ASN B N 1
ATOM 2678 C CA . ASN B 1 120 ? 1.43896 22.08602 68.87280 1.000 42.57873 213 ASN B CA 1
ATOM 2679 C C . ASN B 1 120 ? 2.19571 22.64086 67.67498 1.000 41.87940 213 ASN B C 1
ATOM 2680 O O . ASN B 1 120 ? 1.77962 22.41276 66.53472 1.000 41.08334 213 ASN B O 1
ATOM 2685 N N . VAL B 1 121 ? 3.29216 23.36488 67.89402 1.000 40.98174 214 VAL B N 1
ATOM 2686 C CA . VAL B 1 121 ? 4.07282 23.94167 66.80232 1.000 42.53335 214 VAL B CA 1
ATOM 2687 C C . VAL B 1 121 ? 5.15872 22.93727 66.44317 1.000 38.54675 214 VAL B C 1
ATOM 2688 O O . VAL B 1 121 ? 6.05559 22.68250 67.26231 1.000 35.20940 214 VAL B O 1
ATOM 2692 N N . PRO B 1 122 ? 5.11785 22.33919 65.24510 1.000 35.97408 215 PRO B N 1
ATOM 2693 C CA . PRO B 1 122 ? 6.16709 21.39226 64.85195 1.000 35.44219 215 PRO B CA 1
ATOM 2694 C C . PRO B 1 122 ? 7.38824 22.15172 64.35887 1.000 37.57226 215 PRO B C 1
ATOM 2695 O O . PRO B 1 122 ? 7.31109 22.90635 63.38802 1.000 42.92940 215 PRO B O 1
ATOM 2699 N N . THR B 1 123 ? 8.51548 21.96954 65.04431 1.000 36.06633 216 THR B N 1
ATOM 2700 C CA . THR B 1 123 ? 9.75888 22.63371 64.68326 1.000 36.19276 216 THR B CA 1
ATOM 2701 C C . THR B 1 123 ? 10.65500 21.61355 64.00217 1.000 34.81982 216 THR B C 1
ATOM 2702 O O . THR B 1 123 ? 10.87040 20.52341 64.53876 1.000 37.78824 216 THR B O 1
ATOM 2706 N N . VAL B 1 124 ? 11.14913 21.94769 62.81255 1.000 31.35162 217 VAL B N 1
ATOM 2707 C CA . VAL B 1 124 ? 11.98225 21.04181 62.02634 1.000 31.67302 217 VAL B CA 1
ATOM 2708 C C . VAL B 1 124 ? 13.42083 21.55285 62.04572 1.000 36.72844 217 VAL B C 1
ATOM 2709 O O . VAL B 1 124 ? 13.67247 22.73757 61.79681 1.000 39.58758 217 VAL B O 1
ATOM 2713 N N . ALA B 1 125 ? 14.36355 20.65609 62.34575 1.000 34.02196 218 ALA B N 1
ATOM 2714 C CA . ALA B 1 125 ? 15.78229 20.97143 62.36645 1.000 36.92778 218 ALA B CA 1
ATOM 2715 C C . ALA B 1 125 ? 16.52676 19.93239 61.54181 1.000 35.20091 218 ALA B C 1
ATOM 2716 O O . ALA B 1 125 ? 16.03741 18.82608 61.33002 1.000 32.45718 218 ALA B O 1
ATOM 2718 N N . ARG B 1 126 ? 17.72214 20.29125 61.07562 1.000 41.30835 219 ARG B N 1
ATOM 2719 C CA . ARG B 1 126 ? 18.57603 19.35241 60.35000 1.000 39.22732 219 ARG B CA 1
ATOM 2720 C C . ARG B 1 126 ? 19.45776 18.57609 61.32490 1.000 41.89403 219 ARG B C 1
ATOM 2721 O O . ARG B 1 126 ? 19.94665 19.12835 62.31755 1.000 41.24267 219 ARG B O 1
ATOM 2729 N N . ALA B 1 127 ? 19.67308 17.29391 61.02644 1.000 41.44657 220 ALA B N 1
ATOM 2730 C CA . ALA B 1 127 ? 20.47424 16.40766 61.86307 1.000 43.95547 220 ALA B CA 1
ATOM 2731 C C . ALA B 1 127 ? 21.61806 15.80518 61.05726 1.000 43.73046 220 ALA B C 1
ATOM 2732 O O . ALA B 1 127 ? 21.44262 15.41304 59.89943 1.000 41.67697 220 ALA B O 1
ATOM 2734 N N . PHE B 1 128 ? 22.78681 15.72892 61.68019 1.000 44.27520 221 PHE B N 1
ATOM 2735 C CA . PHE B 1 128 ? 23.94609 15.08120 61.09003 1.000 41.36626 221 PHE B CA 1
ATOM 2736 C C . PHE B 1 128 ? 24.66003 14.31904 62.19088 1.000 46.57043 221 PHE B C 1
ATOM 2737 O O . PHE B 1 128 ? 24.97169 14.89912 63.23294 1.000 47.25454 221 PHE B O 1
ATOM 2745 N N . LEU B 1 129 ? 24.90521 13.02362 61.98768 1.000 48.48305 222 LEU B N 1
ATOM 2746 C CA . LEU B 1 129 ? 25.87050 12.34396 62.84035 1.000 51.59774 222 LEU B CA 1
ATOM 2747 C C . LEU B 1 129 ? 26.68871 11.34686 62.04902 1.000 53.56264 222 LEU B C 1
ATOM 2748 O O . LEU B 1 129 ? 26.24108 10.78429 61.04849 1.000 53.21753 222 LEU B O 1
ATOM 2753 N N . THR B 1 130 ? 27.89941 11.13141 62.53559 1.000 53.75006 223 THR B N 1
ATOM 2754 C CA . THR B 1 130 ? 28.82707 10.20903 61.93014 1.000 55.63450 223 THR B CA 1
ATOM 2755 C C . THR B 1 130 ? 29.26697 9.19621 62.97740 1.000 55.43065 223 THR B C 1
ATOM 2756 O O . THR B 1 130 ? 29.23786 9.46642 64.18336 1.000 56.97969 223 THR B O 1
ATOM 2760 N N . TYR B 1 131 ? 29.65215 8.01822 62.50361 1.000 58.50561 224 TYR B N 1
ATOM 2761 C CA . TYR B 1 131 ? 30.30625 7.01277 63.32682 1.000 55.82397 224 TYR B CA 1
ATOM 2762 C C . TYR B 1 131 ? 31.72585 6.83670 62.82497 1.000 60.52896 224 TYR B C 1
ATOM 2763 O O . TYR B 1 131 ? 31.94641 6.64532 61.62388 1.000 61.46738 224 TYR B O 1
ATOM 2772 N N . ASN B 1 132 ? 32.67930 6.90520 63.74204 1.000 60.60717 225 ASN B N 1
ATOM 2773 C CA . ASN B 1 132 ? 34.07071 6.60315 63.45640 1.000 63.64482 225 ASN B CA 1
ATOM 2774 C C . ASN B 1 132 ? 34.49489 5.55442 64.47709 1.000 64.87230 225 ASN B C 1
ATOM 2775 O O . ASN B 1 132 ? 34.61405 5.85669 65.66973 1.000 63.98656 225 ASN B O 1
ATOM 2780 N N . ASN B 1 133 ? 34.66966 4.31201 64.01419 1.000 67.78333 226 ASN B N 1
ATOM 2781 C CA . ASN B 1 133 ? 35.05364 3.18674 64.87245 1.000 68.68871 226 ASN B CA 1
ATOM 2782 C C . ASN B 1 133 ? 34.04786 2.98426 66.00476 1.000 66.80292 226 ASN B C 1
ATOM 2783 O O . ASN B 1 133 ? 34.41470 2.77681 67.16152 1.000 67.78912 226 ASN B O 1
ATOM 2788 N N . GLY B 1 134 ? 32.76285 3.05756 65.66547 1.000 68.07889 227 GLY B N 1
ATOM 2789 C CA . GLY B 1 134 ? 31.71017 2.93456 66.64780 1.000 66.36052 227 GLY B CA 1
ATOM 2790 C C . GLY B 1 134 ? 31.44812 4.16534 67.49421 1.000 63.49394 227 GLY B C 1
ATOM 2791 O O . GLY B 1 134 ? 30.34604 4.29716 68.03587 1.000 65.82826 227 GLY B O 1
ATOM 2792 N N . ARG B 1 135 ? 32.41418 5.06948 67.64008 1.000 59.42233 228 ARG B N 1
ATOM 2793 C CA . ARG B 1 135 ? 32.19433 6.27054 68.43286 1.000 64.00814 228 ARG B CA 1
ATOM 2794 C C . ARG B 1 135 ? 31.36003 7.28006 67.64766 1.000 64.66790 228 ARG B C 1
ATOM 2795 O O . ARG B 1 135 ? 31.52347 7.45591 66.43707 1.000 62.15319 228 ARG B O 1
ATOM 2803 N N . VAL B 1 136 ? 30.44658 7.93348 68.33263 1.000 63.54459 229 VAL B N 1
ATOM 2804 C CA . VAL B 1 136 ? 29.45947 8.71733 67.61747 1.000 64.89196 229 VAL B CA 1
ATOM 2805 C C . VAL B 1 136 ? 29.57016 10.18042 68.02253 1.000 66.66292 229 VAL B C 1
ATOM 2806 O O . VAL B 1 136 ? 29.93277 10.52316 69.15353 1.000 69.42105 229 VAL B O 1
ATOM 2810 N N . ASP B 1 137 ? 29.29757 11.04812 67.05977 1.000 58.72608 230 ASP B N 1
ATOM 2811 C CA . ASP B 1 137 ? 29.30311 12.47534 67.29335 1.000 60.64118 230 ASP B CA 1
ATOM 2812 C C . ASP B 1 137 ? 28.37603 13.09858 66.26954 1.000 60.66059 230 ASP B C 1
ATOM 2813 O O . ASP B 1 137 ? 28.26466 12.61424 65.13943 1.000 59.12333 230 ASP B O 1
ATOM 2818 N N . GLY B 1 138 ? 27.69740 14.15967 66.67546 1.000 58.31930 231 GLY B N 1
ATOM 2819 C CA . GLY B 1 138 ? 26.74144 14.76496 65.77224 1.000 54.77210 231 GLY B CA 1
ATOM 2820 C C . GLY B 1 138 ? 26.15895 16.02867 66.35199 1.000 56.70110 231 GLY B C 1
ATOM 2821 O O . GLY B 1 138 ? 26.37290 16.37806 67.51808 1.000 54.32816 231 GLY B O 1
ATOM 2822 N N . GLU B 1 139 ? 25.41467 16.71592 65.50075 1.000 51.53148 232 GLU B N 1
ATOM 2823 C CA . GLU B 1 139 ? 24.81754 17.98537 65.85622 1.000 51.12089 232 GLU B CA 1
ATOM 2824 C C . GLU B 1 139 ? 23.47297 18.10022 65.16213 1.000 46.33226 232 GLU B C 1
ATOM 2825 O O . GLU B 1 139 ? 23.23551 17.48989 64.11450 1.000 46.54681 232 GLU B O 1
ATOM 2831 N N . ILE B 1 140 ? 22.59493 18.87950 65.76967 1.000 43.61825 233 ILE B N 1
ATOM 2832 C CA . ILE B 1 140 ? 21.33906 19.27818 65.16764 1.000 43.88337 233 ILE B CA 1
ATOM 2833 C C . ILE B 1 140 ? 21.41724 20.77933 64.89731 1.000 47.03803 233 ILE B C 1
ATOM 2834 O O . ILE B 1 140 ? 21.82388 21.55145 65.77136 1.000 42.13593 233 ILE B O 1
ATOM 2839 N N . LEU B 1 141 ? 21.07486 21.18335 63.67694 1.000 44.72159 234 LEU B N 1
ATOM 2840 C CA . LEU B 1 141 ? 21.15341 22.56617 63.24168 1.000 40.13732 234 LEU B CA 1
ATOM 2841 C C . LEU B 1 141 ? 19.76439 23.09097 62.91808 1.000 43.49343 234 LEU B C 1
ATOM 2842 O O . LEU B 1 141 ? 18.87096 22.32011 62.55125 1.000 41.41622 234 LEU B O 1
ATOM 2847 N N . ALA B 1 142 ? 19.59615 24.41388 63.03548 1.000 41.74417 235 ALA B N 1
ATOM 2848 C CA . ALA B 1 142 ? 18.35685 25.05561 62.60772 1.000 41.23171 235 ALA B CA 1
ATOM 2849 C C . ALA B 1 142 ? 18.09227 24.74205 61.14114 1.000 42.43961 235 ALA B C 1
ATOM 2850 O O . ALA B 1 142 ? 19.02438 24.55067 60.34934 1.000 37.92001 235 ALA B O 1
ATOM 2852 N N . LYS B 1 143 ? 16.80217 24.68335 60.78489 1.000 39.01544 236 LYS B N 1
ATOM 2853 C CA . LYS B 1 143 ? 16.39989 24.19576 59.46468 1.000 40.34842 236 LYS B CA 1
ATOM 2854 C C . LYS B 1 143 ? 17.11709 24.94243 58.34405 1.000 47.82769 236 LYS B C 1
ATOM 2855 O O . LYS B 1 143 ? 17.75127 24.31922 57.48282 1.000 47.36947 236 LYS B O 1
ATOM 2861 N N . HIS B 1 144 ? 17.04729 26.27568 58.33661 1.000 44.20760 237 HIS B N 1
ATOM 2862 C CA . HIS B 1 144 ? 17.52133 27.02916 57.18341 1.000 48.18048 237 HIS B CA 1
ATOM 2863 C C . HIS B 1 144 ? 18.83454 27.76783 57.40474 1.000 49.22800 237 HIS B C 1
ATOM 2864 O O . HIS B 1 144 ? 19.33310 28.38962 56.46381 1.000 53.21050 237 HIS B O 1
ATOM 2871 N N . TRP B 1 145 ? 19.41561 27.72111 58.60181 1.000 44.65877 238 TRP B N 1
ATOM 2872 C CA . TRP B 1 145 ? 20.58175 28.54275 58.91035 1.000 49.05997 238 TRP B CA 1
ATOM 2873 C C . TRP B 1 145 ? 21.52911 27.76261 59.80450 1.000 46.98481 238 TRP B C 1
ATOM 2874 O O . TRP B 1 145 ? 21.12030 26.86232 60.53535 1.000 46.23329 238 TRP B O 1
ATOM 2885 N N . ASN B 1 146 ? 22.80524 28.13607 59.76747 1.000 48.30491 239 ASN B N 1
ATOM 2886 C CA . ASN B 1 146 ? 23.81366 27.39667 60.52522 1.000 54.37720 239 ASN B CA 1
ATOM 2887 C C . ASN B 1 146 ? 23.84307 27.91993 61.95686 1.000 55.44159 239 ASN B C 1
ATOM 2888 O O . ASN B 1 146 ? 24.68125 28.73374 62.35501 1.000 62.95637 239 ASN B O 1
ATOM 2893 N N . GLU B 1 147 ? 22.87636 27.45053 62.73385 1.000 53.87458 240 GLU B N 1
ATOM 2894 C CA . GLU B 1 147 ? 22.83582 27.66456 64.17090 1.000 51.72534 240 GLU B CA 1
ATOM 2895 C C . GLU B 1 147 ? 22.70715 26.29534 64.81246 1.000 49.31962 240 GLU B C 1
ATOM 2896 O O . GLU B 1 147 ? 21.77415 25.54932 64.49797 1.000 47.42348 240 GLU B O 1
ATOM 2902 N N . LYS B 1 148 ? 23.64263 25.95895 65.69125 1.000 45.27622 241 LYS B N 1
ATOM 2903 C CA . LYS B 1 148 ? 23.62716 24.66285 66.34130 1.000 46.79940 241 LYS B CA 1
ATOM 2904 C C . LYS B 1 148 ? 22.67167 24.71363 67.52086 1.000 48.88529 241 LYS B C 1
ATOM 2905 O O . LYS B 1 148 ? 22.83552 25.53415 68.43062 1.000 52.32563 241 LYS B O 1
ATOM 2911 N N . LEU B 1 149 ? 21.67145 23.84304 67.49794 1.000 45.39230 242 LEU B N 1
ATOM 2912 C CA . LEU B 1 149 ? 20.67343 23.77610 68.54906 1.000 45.59421 242 LEU B CA 1
ATOM 2913 C C . LEU B 1 149 ? 21.02657 22.72778 69.59442 1.000 49.76418 242 LEU B C 1
ATOM 2914 O O . LEU B 1 149 ? 20.85326 22.96299 70.79712 1.000 51.38112 242 LEU B O 1
ATOM 2919 N N . PHE B 1 150 ? 21.54600 21.58251 69.15707 1.000 51.19448 243 PHE B N 1
ATOM 2920 C CA . PHE B 1 150 ? 21.82964 20.47567 70.05059 1.000 45.15251 243 PHE B CA 1
ATOM 2921 C C . PHE B 1 150 ? 23.16650 19.85023 69.70647 1.000 52.59097 243 PHE B C 1
ATOM 2922 O O . PHE B 1 150 ? 23.66787 19.96789 68.58490 1.000 49.82075 243 PHE B O 1
ATOM 2930 N N . GLN B 1 151 ? 23.71893 19.15248 70.69513 1.000 55.21107 244 GLN B N 1
ATOM 2931 C CA . GLN B 1 151 ? 24.85731 18.26361 70.52070 1.000 53.52961 244 GLN B CA 1
ATOM 2932 C C . GLN B 1 151 ? 24.39180 16.81644 70.60571 1.000 54.95364 244 GLN B C 1
ATOM 2933 O O . GLN B 1 151 ? 23.63692 16.45627 71.51599 1.000 57.55887 244 GLN B O 1
ATOM 2939 N N . ILE B 1 152 ? 24.81996 15.99550 69.65032 1.000 56.01075 245 ILE B N 1
ATOM 2940 C CA . ILE B 1 152 ? 24.56609 14.55823 69.68629 1.000 57.03104 245 ILE B CA 1
ATOM 2941 C C . ILE B 1 152 ? 25.82095 13.87126 70.19050 1.000 57.39185 245 ILE B C 1
ATOM 2942 O O . ILE B 1 152 ? 26.88594 13.94871 69.56397 1.000 54.50208 245 ILE B O 1
ATOM 2947 N N . THR B 1 153 ? 25.70273 13.18250 71.30637 1.000 54.23351 246 THR B N 1
ATOM 2948 C CA . THR B 1 153 ? 26.85019 12.51288 71.86759 1.000 63.28685 246 THR B CA 1
ATOM 2949 C C . THR B 1 153 ? 26.50643 11.04953 72.08421 1.000 63.55384 246 THR B C 1
ATOM 2950 O O . THR B 1 153 ? 25.33632 10.66220 72.12256 1.000 64.27553 246 THR B O 1
ATOM 2954 N N . GLY B 1 154 ? 27.54673 10.23514 72.17796 1.000 67.59737 247 GLY B N 1
ATOM 2955 C CA . GLY B 1 154 ? 27.36118 8.85176 72.53848 1.000 62.90117 247 GLY B CA 1
ATOM 2956 C C . GLY B 1 154 ? 26.97067 8.69260 73.98984 1.000 64.68713 247 GLY B C 1
ATOM 2957 O O . GLY B 1 154 ? 27.17542 9.56618 74.83201 1.000 65.74831 247 GLY B O 1
ATOM 2958 N N . PHE B 1 155 ? 26.39866 7.53598 74.28739 1.000 66.09708 248 PHE B N 1
ATOM 2959 C CA . PHE B 1 155 ? 25.88311 7.26845 75.61906 1.000 67.92766 248 PHE B CA 1
ATOM 2960 C C . PHE B 1 155 ? 26.16674 5.81380 75.95554 1.000 70.69357 248 PHE B C 1
ATOM 2961 O O . PHE B 1 155 ? 25.75995 4.91884 75.20724 1.000 70.87372 248 PHE B O 1
ATOM 2969 N N . ASP B 1 156 ? 26.89996 5.58730 77.05074 1.000 68.77556 249 ASP B N 1
ATOM 2970 C CA . ASP B 1 156 ? 27.08607 4.26947 77.65444 1.000 71.84787 249 ASP B CA 1
ATOM 2971 C C . ASP B 1 156 ? 27.94271 3.33316 76.80202 1.000 74.11246 249 ASP B C 1
ATOM 2972 O O . ASP B 1 156 ? 27.81304 2.10917 76.91081 1.000 72.42625 249 ASP B O 1
ATOM 2977 N N . ASN B 1 157 ? 28.81416 3.87429 75.94479 1.000 75.04979 250 ASN B N 1
ATOM 2978 C CA . ASN B 1 157 ? 29.60154 3.06221 75.01277 1.000 76.53168 250 ASN B CA 1
ATOM 2979 C C . ASN B 1 157 ? 28.70413 2.13204 74.19807 1.000 74.55911 250 ASN B C 1
ATOM 2980 O O . ASN B 1 157 ? 29.11814 1.04955 73.77582 1.000 77.45299 250 ASN B O 1
ATOM 2985 N N . ASN B 1 158 ? 27.46082 2.55441 73.97976 1.000 72.73249 251 ASN B N 1
ATOM 2986 C CA . ASN B 1 158 ? 26.49762 1.78716 73.20450 1.000 69.12253 251 ASN B CA 1
ATOM 2987 C C . ASN B 1 158 ? 26.17401 2.54868 71.92559 1.000 65.08042 251 ASN B C 1
ATOM 2988 O O . ASN B 1 158 ? 25.49597 3.58800 71.98860 1.000 63.38456 251 ASN B O 1
ATOM 2993 N N . PRO B 1 159 ? 26.61887 2.06731 70.75591 1.000 67.08628 252 PRO B N 1
ATOM 2994 C CA . PRO B 1 159 ? 26.38332 2.81416 69.50817 1.000 63.05551 252 PRO B CA 1
ATOM 2995 C C . PRO B 1 159 ? 24.92134 3.11938 69.23713 1.000 60.52820 252 PRO B C 1
ATOM 2996 O O . PRO B 1 159 ? 24.63187 4.08862 68.52696 1.000 60.97894 252 PRO B O 1
ATOM 3000 N N . ARG B 1 160 ? 23.98868 2.33012 69.76232 1.000 59.50089 253 ARG B N 1
ATOM 3001 C CA . ARG B 1 160 ? 22.57458 2.57253 69.51806 1.000 57.39520 253 ARG B CA 1
ATOM 3002 C C . ARG B 1 160 ? 21.92442 3.44111 70.58887 1.000 58.69573 253 ARG B C 1
ATOM 3003 O O . ARG B 1 160 ? 20.69545 3.59344 70.58914 1.000 56.90199 253 ARG B O 1
ATOM 3011 N N . LYS B 1 161 ? 22.71365 4.01170 71.49643 1.000 60.21647 254 LYS B N 1
ATOM 3012 C CA . LYS B 1 161 ? 22.21463 4.89519 72.54352 1.000 60.19637 254 LYS B CA 1
ATOM 3013 C C . LYS B 1 161 ? 22.92310 6.23627 72.41616 1.000 58.51449 254 LYS B C 1
ATOM 3014 O O . LYS B 1 161 ? 24.15626 6.29340 72.41907 1.000 62.73344 254 LYS B O 1
ATOM 3020 N N . VAL B 1 162 ? 22.15646 7.31213 72.28105 1.000 57.90831 255 VAL B N 1
ATOM 3021 C CA . VAL B 1 162 ? 22.75777 8.63358 72.18624 1.000 60.27304 255 VAL B CA 1
ATOM 3022 C C . VAL B 1 162 ? 22.08898 9.58224 73.16956 1.000 62.25767 255 VAL B C 1
ATOM 3023 O O . VAL B 1 162 ? 20.97523 9.34964 73.64873 1.000 60.14981 255 VAL B O 1
ATOM 3027 N N . GLU B 1 163 ? 22.80363 10.66138 73.47746 1.000 60.68207 256 GLU B N 1
ATOM 3028 C CA . GLU B 1 163 ? 22.28076 11.73122 74.31014 1.000 62.51128 256 GLU B CA 1
ATOM 3029 C C . GLU B 1 163 ? 22.25782 13.02339 73.51710 1.000 62.42169 256 GLU B C 1
ATOM 3030 O O . GLU B 1 163 ? 23.13388 13.27367 72.68016 1.000 63.06098 256 GLU B O 1
ATOM 3036 N N . ILE B 1 164 ? 21.24850 13.83917 73.78712 1.000 61.07325 257 ILE B N 1
ATOM 3037 C CA . ILE B 1 164 ? 21.07451 15.11323 73.11543 1.000 60.06260 257 ILE B CA 1
ATOM 3038 C C . ILE B 1 164 ? 20.90037 16.18240 74.18630 1.000 59.36684 257 ILE B C 1
ATOM 3039 O O . ILE B 1 164 ? 20.16929 15.97859 75.16351 1.000 61.88285 257 ILE B O 1
ATOM 3044 N N . PHE B 1 165 ? 21.60682 17.29452 74.03489 1.000 54.25462 258 PHE B N 1
ATOM 3045 C CA . PHE B 1 165 ? 21.42162 18.38795 74.96920 1.000 60.82876 258 PHE B CA 1
ATOM 3046 C C . PHE B 1 165 ? 21.55707 19.73034 74.25874 1.000 57.69372 258 PHE B C 1
ATOM 3047 O O . PHE B 1 165 ? 22.32786 19.86370 73.29865 1.000 54.89732 258 PHE B O 1
ATOM 3055 N N . PRO B 1 166 ? 20.82074 20.74122 74.71411 1.000 58.80578 259 PRO B N 1
ATOM 3056 C CA . PRO B 1 166 ? 20.76261 22.00338 73.97224 1.000 50.15882 259 PRO B CA 1
ATOM 3057 C C . PRO B 1 166 ? 22.04719 22.80926 74.09439 1.000 58.36094 259 PRO B C 1
ATOM 3058 O O . PRO B 1 166 ? 22.73174 22.79854 75.12385 1.000 58.49433 259 PRO B O 1
ATOM 3062 N N . THR B 1 167 ? 22.37127 23.51032 73.00631 1.000 55.29842 260 THR B N 1
ATOM 3063 C CA . THR B 1 167 ? 23.48769 24.44846 72.95810 1.000 54.51136 260 THR B CA 1
ATOM 3064 C C . THR B 1 167 ? 23.01665 25.87920 72.72212 1.000 54.63614 260 THR B C 1
ATOM 3065 O O . THR B 1 167 ? 23.81942 26.74128 72.34641 1.000 57.81590 260 THR B O 1
ATOM 3069 N N . VAL B 1 168 ? 21.72659 26.14163 72.89389 1.000 52.66864 261 VAL B N 1
ATOM 3070 C CA . VAL B 1 168 ? 21.17209 27.48296 72.86333 1.000 54.15151 261 VAL B CA 1
ATOM 3071 C C . VAL B 1 168 ? 20.26426 27.58495 74.07659 1.000 53.99478 261 VAL B C 1
ATOM 3072 O O . VAL B 1 168 ? 19.79729 26.57759 74.61409 1.000 56.09563 261 VAL B O 1
ATOM 3076 N N . GLU B 1 169 ? 20.01127 28.81566 74.50741 1.000 47.23079 262 GLU B N 1
ATOM 3077 C CA . GLU B 1 169 ? 19.11843 29.00866 75.64209 1.000 49.68332 262 GLU B CA 1
ATOM 3078 C C . GLU B 1 169 ? 17.66044 28.91955 75.24136 1.000 48.89370 262 GLU B C 1
ATOM 3079 O O . GLU B 1 169 ? 16.82063 28.54318 76.06581 1.000 49.43990 262 GLU B O 1
ATOM 3085 N N . TYR B 1 170 ? 17.34098 29.28887 74.00213 1.000 43.71203 263 TYR B N 1
ATOM 3086 C CA . TYR B 1 170 ? 15.97334 29.27859 73.49565 1.000 43.24367 263 TYR B CA 1
ATOM 3087 C C . TYR B 1 170 ? 15.97180 28.56404 72.15282 1.000 45.14177 263 TYR B C 1
ATOM 3088 O O . TYR B 1 170 ? 16.62484 29.01430 71.20314 1.000 42.93164 263 TYR B O 1
ATOM 3097 N N . LEU B 1 171 ? 15.27476 27.43450 72.08477 1.000 41.18594 264 LEU B N 1
ATOM 3098 C CA . LEU B 1 171 ? 15.08451 26.75887 70.82044 1.000 39.31476 264 LEU B CA 1
ATOM 3099 C C . LEU B 1 171 ? 14.17136 27.61012 69.93993 1.000 40.22920 264 LEU B C 1
ATOM 3100 O O . LEU B 1 171 ? 13.43546 28.45833 70.44994 1.000 34.59479 264 LEU B O 1
ATOM 3105 N N . PRO B 1 172 ? 14.19030 27.39489 68.61415 1.000 43.35404 265 PRO B N 1
ATOM 3106 C CA . PRO B 1 172 ? 13.30427 28.17139 67.73175 1.000 38.04836 265 PRO B CA 1
ATOM 3107 C C . PRO B 1 172 ? 11.84536 27.91429 68.07602 1.000 40.20386 265 PRO B C 1
ATOM 3108 O O . PRO B 1 172 ? 11.46409 26.79273 68.42894 1.000 35.17711 265 PRO B O 1
ATOM 3112 N N . ASN B 1 173 ? 11.02981 28.96808 67.95141 1.000 35.44962 266 ASN B N 1
ATOM 3113 C CA . ASN B 1 173 ? 9.59538 28.91660 68.22157 1.000 35.99789 266 ASN B CA 1
ATOM 3114 C C . ASN B 1 173 ? 9.30446 28.70419 69.70609 1.000 38.28971 266 ASN B C 1
ATOM 3115 O O . ASN B 1 173 ? 8.24434 28.18490 70.07744 1.000 36.35884 266 ASN B O 1
ATOM 3120 N N . SER B 1 174 ? 10.22566 29.10879 70.57542 1.000 37.39678 267 SER B N 1
ATOM 3121 C CA . SER B 1 174 ? 10.04222 28.91094 72.00458 1.000 39.89252 267 SER B CA 1
ATOM 3122 C C . SER B 1 174 ? 10.57240 30.10947 72.78660 1.000 40.87834 267 SER B C 1
ATOM 3123 O O . SER B 1 174 ? 11.56341 30.74624 72.39699 1.000 38.24234 267 SER B O 1
ATOM 3126 N N . GLY B 1 175 ? 9.88629 30.42369 73.88430 1.000 38.81921 268 GLY B N 1
ATOM 3127 C CA . GLY B 1 175 ? 10.39325 31.34480 74.87247 1.000 41.76119 268 GLY B CA 1
ATOM 3128 C C . GLY B 1 175 ? 10.87338 30.65078 76.12703 1.000 43.88635 268 GLY B C 1
ATOM 3129 O O . GLY B 1 175 ? 11.18608 31.32847 77.10942 1.000 49.99878 268 GLY B O 1
ATOM 3130 N N . THR B 1 176 ? 10.93140 29.32189 76.13609 1.000 45.31717 269 THR B N 1
ATOM 3131 C CA . THR B 1 176 ? 11.34989 28.57470 77.31959 1.000 46.04576 269 THR B CA 1
ATOM 3132 C C . THR B 1 176 ? 12.86584 28.63661 77.42938 1.000 45.67998 269 THR B C 1
ATOM 3133 O O . THR B 1 176 ? 13.57635 28.18306 76.52608 1.000 47.80325 269 THR B O 1
ATOM 3137 N N . ARG B 1 177 ? 13.37172 29.19502 78.51775 1.000 46.37041 270 ARG B N 1
ATOM 3138 C CA . ARG B 1 177 ? 14.81528 29.23151 78.69966 1.000 52.46336 270 ARG B CA 1
ATOM 3139 C C . ARG B 1 177 ? 15.30915 27.86642 79.16819 1.000 54.06376 270 ARG B C 1
ATOM 3140 O O . ARG B 1 177 ? 14.88465 27.36468 80.21431 1.000 55.85339 270 ARG B O 1
ATOM 3148 N N . LEU B 1 178 ? 16.22470 27.28860 78.40611 1.000 56.31281 271 LEU B N 1
ATOM 3149 C CA . LEU B 1 178 ? 16.86331 26.02938 78.74022 1.000 58.11216 271 LEU B CA 1
ATOM 3150 C C . LEU B 1 178 ? 18.22583 26.28527 79.35772 1.000 60.70568 271 LEU B C 1
ATOM 3151 O O . LEU B 1 178 ? 18.91290 27.25416 79.02480 1.000 58.89344 271 LEU B O 1
ATOM 3156 N N . THR B 1 179 ? 18.61061 25.39362 80.25793 1.000 62.68119 272 THR B N 1
ATOM 3157 C CA . THR B 1 179 ? 20.00819 25.24736 80.62248 1.000 66.90226 272 THR B CA 1
ATOM 3158 C C . THR B 1 179 ? 20.73941 24.53337 79.48952 1.000 66.65213 272 THR B C 1
ATOM 3159 O O . THR B 1 179 ? 20.32691 23.44780 79.06304 1.000 65.00871 272 THR B O 1
ATOM 3163 N N . LYS B 1 180 ? 21.80820 25.14565 78.98659 1.000 71.88332 273 LYS B N 1
ATOM 3164 C CA . LYS B 1 180 ? 22.65663 24.48128 78.00979 1.000 68.48381 273 LYS B CA 1
ATOM 3165 C C . LYS B 1 180 ? 23.63006 23.53260 78.71221 1.000 72.19025 273 LYS B C 1
ATOM 3166 O O . LYS B 1 180 ? 23.91627 23.66558 79.90691 1.000 69.94978 273 LYS B O 1
ATOM 3172 N N . GLY B 1 181 ? 24.13999 22.56687 77.95717 1.000 64.78918 274 GLY B N 1
ATOM 3173 C CA . GLY B 1 181 ? 25.26987 21.77316 78.40209 1.000 66.05250 274 GLY B CA 1
ATOM 3174 C C . GLY B 1 181 ? 24.88166 20.34243 78.72946 1.000 68.52422 274 GLY B C 1
ATOM 3175 O O . GLY B 1 181 ? 23.71704 19.94565 78.66386 1.000 68.57417 274 GLY B O 1
ATOM 3176 N N . ALA B 1 182 ? 25.90771 19.57532 79.11468 1.000 67.11384 275 ALA B N 1
ATOM 3177 C CA . ALA B 1 182 ? 25.75491 18.13018 79.26732 1.000 70.46044 275 ALA B CA 1
ATOM 3178 C C . ALA B 1 182 ? 24.97175 17.75223 80.52466 1.000 70.97014 275 ALA B C 1
ATOM 3179 O O . ALA B 1 182 ? 24.31820 16.70127 80.55298 1.000 74.52629 275 ALA B O 1
ATOM 3181 N N . THR B 1 183 ? 25.03447 18.57554 81.57360 1.000 76.78867 276 THR B N 1
ATOM 3182 C CA . THR B 1 183 ? 24.30962 18.32639 82.81488 1.000 73.59328 276 THR B CA 1
ATOM 3183 C C . THR B 1 183 ? 23.01471 19.12133 82.90444 1.000 71.43795 276 THR B C 1
ATOM 3184 O O . THR B 1 183 ? 22.47374 19.28641 84.00381 1.000 70.29674 276 THR B O 1
ATOM 3188 N N . SER B 1 184 ? 22.52761 19.63362 81.78105 1.000 71.16705 277 SER B N 1
ATOM 3189 C CA . SER B 1 184 ? 21.24650 20.31525 81.76595 1.000 71.67947 277 SER B CA 1
ATOM 3190 C C . SER B 1 184 ? 20.15450 19.34760 82.20754 1.000 74.94778 277 SER B C 1
ATOM 3191 O O . SER B 1 184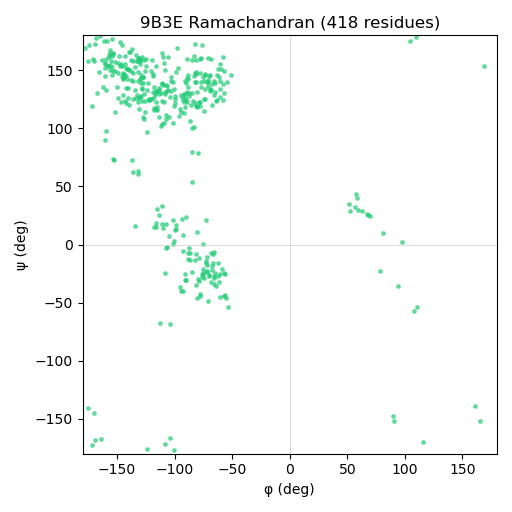 ? 20.13057 18.19770 81.74372 1.000 70.08982 277 SER B O 1
ATOM 3194 N N . PRO B 1 185 ? 19.25526 19.75544 83.10911 1.000 76.14189 278 PRO B N 1
ATOM 3195 C CA . PRO B 1 185 ? 18.10139 18.89597 83.42937 1.000 75.47659 278 PRO B CA 1
ATOM 3196 C C . PRO B 1 185 ? 17.16819 18.70306 82.24528 1.000 75.43184 278 PRO B C 1
ATOM 3197 O O . PRO B 1 185 ? 16.45988 17.68673 82.18839 1.000 76.51204 278 PRO B O 1
ATOM 3201 N N . HIS B 1 186 ? 17.16832 19.63882 81.29534 1.000 75.37673 279 HIS B N 1
ATOM 3202 C CA . HIS B 1 186 ? 16.37652 19.54938 80.07375 1.000 76.25639 279 HIS B CA 1
ATOM 3203 C C . HIS B 1 186 ? 17.07716 18.64026 79.06113 1.000 77.73986 279 HIS B C 1
ATOM 3204 O O . HIS B 1 186 ? 17.37066 19.04398 77.92819 1.000 74.61400 279 HIS B O 1
ATOM 3211 N N . PHE B 1 188 ? 18.22663 14.67083 77.42984 1.000 62.36655 281 PHE B N 1
ATOM 3212 C CA . PHE B 1 188 ? 17.54039 13.39092 77.26660 1.000 62.50298 281 PHE B CA 1
ATOM 3213 C C . PHE B 1 188 ? 18.29349 12.39321 76.38984 1.000 63.06242 281 PHE B C 1
ATOM 3214 O O . PHE B 1 188 ? 19.07516 12.77386 75.51535 1.000 61.01804 281 PHE B O 1
ATOM 3222 N N . GLN B 1 189 ? 18.03739 11.10868 76.63026 1.000 63.68780 282 GLN B N 1
ATOM 3223 C CA . GLN B 1 189 ? 18.68708 10.01986 75.91571 1.000 59.93274 282 GLN B CA 1
ATOM 3224 C C . GLN B 1 189 ? 17.74730 9.40231 74.89020 1.000 57.14992 282 GLN B C 1
ATOM 3225 O O . GLN B 1 189 ? 16.52328 9.52580 74.97240 1.000 57.03660 282 GLN B O 1
ATOM 3239 N N . ASP B 1 191 ? 17.28085 5.79296 72.24020 1.000 50.10776 284 ASP B N 1
ATOM 3240 C CA . ASP B 1 191 ? 17.62540 4.51686 71.61778 1.000 51.28425 284 ASP B CA 1
ATOM 3241 C C . ASP B 1 191 ? 17.42198 4.64130 70.10748 1.000 49.21417 284 ASP B C 1
ATOM 3242 O O . ASP B 1 191 ? 16.33773 5.01610 69.65223 1.000 44.58641 284 ASP B O 1
ATOM 3247 N N . LEU B 1 192 ? 18.45858 4.32621 69.33558 1.000 48.27974 285 LEU B N 1
ATOM 3248 C CA . LEU B 1 192 ? 18.39380 4.41068 67.88436 1.000 49.47379 285 LEU B CA 1
ATOM 3249 C C . LEU B 1 192 ? 18.22833 3.02504 67.26524 1.000 49.41167 285 LEU B C 1
ATOM 3250 O O . LEU B 1 192 ? 18.78440 2.03870 67.74515 1.000 47.13148 285 LEU B O 1
ATOM 3255 N N . HIS B 1 193 ? 17.46754 2.96219 66.17715 1.000 45.64274 286 HIS B N 1
ATOM 3256 C CA . HIS B 1 193 ? 17.21907 1.70769 65.47884 1.000 42.31675 286 HIS B CA 1
ATOM 3257 C C . HIS B 1 193 ? 17.67366 1.85082 64.03627 1.000 45.73295 286 HIS B C 1
ATOM 3258 O O . HIS B 1 193 ? 17.24211 2.77671 63.33139 1.000 44.46831 286 HIS B O 1
ATOM 3265 N N . PHE B 1 194 ? 18.55790 0.95068 63.61566 1.000 41.30454 287 PHE B N 1
ATOM 3266 C CA . PHE B 1 194 ? 19.08801 0.93439 62.25911 1.000 44.22583 287 PHE B CA 1
ATOM 3267 C C . PHE B 1 194 ? 18.23068 0.01251 61.40377 1.000 44.28275 287 PHE B C 1
ATOM 3268 O O . PHE B 1 194 ? 18.04822 -1.16059 61.74184 1.000 46.47859 287 PHE B O 1
ATOM 3276 N N . ILE B 1 195 ? 17.71566 0.55029 60.29879 1.000 44.26459 288 ILE B N 1
ATOM 3277 C CA . ILE B 1 195 ? 16.71297 -0.10472 59.46731 1.000 43.80219 288 ILE B CA 1
ATOM 3278 C C . ILE B 1 195 ? 17.29812 -0.33212 58.07950 1.000 44.93093 288 ILE B C 1
ATOM 3279 O O . ILE B 1 195 ? 17.79598 0.60973 57.44456 1.000 42.08393 288 ILE B O 1
ATOM 3284 N N . ASN B 1 196 ? 17.23573 -1.57885 57.61395 1.000 42.23021 289 ASN B N 1
ATOM 3285 C CA . ASN B 1 196 ? 17.58582 -1.91200 56.23970 1.000 43.06056 289 ASN B CA 1
ATOM 3286 C C . ASN B 1 196 ? 16.44745 -1.52579 55.30253 1.000 46.18028 289 ASN B C 1
ATOM 3287 O O . ASN B 1 196 ? 15.27110 -1.56366 55.67792 1.000 42.99576 289 ASN B O 1
ATOM 3292 N N . SER B 1 197 ? 16.80858 -1.12820 54.08334 1.000 47.60383 290 SER B N 1
ATOM 3293 C CA . SER B 1 197 ? 15.81977 -0.68785 53.10847 1.000 47.46265 290 SER B CA 1
ATOM 3294 C C . SER B 1 197 ? 15.24105 -1.88390 52.35588 1.000 51.36819 290 SER B C 1
ATOM 3295 O O . SER B 1 197 ? 15.83553 -2.96509 52.28989 1.000 49.41709 290 SER B O 1
ATOM 3298 N N . THR B 1 198 ? 14.05466 -1.67487 51.77951 1.000 52.03003 291 THR B N 1
ATOM 3299 C CA . THR B 1 198 ? 13.42517 -2.74104 51.00902 1.000 54.76686 291 THR B CA 1
ATOM 3300 C C . THR B 1 198 ? 14.27388 -3.14063 49.80767 1.000 55.76071 291 THR B C 1
ATOM 3301 O O . THR B 1 198 ? 14.18885 -4.28022 49.34198 1.000 57.23052 291 THR B O 1
ATOM 3305 N N . ASN B 1 199 ? 15.08975 -2.21922 49.29346 1.000 57.61947 292 ASN B N 1
ATOM 3306 C CA . ASN B 1 199 ? 16.05832 -2.54452 48.25377 1.000 60.04789 292 ASN B CA 1
ATOM 3307 C C . ASN B 1 199 ? 17.15005 -3.48626 48.75103 1.000 60.01320 292 ASN B C 1
ATOM 3308 O O . ASN B 1 199 ? 17.87664 -4.06021 47.93382 1.000 61.83509 292 ASN B O 1
ATOM 3313 N N . GLY B 1 200 ? 17.30569 -3.63705 50.06657 1.000 57.59974 293 GLY B N 1
ATOM 3314 C CA . GLY B 1 200 ? 18.37900 -4.43587 50.61866 1.000 56.88774 293 GLY B CA 1
ATOM 3315 C C . GLY B 1 200 ? 19.61186 -3.67064 51.06233 1.000 55.69515 293 GLY B C 1
ATOM 3316 O O . GLY B 1 200 ? 20.58523 -4.30505 51.48747 1.000 55.65504 293 GLY B O 1
ATOM 3317 N N . GLU B 1 201 ? 19.61386 -2.33873 50.96859 1.000 55.01940 294 GLU B N 1
ATOM 3318 C CA . GLU B 1 201 ? 20.72540 -1.55402 51.49148 1.000 54.52746 294 GLU B CA 1
ATOM 3319 C C . GLU B 1 201 ? 20.74583 -1.65845 53.01053 1.000 49.78446 294 GLU B C 1
ATOM 3320 O O . GLU B 1 201 ? 19.77238 -1.29347 53.67530 1.000 49.80362 294 GLU B O 1
ATOM 3326 N N . LYS B 1 202 ? 21.84241 -2.16569 53.56271 1.000 51.74977 295 LYS B N 1
ATOM 3327 C CA . LYS B 1 202 ? 21.93649 -2.34927 55.00469 1.000 51.58195 295 LYS B CA 1
ATOM 3328 C C . LYS B 1 202 ? 22.14582 -1.01296 55.71041 1.000 50.29359 295 LYS B C 1
ATOM 3329 O O . LYS B 1 202 ? 22.83850 -0.12503 55.20211 1.000 49.87769 295 LYS B O 1
ATOM 3335 N N . ASN B 1 203 ? 21.48503 -0.85574 56.86244 1.000 49.27052 296 ASN B N 1
ATOM 3336 C CA . ASN B 1 203 ? 21.66738 0.30114 57.74194 1.000 47.31517 296 ASN B CA 1
ATOM 3337 C C . ASN B 1 203 ? 21.34023 1.62109 57.04638 1.000 48.50159 296 ASN B C 1
ATOM 3338 O O . ASN B 1 203 ? 21.89674 2.67024 57.38613 1.000 46.00924 296 ASN B O 1
ATOM 3343 N N . LYS B 1 204 ? 20.42495 1.60356 56.07447 1.000 44.11311 297 LYS B N 1
ATOM 3344 C CA . LYS B 1 204 ? 20.19746 2.82417 55.31427 1.000 42.95922 297 LYS B CA 1
ATOM 3345 C C . LYS B 1 204 ? 19.51401 3.90251 56.15297 1.000 43.25226 297 LYS B C 1
ATOM 3346 O O . LYS B 1 204 ? 19.71502 5.09289 55.89685 1.000 41.37672 297 LYS B O 1
ATOM 3352 N N . TYR B 1 205 ? 18.74618 3.52037 57.17392 1.000 40.72368 298 TYR B N 1
ATOM 3353 C CA . TYR B 1 205 ? 17.93200 4.46616 57.92163 1.000 40.82551 298 TYR B CA 1
ATOM 3354 C C . TYR B 1 205 ? 18.14163 4.31535 59.42095 1.000 39.61191 298 TYR B C 1
ATOM 3355 O O . TYR B 1 205 ? 18.52481 3.25805 59.92682 1.000 43.52695 298 TYR B O 1
ATOM 3364 N N . LEU B 1 206 ? 17.86689 5.40622 60.12553 1.000 40.88883 299 LEU B N 1
ATOM 3365 C CA . LEU B 1 206 ? 18.10696 5.50669 61.55909 1.000 44.05954 299 LEU B CA 1
ATOM 3366 C C . LEU B 1 206 ? 16.96616 6.31759 62.15227 1.000 38.56297 299 LEU B C 1
ATOM 3367 O O . LEU B 1 206 ? 16.72516 7.44218 61.71382 1.000 41.76287 299 LEU B O 1
ATOM 3372 N N . VAL B 1 207 ? 16.25033 5.75073 63.12485 1.000 37.94208 300 VAL B N 1
ATOM 3373 C CA . VAL B 1 207 ? 15.20148 6.47745 63.81827 1.000 37.96456 300 VAL B CA 1
ATOM 3374 C C . VAL B 1 207 ? 15.40626 6.33986 65.31799 1.000 39.70669 300 VAL B C 1
ATOM 3375 O O . VAL B 1 207 ? 16.05626 5.41625 65.80649 1.000 43.55835 300 VAL B O 1
ATOM 3379 N N . GLY B 1 208 ? 14.81792 7.27692 66.04115 1.000 39.78218 301 GLY B N 1
ATOM 3380 C CA . GLY B 1 208 ? 14.81641 7.24418 67.49182 1.000 42.38512 301 GLY B CA 1
ATOM 3381 C C . GLY B 1 208 ? 14.01269 8.42402 67.97778 1.000 40.95646 301 GLY B C 1
ATOM 3382 O O . GLY B 1 208 ? 13.66508 9.32643 67.20402 1.000 38.78872 301 GLY B O 1
ATOM 3383 N N . GLN B 1 209 ? 13.71452 8.41149 69.27704 1.000 39.38690 302 GLN B N 1
ATOM 3384 C CA . GLN B 1 209 ? 12.93618 9.50876 69.82465 1.000 38.51957 302 GLN B CA 1
ATOM 3385 C C . GLN B 1 209 ? 13.18229 9.63100 71.32314 1.000 47.27560 302 GLN B C 1
ATOM 3386 O O . GLN B 1 209 ? 13.71175 8.72012 71.96439 1.000 43.48941 302 GLN B O 1
ATOM 3392 N N . GLY B 1 210 ? 12.80508 10.78628 71.86365 1.000 46.30608 303 GLY B N 1
ATOM 3393 C CA . GLY B 1 210 ? 13.02073 11.07854 73.26986 1.000 51.21898 303 GLY B CA 1
ATOM 3394 C C . GLY B 1 210 ? 12.24268 12.31130 73.67524 1.000 52.02116 303 GLY B C 1
ATOM 3395 O O . GLY B 1 210 ? 11.58635 12.95863 72.85693 1.000 46.29367 303 GLY B O 1
ATOM 3396 N N . SER B 1 211 ? 12.32864 12.64030 74.96335 1.000 54.89055 304 SER B N 1
ATOM 3397 C CA . SER B 1 211 ? 11.55030 13.75409 75.48993 1.000 53.54975 304 SER B CA 1
ATOM 3398 C C . SER B 1 211 ? 11.99837 14.15961 76.88776 1.000 56.64674 304 SER B C 1
ATOM 3399 O O . SER B 1 211 ? 12.14383 13.30411 77.76490 1.000 58.10270 304 SER B O 1
ATOM 3402 N N . THR B 1 212 ? 12.23510 15.45287 77.09616 1.000 59.15805 305 THR B N 1
ATOM 3403 C CA . THR B 1 212 ? 12.26371 16.05344 78.42034 1.000 58.03986 305 THR B CA 1
ATOM 3404 C C . THR B 1 212 ? 10.93626 16.76304 78.65925 1.000 57.76184 305 THR B C 1
ATOM 3405 O O . THR B 1 212 ? 10.02646 16.73112 77.82920 1.000 57.55203 305 THR B O 1
ATOM 3409 N N . GLU B 1 213 ? 10.82489 17.43037 79.80439 1.000 62.97825 306 GLU B N 1
ATOM 3410 C CA . GLU B 1 213 ? 9.62941 18.22795 80.04165 1.000 64.47910 306 GLU B CA 1
ATOM 3411 C C . GLU B 1 213 ? 9.62325 19.52560 79.23466 1.000 63.18289 306 GLU B C 1
ATOM 3412 O O . GLU B 1 213 ? 8.54443 20.06538 78.95436 1.000 64.07098 306 GLU B O 1
ATOM 3418 N N . GLN B 1 214 ? 10.79499 20.02748 78.83026 1.000 60.24092 307 GLN B N 1
ATOM 3419 C CA . GLN B 1 214 ? 10.85250 21.28029 78.08256 1.000 58.68587 307 GLN B CA 1
ATOM 3420 C C . GLN B 1 214 ? 10.56059 21.08992 76.60291 1.000 52.91545 307 GLN B C 1
ATOM 3421 O O . GLN B 1 214 ? 9.96652 21.97423 75.96958 1.000 50.83550 307 GLN B O 1
ATOM 3427 N N . TYR B 1 215 ? 10.97934 19.96845 76.03435 1.000 53.74596 308 TYR B N 1
ATOM 3428 C CA . TYR B 1 215 ? 10.79503 19.74431 74.61106 1.000 51.54458 308 TYR B CA 1
ATOM 3429 C C . TYR B 1 215 ? 10.84847 18.24599 74.35588 1.000 50.31717 308 TYR B C 1
ATOM 3430 O O . TYR B 1 215 ? 11.48565 17.50397 75.10618 1.000 47.98718 308 TYR B O 1
ATOM 3439 N N . TRP B 1 216 ? 10.17928 17.81905 73.28346 1.000 45.77907 309 TRP B N 1
ATOM 3440 C CA . TRP B 1 216 ? 10.05616 16.41619 72.92372 1.000 45.83400 309 TRP B CA 1
ATOM 3441 C C . TRP B 1 216 ? 10.03632 16.30306 71.40427 1.000 41.54891 309 TRP B C 1
ATOM 3442 O O . TRP B 1 216 ? 9.48376 17.16561 70.72334 1.000 41.24938 309 TRP B O 1
ATOM 3453 N N . GLY B 1 217 ? 10.62336 15.23275 70.87822 1.000 40.82192 310 GLY B N 1
ATOM 3454 C CA . GLY B 1 217 ? 10.70394 15.10878 69.43618 1.000 37.91655 310 GLY B CA 1
ATOM 3455 C C . GLY B 1 217 ? 11.15221 13.73617 68.96483 1.000 39.64892 310 GLY B C 1
ATOM 3456 O O . GLY B 1 217 ? 11.23716 12.77201 69.73296 1.000 41.26533 310 GLY B O 1
ATOM 3457 N N . VAL B 1 218 ? 11.46354 13.67620 67.67442 1.000 36.33047 311 VAL B N 1
ATOM 3458 C CA . VAL B 1 218 ? 11.77650 12.43114 66.99528 1.000 34.27513 311 VAL B CA 1
ATOM 3459 C C . VAL B 1 218 ? 12.87157 12.69721 65.96870 1.000 36.49683 311 VAL B C 1
ATOM 3460 O O . VAL B 1 218 ? 12.93183 13.76410 65.34912 1.000 35.00284 311 VAL B O 1
ATOM 3464 N N . LEU B 1 219 ? 13.73718 11.71177 65.78453 1.000 35.69690 312 LEU B N 1
ATOM 3465 C CA . LEU B 1 219 ? 14.89314 11.84461 64.91873 1.000 40.20850 312 LEU B CA 1
ATOM 3466 C C . LEU B 1 219 ? 14.79233 10.81503 63.79616 1.000 35.56674 312 LEU B C 1
ATOM 3467 O O . LEU B 1 219 ? 14.49956 9.64649 64.05081 1.000 38.88796 312 LEU B O 1
ATOM 3472 N N . GLY B 1 220 ? 14.98790 11.25562 62.55222 1.000 36.72331 313 GLY B N 1
ATOM 3473 C CA . GLY B 1 220 ? 14.91849 10.35444 61.41493 1.000 34.85197 313 GLY B CA 1
ATOM 3474 C C . GLY B 1 220 ? 15.96222 10.67041 60.36542 1.000 38.72265 313 GLY B C 1
ATOM 3475 O O . GLY B 1 220 ? 16.01046 11.79979 59.86671 1.000 33.42717 313 GLY B O 1
ATOM 3484 N N . ALA B 1 222 ? 19.06268 9.21107 57.16895 1.000 40.10076 315 ALA B N 1
ATOM 3485 C CA . ALA B 1 222 ? 19.41183 8.30597 56.08161 1.000 40.28350 315 ALA B CA 1
ATOM 3486 C C . ALA B 1 222 ? 20.91058 8.38486 55.85491 1.000 41.37430 315 ALA B C 1
ATOM 3487 O O . ALA B 1 222 ? 21.53039 9.42507 56.09507 1.000 42.57341 315 ALA B O 1
ATOM 3489 N N . ALA B 1 223 ? 21.49680 7.26525 55.42523 1.000 43.92262 316 ALA B N 1
ATOM 3490 C CA . ALA B 1 223 ? 22.91693 7.25269 55.11387 1.000 44.34274 316 ALA B CA 1
ATOM 3491 C C . ALA B 1 223 ? 23.20264 8.32233 54.06219 1.000 46.40693 316 ALA B C 1
ATOM 3492 O O . ALA B 1 223 ? 22.49364 8.42260 53.05687 1.000 47.34370 316 ALA B O 1
ATOM 3494 N N . ALA B 1 224 ? 24.21345 9.15250 54.31348 1.000 45.33627 317 ALA B N 1
ATOM 3495 C CA . ALA B 1 224 ? 24.42797 10.33404 53.47255 1.000 51.68382 317 ALA B CA 1
ATOM 3496 C C . ALA B 1 224 ? 24.95390 9.97191 52.09391 1.000 50.82984 317 ALA B C 1
ATOM 3497 O O . ALA B 1 224 ? 26.13796 9.68531 51.93324 1.000 60.71270 317 ALA B O 1
#

Secondary structure (DSSP, 8-state):
---TTSEEEEEEEE-GGGGSSSS-SEEEEEEEEEPPPSEEEES-SSS-SEEEEEEETTEEEEEEEE------EEEEEEEE-GGGB-----TT-EEEEEEEEEEEETTEEEEEEEEEEEEEEETTEEEEEEEESSS--EEEEEEEETTEEEEEEEEESSSS-TT--PPPPPSTT-TT-B--EEEE--TTS-TT-EEEEEEE-SSEEEEE--B--/----TTSEEEEEEEEPS-----SEEEEEEEEE---SEEEES-SSS-SEEEEEEETTEEEEEEEE------EEEEEEEE-GGGB-----TT-EEEEEEEEEEEETTEEEEEEEEEEEEEEETTEEEEEEEESSS--EEEEEEEETTEEEEEEEEESSSS-TT--PPPPPSTT-------EEE--TT--TT-EEEEEEE-SSEEEEE--B-

B-factor: mean 45.86, std 12.46, range [24.22, 96.46]

Radius of gyration: 26.19 Å; Cα contacts (8 Å, |Δi|>4): 1102; chains: 2; bounding box: 54×79×57 Å

Nearest PDB structures (foldseek):
  7n35-assembly2_B  TM=5.163E-01  e=4.009E+00  Yersinia aleksiciae
  5m3l-assembly1_N  TM=3.549E-01  e=1.445E+00  Lumbricus terrestris
  2g3d-assembly1_B  TM=1.618E-01  e=8.721E+00  Aequorea victoria
  3wyf-assembly2_E  TM=4.155E-01  e=1.437E+00  Saccharomyces cerevisiae S288C
  8iz1-assembly1_A  TM=1.770E-01  e=1.924E+00  Aequorea victoria

Solvent-accessible surface area: 21344 Å² total